Protein AF-A0A1U7IGH3-F1 (afdb_monomer_lite)

Organism: NCBI:txid454136

Sequence (378 aa):
MKSLLEIPIIDSKSRIAVRQHLRKEPYQIKSKKDLIPHLNRNLKHGWLLPILAQVDRCLWGRWDYWARCQAVPAHAWKRWQMEPMLALLENRKPERLPKFVIQETLPNSPIPQIEWQYSSIAESMLNNTLNCIPKHGEWRTWSAWEYLEYFLHWALFGFGHPAYKSLPKEPAGCEGASMRLYQVFDLSALLLYPEDYLGRILPDICGKKAQRNAGFYPTPLVVASFMSQVISHEKIDRTASFSEPACGTGALMLAQSNNCLSGVGQDIDQVLLKCALFQFFLYAPWLAIPIWWLGQTDLLLGNSLLAEKPESMNAVYWYEEWFETVENREVEENIEPTIEIVETPEIVVQEVVQGKRKPKQNSASGQQMTLFDLSDFT

Secondary structure (DSSP, 8-state):
-PPP-------HHHHHHHHHHHTTSPP-PPPGGGS-TT----PPTTTTHHHHHHHHHHHT-HHHHHHHHH---HHHHHHHHTHHHHHHHTTSPPPSS-HHHHHHHS-SSPPPPP-----HHHHHHHHHHHHTSSSSS-SSSTTHHHHHHHHHHHHHHHHT-TT--SPPPPPTT-TTHHHHHHHH--HHHHHHS---HHHHHHHHHS-HHHHHHHT--PPPHHHHHHHHHHHH-SS--TT-EEEETT-TT-HHHHHHHTT-SEEEEEES-HHHHHHHHHHHHHH-HHHHS--TTT---EEEES-TTSSPPPEESSHHHHHHHHS--GGG--------------PPPP-----------PPP---------SSS-GGGG-

Foldseek 3Di:
DPPDPCDPQDDPVQLVVLLVVLVPDDDDADAPVNADPPDDDDQAQQQCQVVLCVLCSSHFCQSVQLVQLLDQDPVLVVVLVCQCVVCVVVVHDRDLFDPVSCVRRHDPDARRDDDAADDPSLLVLVQNLLQLQAPDDGCLDPCVLVSLVLVLLQLNRNNNALVNRDRDDRPPRRPCSSSSSQQRRALSSCLSRPALSVLVCVVVSQPPVSCVVVVDDRDGLVNLLVVLDVVCPPDQPQLDEEEAQAQQLNSNVLNNLSRYLAYEYEHQDPSSLSNNLSSCSNRPVCQNQPSVSSPHHFYWHDHPVDPDDTDTPHHVSNCCVVPPDPVPPPPPPPPDDDPDDDDDDDDDDDDDDDDDDDDDDPDPDDDQRYSDNVVVVD

InterPro domains:
  IPR029063 S-adenosyl-L-methionine-dependent methyltransferase superfamily [G3DSA:3.40.50.150] (195-334)
  IPR029063 S-adenosyl-L-methionine-dependent methyltransferase superfamily [SSF53335] (185-316)

pLDDT: mean 82.7, std 21.91, range [25.55, 98.75]

Structure (mmCIF, N/CA/C/O backbone):
data_AF-A0A1U7IGH3-F1
#
_entry.id   AF-A0A1U7IGH3-F1
#
loop_
_atom_site.group_PDB
_atom_site.id
_atom_site.type_symbol
_atom_site.label_atom_id
_atom_site.label_alt_id
_atom_site.label_comp_id
_atom_site.label_asym_id
_atom_site.label_entity_id
_atom_site.label_seq_id
_atom_site.pdbx_PDB_ins_code
_atom_site.Cartn_x
_atom_site.Cartn_y
_atom_site.Cartn_z
_atom_site.occupancy
_atom_site.B_iso_or_equiv
_atom_site.auth_seq_id
_atom_site.auth_comp_id
_atom_site.auth_asym_id
_atom_site.auth_atom_id
_atom_site.pdbx_PDB_model_num
ATOM 1 N N . MET A 1 1 ? -25.269 -22.035 8.046 1.00 34.62 1 MET A N 1
ATOM 2 C CA . MET A 1 1 ? -23.989 -21.801 8.750 1.00 34.62 1 MET A CA 1
ATOM 3 C C . MET A 1 1 ? -22.923 -21.591 7.688 1.00 34.62 1 MET A C 1
ATOM 5 O O . MET A 1 1 ? -22.650 -22.533 6.962 1.00 34.62 1 MET A O 1
ATOM 9 N N . LYS A 1 2 ? -22.398 -20.370 7.512 1.00 33.47 2 LYS A N 1
ATOM 10 C CA . LYS A 1 2 ? -21.210 -20.164 6.668 1.00 33.47 2 LYS A CA 1
ATOM 11 C C . LYS A 1 2 ? -20.014 -20.659 7.480 1.00 33.47 2 LYS A C 1
ATOM 13 O O . LYS A 1 2 ? -19.829 -20.190 8.601 1.00 33.47 2 LYS A O 1
ATOM 18 N N . SER A 1 3 ? -19.299 -21.656 6.967 1.00 31.83 3 SER A N 1
ATOM 19 C CA . SER A 1 3 ? -18.075 -22.172 7.578 1.00 31.83 3 SER A CA 1
ATOM 20 C C . SER A 1 3 ? -17.117 -21.010 7.831 1.00 31.83 3 SER A C 1
ATOM 22 O O . SER A 1 3 ? -16.879 -20.207 6.926 1.00 31.83 3 SER A O 1
ATOM 24 N N . LEU A 1 4 ? -16.594 -20.908 9.055 1.00 42.28 4 LEU A N 1
ATOM 25 C CA . LEU A 1 4 ? -15.451 -20.048 9.344 1.00 42.28 4 LEU A CA 1
ATOM 26 C C . LEU A 1 4 ? -14.359 -20.407 8.335 1.00 42.28 4 LEU A C 1
ATOM 28 O O . LEU A 1 4 ? -14.020 -21.577 8.176 1.00 42.28 4 LEU A O 1
ATOM 32 N N . LEU A 1 5 ? -13.887 -19.415 7.590 1.00 40.91 5 LEU A N 1
ATOM 33 C CA . LEU A 1 5 ? -12.798 -19.589 6.642 1.00 40.91 5 LEU A CA 1
ATOM 34 C C . LEU A 1 5 ? -11.539 -19.863 7.479 1.00 40.91 5 LEU A C 1
ATOM 36 O O . LEU A 1 5 ? -10.918 -18.934 7.993 1.00 40.91 5 LEU A O 1
ATOM 40 N N . GLU A 1 6 ? -11.214 -21.136 7.705 1.00 47.34 6 GLU A N 1
ATOM 41 C CA . GLU A 1 6 ? -9.989 -21.537 8.397 1.00 47.34 6 GLU A CA 1
ATOM 42 C C . GLU A 1 6 ? -8.810 -21.342 7.443 1.00 47.34 6 GLU A C 1
ATOM 44 O O . GLU A 1 6 ? -8.393 -22.241 6.718 1.00 47.34 6 GLU A O 1
ATOM 49 N N . ILE A 1 7 ? -8.297 -20.113 7.396 1.00 55.59 7 ILE A N 1
ATOM 50 C CA . ILE A 1 7 ? -7.058 -19.812 6.684 1.00 55.59 7 ILE A CA 1
ATOM 51 C C . ILE A 1 7 ? -5.917 -20.463 7.483 1.00 55.59 7 ILE A C 1
ATOM 53 O O . ILE A 1 7 ? -5.761 -20.122 8.661 1.00 55.59 7 ILE A O 1
ATOM 57 N N . PRO A 1 8 ? -5.111 -21.369 6.893 1.00 62.91 8 PRO A N 1
ATOM 58 C CA . PRO A 1 8 ? -3.995 -21.988 7.596 1.00 62.91 8 PRO A CA 1
ATOM 59 C C . PRO A 1 8 ? -3.036 -20.902 8.091 1.00 62.91 8 PRO A C 1
ATOM 61 O O . PRO A 1 8 ? -2.468 -20.134 7.313 1.00 62.91 8 PRO A O 1
ATOM 64 N N . ILE A 1 9 ? -2.892 -20.808 9.413 1.00 68.19 9 ILE A N 1
ATOM 65 C CA . ILE A 1 9 ? -2.088 -19.768 10.050 1.00 68.19 9 ILE A CA 1
ATOM 66 C C . ILE A 1 9 ? -0.623 -20.199 10.003 1.00 68.19 9 ILE A C 1
ATOM 68 O O . ILE A 1 9 ? -0.195 -21.055 10.772 1.00 68.19 9 ILE A O 1
ATOM 72 N N . ILE A 1 10 ? 0.161 -19.560 9.137 1.00 83.25 10 ILE A N 1
ATOM 73 C CA . ILE A 1 10 ? 1.623 -19.609 9.228 1.00 83.25 10 ILE A CA 1
ATOM 74 C C . ILE A 1 10 ? 2.025 -18.780 10.454 1.00 83.25 10 ILE A C 1
ATOM 76 O O . ILE A 1 10 ? 1.603 -17.628 10.601 1.00 83.25 10 ILE A O 1
ATOM 80 N N . ASP A 1 11 ? 2.801 -19.346 11.373 1.00 87.81 11 ASP A N 1
ATOM 81 C CA . ASP A 1 11 ? 3.254 -18.624 12.561 1.00 87.81 11 ASP A CA 1
ATOM 82 C C . ASP A 1 11 ? 4.396 -17.639 12.231 1.00 87.81 11 ASP A C 1
ATOM 84 O O . ASP A 1 11 ? 5.011 -17.675 11.162 1.00 87.81 11 ASP A O 1
ATOM 88 N N . SER A 1 12 ? 4.685 -16.715 13.149 1.00 88.31 12 SER A N 1
ATOM 89 C CA . SER A 1 12 ? 5.697 -15.675 12.927 1.00 88.31 12 SER A CA 1
ATOM 90 C C . SER A 1 12 ? 7.117 -16.223 12.758 1.00 88.31 12 SER A C 1
ATOM 92 O O . SER A 1 12 ? 7.879 -15.658 11.973 1.00 88.31 12 SER A O 1
ATOM 94 N N . LYS A 1 13 ? 7.483 -17.319 13.440 1.00 91.06 13 LYS A N 1
ATOM 95 C CA . LYS A 1 13 ? 8.822 -17.919 13.328 1.00 91.06 13 LYS A CA 1
ATOM 96 C C . LYS A 1 13 ? 9.006 -18.561 11.962 1.00 91.06 13 LYS A C 1
ATOM 98 O O . LYS A 1 13 ? 10.048 -18.357 11.343 1.00 91.06 13 LYS A O 1
ATOM 103 N N . SER A 1 14 ? 7.983 -19.256 11.468 1.00 92.31 14 SER A N 1
ATOM 104 C CA . SER A 1 14 ? 7.987 -19.823 10.117 1.00 92.31 14 SER A CA 1
ATOM 105 C C . SER A 1 14 ? 8.166 -18.738 9.051 1.00 92.31 14 SER A C 1
ATOM 107 O O . SER A 1 14 ? 9.035 -18.866 8.191 1.00 92.31 14 SER A O 1
ATOM 109 N N . ARG A 1 15 ? 7.448 -17.609 9.158 1.00 93.56 15 ARG A N 1
ATOM 110 C CA . ARG A 1 15 ? 7.636 -16.462 8.247 1.00 93.56 15 ARG A CA 1
ATOM 111 C C . ARG A 1 15 ? 9.057 -15.891 8.296 1.00 93.56 15 ARG A C 1
ATOM 113 O O . ARG A 1 15 ? 9.652 -15.621 7.256 1.00 93.56 15 ARG A O 1
ATOM 120 N N . ILE A 1 16 ? 9.629 -15.736 9.495 1.00 94.50 16 ILE A N 1
ATOM 121 C CA . ILE A 1 16 ? 11.022 -15.287 9.662 1.00 94.50 16 ILE A CA 1
ATOM 122 C C . ILE A 1 16 ? 11.989 -16.247 8.957 1.00 94.50 16 ILE A C 1
ATOM 124 O O . ILE A 1 16 ? 12.867 -15.787 8.226 1.00 94.50 16 ILE A O 1
ATOM 128 N N . ALA A 1 17 ? 11.820 -17.559 9.142 1.00 93.69 17 ALA A N 1
ATOM 129 C CA . ALA A 1 17 ? 12.669 -18.569 8.517 1.00 93.69 17 ALA A CA 1
ATOM 130 C C . ALA A 1 17 ? 12.579 -18.524 6.982 1.00 93.69 17 ALA A C 1
ATOM 132 O O . ALA A 1 17 ? 13.613 -18.533 6.315 1.00 93.69 17 ALA A O 1
ATOM 133 N N . VAL A 1 18 ? 11.369 -18.383 6.427 1.00 93.25 18 VAL A N 1
ATOM 134 C CA . VAL A 1 18 ? 11.150 -18.217 4.979 1.00 93.25 18 VAL A CA 1
ATOM 135 C C . VAL A 1 18 ? 11.871 -16.975 4.457 1.00 93.25 18 VAL A C 1
ATOM 137 O O . VAL A 1 18 ? 12.637 -17.076 3.502 1.00 93.25 18 VAL A O 1
ATOM 140 N N . ARG A 1 19 ? 11.716 -15.815 5.113 1.00 94.62 19 ARG A N 1
ATOM 141 C CA . ARG A 1 19 ? 12.432 -14.583 4.729 1.00 94.62 19 ARG A CA 1
ATOM 142 C C . ARG A 1 19 ? 13.943 -14.782 4.742 1.00 94.62 19 ARG A C 1
ATOM 144 O O . ARG A 1 19 ? 14.621 -14.405 3.794 1.00 94.62 19 ARG A O 1
ATOM 151 N N . GLN A 1 20 ? 14.482 -15.375 5.804 1.00 94.75 20 GLN A N 1
ATOM 152 C CA . GLN A 1 20 ? 15.920 -15.616 5.932 1.00 94.75 20 GLN A CA 1
ATOM 153 C C . GLN A 1 20 ? 16.453 -16.587 4.879 1.00 94.75 20 GLN A C 1
ATOM 155 O O . GLN A 1 20 ? 17.588 -16.423 4.439 1.00 94.75 20 GLN A O 1
ATOM 160 N N . HIS A 1 21 ? 15.666 -17.591 4.496 1.00 93.69 21 HIS A N 1
ATOM 161 C CA . HIS A 1 21 ? 16.018 -18.508 3.422 1.00 93.69 21 HIS A CA 1
ATOM 162 C C . HIS A 1 21 ? 16.019 -17.786 2.071 1.00 93.69 21 HIS A C 1
ATOM 164 O O . HIS A 1 21 ? 17.062 -17.726 1.428 1.00 93.69 21 HIS A O 1
ATOM 170 N N . LEU A 1 22 ? 14.913 -17.134 1.702 1.00 92.81 22 LEU A N 1
ATOM 171 C CA . LEU A 1 22 ? 14.777 -16.435 0.420 1.00 92.81 22 LEU A CA 1
ATOM 172 C C . LEU A 1 22 ? 15.795 -15.302 0.243 1.00 92.81 22 LEU A C 1
ATOM 174 O O . LEU A 1 22 ? 16.297 -15.096 -0.853 1.00 92.81 22 LEU A O 1
ATOM 178 N N . ARG A 1 23 ? 16.158 -14.589 1.317 1.00 93.75 23 ARG A N 1
ATOM 179 C CA . ARG A 1 23 ? 17.184 -13.530 1.272 1.00 93.75 23 ARG A CA 1
ATOM 180 C C . ARG A 1 23 ? 18.601 -14.049 0.990 1.00 93.75 23 ARG A C 1
ATOM 182 O O . ARG A 1 23 ? 19.471 -13.237 0.687 1.00 93.75 23 ARG A O 1
ATOM 189 N N . LYS A 1 24 ? 18.857 -15.353 1.149 1.00 92.00 24 LYS A N 1
ATOM 190 C CA . LYS A 1 24 ? 20.146 -15.988 0.815 1.00 92.00 24 LYS A CA 1
ATOM 191 C C . LYS A 1 24 ? 20.190 -16.484 -0.625 1.00 92.00 24 LYS A C 1
ATOM 193 O O . LYS A 1 24 ? 21.283 -16.650 -1.161 1.00 92.00 24 LYS A O 1
ATOM 198 N N . GLU A 1 25 ? 19.030 -16.733 -1.221 1.00 89.38 25 GLU A N 1
ATOM 199 C CA . GLU A 1 25 ? 18.938 -17.180 -2.602 1.00 89.38 25 GLU A CA 1
ATOM 200 C C . GLU A 1 25 ? 19.305 -16.030 -3.554 1.00 89.38 25 GLU A C 1
ATOM 202 O O . GLU A 1 25 ? 18.930 -14.874 -3.322 1.00 89.38 25 GLU A O 1
ATOM 207 N N . PRO A 1 26 ? 20.055 -16.306 -4.632 1.00 86.00 26 PRO A N 1
ATOM 208 C CA . PRO A 1 26 ? 20.383 -15.287 -5.612 1.00 86.00 26 PRO A CA 1
ATOM 209 C C . PRO A 1 26 ? 19.116 -14.848 -6.353 1.00 86.00 26 PRO A C 1
ATOM 211 O O . PRO A 1 26 ? 18.451 -15.645 -7.014 1.00 86.00 26 PRO A O 1
ATOM 214 N N . TYR A 1 27 ? 18.808 -13.555 -6.294 1.00 87.62 27 TYR A N 1
ATOM 215 C CA . TYR A 1 27 ? 17.715 -12.990 -7.076 1.00 87.62 27 TYR A CA 1
ATOM 216 C C . TYR A 1 27 ? 18.105 -12.872 -8.552 1.00 87.62 27 TYR A C 1
ATOM 218 O O . TYR A 1 27 ? 19.100 -12.225 -8.891 1.00 87.62 27 TYR A O 1
ATOM 226 N N . GLN A 1 28 ? 17.301 -13.453 -9.440 1.00 85.62 28 GLN A N 1
ATOM 227 C CA . GLN A 1 28 ? 17.512 -13.365 -10.883 1.00 85.62 28 GLN A CA 1
ATOM 228 C C . GLN A 1 28 ? 16.630 -12.269 -11.482 1.00 85.62 28 GLN A C 1
ATOM 230 O O . GLN A 1 28 ? 15.425 -12.439 -11.658 1.00 85.62 28 GLN A O 1
ATOM 235 N N . ILE A 1 29 ? 17.242 -11.132 -11.820 1.00 82.31 29 ILE A N 1
ATOM 236 C CA . ILE A 1 29 ? 16.543 -10.042 -12.507 1.00 82.31 29 ILE A CA 1
ATOM 237 C C . ILE A 1 29 ? 16.246 -10.478 -13.944 1.00 82.31 29 ILE A C 1
ATOM 239 O O . ILE A 1 29 ? 17.164 -10.753 -14.718 1.00 82.31 29 ILE A O 1
ATOM 243 N N . LYS A 1 30 ? 14.966 -10.484 -14.320 1.00 82.69 30 LYS A N 1
ATOM 244 C CA . LYS A 1 30 ? 14.539 -10.748 -15.699 1.00 82.69 30 LYS A CA 1
ATOM 245 C C . LYS A 1 30 ? 15.006 -9.639 -16.631 1.00 82.69 30 LYS A C 1
ATOM 247 O O . LYS A 1 30 ? 14.747 -8.462 -16.376 1.00 82.69 30 LYS A O 1
ATOM 252 N N . SER A 1 31 ? 15.648 -9.991 -17.739 1.00 77.75 31 SER A N 1
ATOM 253 C CA . SER A 1 31 ? 16.072 -9.008 -18.732 1.00 77.75 31 SER A CA 1
ATOM 254 C C . SER A 1 31 ? 14.996 -8.792 -19.800 1.00 77.75 31 SER A C 1
ATOM 256 O O . SER A 1 31 ? 14.173 -9.666 -20.071 1.00 77.75 31 SER A O 1
ATOM 258 N N . LYS A 1 32 ? 15.043 -7.647 -20.498 1.00 76.19 32 LYS A N 1
ATOM 259 C CA . LYS A 1 32 ? 14.178 -7.391 -21.669 1.00 76.19 32 LYS A CA 1
ATOM 260 C C . LYS A 1 32 ? 14.305 -8.457 -22.769 1.00 76.19 32 LYS A C 1
ATOM 262 O O . LYS A 1 32 ? 13.399 -8.586 -23.585 1.00 76.19 32 LYS A O 1
ATOM 267 N N . LYS A 1 33 ? 15.429 -9.181 -22.824 1.00 79.00 33 LYS A N 1
ATOM 268 C CA . LYS A 1 33 ? 15.679 -10.226 -23.829 1.00 79.00 33 LYS A CA 1
ATOM 269 C C . LYS A 1 33 ? 14.901 -11.508 -23.538 1.00 79.00 33 LYS A C 1
ATOM 271 O O . LYS A 1 33 ? 14.664 -12.276 -24.461 1.00 79.00 33 LYS A O 1
ATOM 276 N N . ASP A 1 34 ? 14.490 -11.702 -22.288 1.00 81.44 34 ASP A N 1
ATOM 277 C CA . ASP A 1 34 ? 13.788 -12.903 -21.830 1.00 81.44 34 ASP A CA 1
ATOM 278 C C . ASP A 1 34 ? 12.266 -12.789 -22.011 1.00 81.44 34 ASP A C 1
ATOM 280 O O . ASP A 1 34 ? 11.527 -13.717 -21.689 1.00 81.44 34 ASP A O 1
ATOM 284 N N . LEU A 1 35 ? 11.782 -11.643 -22.505 1.00 88.19 35 LEU A N 1
ATOM 285 C CA . LEU A 1 35 ? 10.358 -11.380 -22.675 1.00 88.19 35 LEU A CA 1
ATOM 286 C C . LEU A 1 35 ? 9.812 -12.122 -23.884 1.00 88.19 35 LEU A C 1
ATOM 288 O O . LEU A 1 35 ? 10.379 -12.057 -24.973 1.00 88.19 35 LEU A O 1
ATOM 292 N N . ILE A 1 36 ? 8.651 -12.746 -23.704 1.00 88.12 36 ILE A N 1
ATOM 293 C CA . ILE A 1 36 ? 7.899 -13.389 -24.773 1.00 88.12 36 ILE A CA 1
ATOM 294 C C . ILE A 1 36 ? 7.361 -12.285 -25.694 1.00 88.12 36 ILE A C 1
ATOM 296 O O . ILE A 1 36 ? 6.501 -11.493 -25.273 1.00 88.12 36 ILE A O 1
ATOM 300 N N . PRO A 1 37 ? 7.837 -12.204 -26.950 1.00 79.56 37 PRO A N 1
ATOM 301 C CA . PRO A 1 37 ? 7.331 -11.225 -27.898 1.00 79.56 37 PRO A CA 1
ATOM 302 C C . PRO A 1 37 ? 5.853 -11.501 -28.187 1.00 79.56 37 PRO A C 1
ATOM 304 O O . PRO A 1 37 ? 5.450 -12.652 -28.332 1.00 79.56 37 PRO A O 1
ATOM 307 N N . HIS A 1 38 ? 5.043 -10.445 -28.293 1.00 84.31 38 HIS A N 1
ATOM 308 C CA . HIS A 1 38 ? 3.611 -10.533 -28.623 1.00 84.31 38 HIS A CA 1
ATOM 309 C C . HIS A 1 38 ? 2.739 -11.310 -27.622 1.00 84.31 38 HIS A C 1
ATOM 311 O O . HIS A 1 38 ? 1.626 -11.706 -27.974 1.00 84.31 38 HIS A O 1
ATOM 317 N N . LEU A 1 39 ? 3.196 -11.505 -26.376 1.00 89.44 39 LEU A N 1
ATOM 318 C CA . LEU A 1 39 ? 2.316 -11.981 -25.309 1.00 89.44 39 LEU A CA 1
ATOM 319 C C . LEU A 1 39 ? 1.068 -11.093 -25.257 1.00 89.44 39 LEU A C 1
ATOM 321 O O . LEU A 1 39 ? 1.181 -9.874 -25.160 1.00 89.44 39 LEU A O 1
ATOM 325 N N . ASN A 1 40 ? -0.108 -11.711 -25.302 1.00 89.31 40 ASN A N 1
ATOM 326 C CA . ASN A 1 40 ? -1.380 -11.021 -25.164 1.00 89.31 40 ASN A CA 1
ATOM 327 C C . ASN A 1 40 ? -2.210 -11.718 -24.085 1.00 89.31 40 ASN A C 1
ATOM 329 O O . ASN A 1 40 ? -2.502 -12.911 -24.188 1.00 89.31 40 ASN A O 1
ATOM 333 N N . ARG A 1 41 ? -2.563 -10.977 -23.034 1.00 89.12 41 ARG A N 1
ATOM 334 C CA . ARG A 1 41 ? -3.426 -11.439 -21.947 1.00 89.12 41 ARG A CA 1
ATOM 335 C C . ARG A 1 41 ? -4.471 -10.383 -21.633 1.00 89.12 41 ARG A C 1
ATOM 337 O O . ARG A 1 41 ? -4.167 -9.199 -21.527 1.00 89.12 41 ARG A O 1
ATOM 344 N N . ASN A 1 42 ? -5.694 -10.845 -21.407 1.00 91.44 42 ASN A N 1
ATOM 345 C CA . ASN A 1 42 ? -6.770 -10.010 -20.898 1.00 91.44 42 ASN A CA 1
ATOM 346 C C . ASN A 1 42 ? -6.683 -9.956 -19.365 1.00 91.44 42 ASN A C 1
ATOM 348 O O . ASN A 1 42 ? -7.257 -10.806 -18.680 1.00 91.44 42 ASN A O 1
ATOM 352 N N . LEU A 1 43 ? -5.908 -9.004 -18.840 1.00 94.06 43 LEU A N 1
ATOM 353 C CA . LEU A 1 43 ? -5.774 -8.800 -17.396 1.00 94.06 43 LEU A CA 1
ATOM 354 C C . LEU A 1 43 ? -7.104 -8.302 -16.823 1.00 94.06 43 LEU A C 1
ATOM 356 O O . LEU A 1 43 ? -7.647 -7.298 -17.278 1.00 94.06 43 LEU A O 1
ATOM 360 N N . LYS A 1 44 ? -7.626 -9.011 -15.821 1.00 96.56 44 LYS A N 1
ATOM 361 C CA . LYS A 1 44 ? -8.838 -8.616 -15.094 1.00 96.56 44 LYS A CA 1
ATOM 362 C C . LYS A 1 44 ? -8.489 -7.634 -13.982 1.00 96.56 44 LYS A C 1
ATOM 364 O O . LYS A 1 44 ? -7.423 -7.751 -13.392 1.00 96.56 44 LYS A O 1
ATOM 369 N N . HIS A 1 45 ? -9.384 -6.702 -13.673 1.00 97.81 45 HIS A N 1
ATOM 370 C CA . HIS A 1 45 ? -9.248 -5.858 -12.481 1.00 97.81 45 HIS A CA 1
ATOM 371 C C . HIS A 1 45 ? -9.043 -6.744 -11.241 1.00 97.81 45 HIS A C 1
ATOM 373 O O . HIS A 1 45 ? -9.691 -7.783 -11.116 1.00 97.81 45 HIS A O 1
ATOM 379 N N . GLY A 1 46 ? -8.078 -6.400 -10.385 1.00 97.19 46 GLY A N 1
ATOM 380 C CA . GLY A 1 46 ? -7.762 -7.193 -9.191 1.00 97.19 46 GLY A CA 1
ATOM 381 C C . GLY A 1 46 ? -6.890 -8.435 -9.406 1.00 97.19 46 GLY A C 1
ATOM 382 O O . GLY A 1 46 ? -6.640 -9.155 -8.442 1.00 97.19 46 GLY A O 1
ATOM 383 N N . TRP A 1 47 ? -6.383 -8.707 -10.617 1.00 97.25 47 TRP A N 1
ATOM 384 C CA . TRP A 1 47 ? -5.600 -9.925 -10.904 1.00 97.25 47 TRP A CA 1
ATOM 385 C C . TRP A 1 47 ? -4.335 -10.105 -10.043 1.00 97.25 47 TRP A C 1
ATOM 387 O O . TRP A 1 47 ? -3.879 -11.232 -9.852 1.00 97.25 47 TRP A O 1
ATOM 397 N N . LEU A 1 48 ? -3.757 -9.014 -9.542 1.00 96.88 48 LEU A N 1
ATOM 398 C CA . LEU A 1 48 ? -2.519 -9.005 -8.766 1.00 96.88 48 LEU A CA 1
ATOM 399 C C . LEU A 1 48 ? -2.765 -9.171 -7.262 1.00 96.88 48 LEU A C 1
ATOM 401 O O . LEU A 1 48 ? -1.873 -9.621 -6.545 1.00 96.88 48 LEU A O 1
ATOM 405 N N . LEU A 1 49 ? -3.966 -8.842 -6.775 1.00 97.12 49 LEU A N 1
ATOM 406 C CA . LEU A 1 49 ? -4.301 -8.895 -5.350 1.00 97.12 49 LEU A CA 1
ATOM 407 C C . LEU A 1 49 ? -4.177 -10.311 -4.746 1.00 97.12 49 LEU A C 1
ATOM 409 O O . LEU A 1 49 ? -3.578 -10.430 -3.676 1.00 97.12 49 LEU A O 1
ATOM 413 N N . PRO A 1 50 ? -4.641 -11.400 -5.397 1.00 95.94 50 PRO A N 1
ATOM 414 C CA . PRO A 1 50 ? -4.432 -12.753 -4.878 1.00 95.94 50 PRO A CA 1
ATOM 415 C C . PRO A 1 50 ? -2.951 -13.127 -4.764 1.00 95.94 50 PRO A C 1
ATOM 417 O O . PRO A 1 50 ? -2.556 -13.752 -3.784 1.00 95.94 50 PRO A O 1
ATOM 420 N N . ILE A 1 51 ? -2.125 -12.705 -5.729 1.00 96.31 51 ILE A N 1
ATOM 421 C CA . ILE A 1 51 ? -0.675 -12.956 -5.731 1.00 96.31 51 ILE A CA 1
ATOM 422 C C . ILE A 1 51 ? -0.022 -12.202 -4.569 1.00 96.31 51 ILE A C 1
ATOM 424 O O . ILE A 1 51 ? 0.723 -12.786 -3.786 1.00 96.31 51 ILE A O 1
ATOM 428 N N . LEU A 1 52 ? -0.352 -10.917 -4.417 1.00 97.75 52 LEU A N 1
ATOM 429 C CA . LEU A 1 52 ? 0.085 -10.080 -3.302 1.00 97.75 52 LEU A CA 1
ATOM 430 C C . LEU A 1 52 ? -0.265 -10.716 -1.948 1.00 97.75 52 LEU A C 1
ATOM 432 O O . LEU A 1 52 ? 0.615 -10.871 -1.103 1.00 97.75 52 LEU A O 1
ATOM 436 N N . ALA A 1 53 ? -1.519 -11.132 -1.757 1.00 96.06 53 ALA A N 1
ATOM 437 C CA . ALA A 1 53 ? -1.980 -11.735 -0.509 1.00 96.06 53 ALA A CA 1
ATOM 438 C C . ALA A 1 53 ? -1.279 -13.070 -0.202 1.00 96.06 53 ALA A C 1
ATOM 440 O O . ALA A 1 53 ? -0.964 -13.346 0.954 1.00 96.06 53 ALA A O 1
ATOM 441 N N . GLN A 1 54 ? -1.004 -13.894 -1.219 1.00 93.75 54 GLN A N 1
ATOM 442 C CA . GLN A 1 54 ? -0.267 -15.152 -1.054 1.00 93.75 54 GLN A CA 1
ATOM 443 C C . GLN A 1 54 ? 1.191 -14.914 -0.659 1.00 93.75 54 GLN A C 1
ATOM 445 O O . GLN A 1 54 ? 1.674 -15.508 0.305 1.00 93.75 54 GLN A O 1
ATOM 450 N N . VAL A 1 55 ? 1.881 -14.010 -1.359 1.00 96.12 55 VAL A N 1
ATOM 451 C CA . VAL A 1 55 ? 3.271 -13.675 -1.036 1.00 96.12 55 VAL A CA 1
ATOM 452 C C . VAL A 1 55 ? 3.361 -13.056 0.362 1.00 96.12 55 VAL A C 1
ATOM 454 O O . VAL A 1 55 ? 4.189 -13.473 1.173 1.00 96.12 55 VAL A O 1
ATOM 457 N N . ASP A 1 56 ? 2.476 -12.112 0.692 1.00 97.31 56 ASP A N 1
ATOM 458 C CA . ASP A 1 56 ? 2.415 -11.526 2.029 1.00 97.31 56 ASP A CA 1
ATOM 459 C C . ASP A 1 56 ? 2.120 -12.575 3.106 1.00 97.31 56 ASP A C 1
ATOM 461 O O . ASP A 1 56 ? 2.788 -12.571 4.137 1.00 97.31 56 ASP A O 1
ATOM 465 N N . ARG A 1 57 ? 1.199 -13.521 2.881 1.00 95.06 57 ARG A N 1
ATOM 466 C CA . ARG A 1 57 ? 0.915 -14.613 3.829 1.00 95.06 57 ARG A CA 1
ATOM 467 C C . ARG A 1 57 ? 2.182 -15.371 4.223 1.00 95.06 57 ARG A C 1
ATOM 469 O O . ARG A 1 57 ? 2.375 -15.639 5.414 1.00 95.06 57 ARG A O 1
ATOM 476 N N . CYS A 1 58 ? 3.046 -15.675 3.255 1.00 94.94 58 CYS A N 1
ATOM 477 C CA . CYS A 1 58 ? 4.323 -16.351 3.482 1.00 94.94 58 CYS A CA 1
ATOM 478 C C . CYS A 1 58 ? 5.365 -15.457 4.171 1.00 94.94 58 CYS A C 1
ATOM 480 O O . CYS A 1 58 ? 6.197 -15.962 4.926 1.00 94.94 58 CYS A O 1
ATOM 482 N N . LEU A 1 59 ? 5.330 -14.143 3.927 1.00 95.81 59 LEU A N 1
ATOM 483 C CA . LEU A 1 59 ? 6.374 -13.216 4.366 1.00 95.81 59 LEU A CA 1
ATOM 484 C C . LEU A 1 59 ? 6.025 -12.445 5.640 1.00 95.81 59 LEU A C 1
ATOM 486 O O . LEU A 1 59 ? 6.826 -12.462 6.567 1.00 95.81 59 LEU A O 1
ATOM 490 N N . TRP A 1 60 ? 4.869 -11.789 5.736 1.00 96.88 60 TRP A N 1
ATOM 491 C CA . TRP A 1 60 ? 4.510 -10.904 6.859 1.00 96.88 60 TRP A CA 1
ATOM 492 C C . TRP A 1 60 ? 3.152 -11.220 7.486 1.00 96.88 60 TRP A C 1
ATOM 494 O O . TRP A 1 60 ? 3.021 -11.129 8.705 1.00 96.88 60 TRP A O 1
ATOM 504 N N . GLY A 1 61 ? 2.166 -11.648 6.696 1.00 96.25 61 GLY A N 1
ATOM 505 C CA . GLY A 1 61 ? 0.820 -11.994 7.155 1.00 96.25 61 GLY A CA 1
ATOM 506 C C . GLY A 1 61 ? -0.051 -10.786 7.500 1.00 96.25 61 GLY A C 1
ATOM 507 O O . GLY A 1 61 ? -0.983 -10.914 8.299 1.00 96.25 61 GLY A O 1
ATOM 508 N N . ARG A 1 62 ? 0.245 -9.609 6.940 1.00 97.56 62 ARG A N 1
ATOM 509 C CA . ARG A 1 62 ? -0.547 -8.392 7.149 1.00 97.56 62 ARG A CA 1
ATOM 510 C C . ARG A 1 62 ? -1.890 -8.446 6.433 1.00 97.56 62 ARG A C 1
ATOM 512 O O . ARG A 1 62 ? -2.874 -7.990 7.009 1.00 97.56 62 ARG A O 1
ATOM 519 N N . TRP A 1 63 ? -1.963 -9.053 5.251 1.00 97.44 63 TRP A N 1
ATOM 520 C CA . TRP A 1 63 ? -3.217 -9.274 4.529 1.00 97.44 63 TRP A CA 1
ATOM 521 C C . TRP A 1 63 ? -4.121 -10.277 5.252 1.00 97.44 63 TRP A C 1
ATOM 523 O O . TRP A 1 63 ? -5.318 -10.034 5.379 1.00 97.44 63 TRP A O 1
ATOM 533 N N . ASP A 1 64 ? -3.559 -11.346 5.829 1.00 95.00 64 ASP A N 1
ATOM 534 C CA . ASP A 1 64 ? -4.322 -12.277 6.679 1.00 95.00 64 ASP A CA 1
ATOM 535 C C . ASP A 1 64 ? -4.847 -11.577 7.943 1.00 95.00 64 ASP A C 1
ATOM 537 O O . ASP A 1 64 ? -5.978 -11.798 8.380 1.00 95.00 64 ASP A O 1
ATOM 541 N N . TYR A 1 65 ? -4.026 -10.717 8.553 1.00 95.88 65 TYR A N 1
ATOM 542 C CA . TYR A 1 65 ? -4.445 -9.922 9.701 1.00 95.88 65 TYR A CA 1
ATOM 543 C C . TYR A 1 65 ? -5.570 -8.945 9.336 1.00 95.88 65 TYR A C 1
ATOM 545 O O . TYR A 1 65 ? -6.584 -8.912 10.030 1.00 95.88 65 TYR A O 1
ATOM 553 N N . TRP A 1 66 ? -5.424 -8.211 8.230 1.00 96.62 66 TRP A N 1
ATOM 554 C CA . TRP A 1 66 ? -6.450 -7.322 7.689 1.00 96.62 66 TRP A CA 1
ATOM 555 C C . TRP A 1 66 ? -7.759 -8.064 7.399 1.00 96.62 66 TRP A C 1
ATOM 557 O O . TRP A 1 66 ? -8.814 -7.613 7.834 1.00 96.62 66 TRP A O 1
ATOM 567 N N . ALA A 1 67 ? -7.702 -9.236 6.762 1.00 95.19 67 ALA A N 1
ATOM 568 C CA . ALA A 1 67 ? -8.890 -10.028 6.451 1.00 95.19 67 ALA A CA 1
ATOM 569 C C . ALA A 1 67 ? -9.665 -10.422 7.719 1.00 95.19 67 ALA A C 1
ATOM 571 O O . ALA A 1 67 ? -10.893 -10.365 7.741 1.00 95.19 67 ALA A O 1
ATOM 572 N N . ARG A 1 68 ? -8.955 -10.754 8.809 1.00 93.94 68 ARG A N 1
ATOM 573 C CA . ARG A 1 68 ? -9.586 -10.999 10.116 1.00 93.94 68 ARG A CA 1
ATOM 574 C C . ARG A 1 68 ? -10.200 -9.736 10.709 1.00 93.94 68 ARG A C 1
ATOM 576 O O . ARG A 1 68 ? -11.289 -9.822 11.258 1.00 93.94 68 ARG A O 1
ATOM 583 N N . CYS A 1 69 ? -9.552 -8.578 10.569 1.00 93.62 69 CYS A N 1
ATOM 584 C CA . CYS A 1 69 ? -10.144 -7.308 10.989 1.00 93.62 69 CYS A CA 1
ATOM 585 C C . CYS A 1 69 ? -11.439 -6.992 10.231 1.00 93.62 69 CYS A C 1
ATOM 587 O O . CYS A 1 69 ? -12.349 -6.435 10.828 1.00 93.62 69 CYS A O 1
ATOM 589 N N . GLN A 1 70 ? -11.558 -7.342 8.947 1.00 91.50 70 GLN A N 1
ATOM 590 C CA . GLN A 1 70 ? -12.779 -7.075 8.173 1.00 91.50 70 GLN A CA 1
ATOM 591 C C . GLN A 1 70 ? -13.971 -7.955 8.584 1.00 91.50 70 GLN A C 1
ATOM 593 O O . GLN A 1 70 ? -15.125 -7.594 8.335 1.00 91.50 70 GLN A O 1
ATOM 598 N N . ALA A 1 71 ? -13.710 -9.101 9.218 1.00 89.50 71 ALA A N 1
ATOM 599 C CA . ALA A 1 71 ? -14.716 -10.091 9.578 1.00 89.50 71 ALA A CA 1
ATOM 600 C C . ALA A 1 71 ? -15.428 -9.743 10.900 1.00 89.50 71 ALA A C 1
ATOM 602 O O . ALA A 1 71 ? -15.148 -10.333 11.942 1.00 89.50 71 ALA A O 1
ATOM 603 N N . VAL A 1 72 ? -16.388 -8.813 10.860 1.00 87.31 72 VAL A N 1
ATOM 604 C CA . VAL A 1 72 ? -17.255 -8.519 12.018 1.00 87.31 72 VAL A CA 1
ATOM 605 C C . VAL A 1 72 ? -18.174 -9.717 12.310 1.00 87.31 72 VAL A C 1
ATOM 607 O O . VAL A 1 72 ? -18.924 -10.141 11.421 1.00 87.31 72 VAL A O 1
ATOM 610 N N . PRO A 1 73 ? -18.184 -10.265 13.542 1.00 90.38 73 PRO A N 1
ATOM 611 C CA . PRO A 1 73 ? -19.097 -11.342 13.902 1.00 90.38 73 PRO A CA 1
ATOM 612 C C . PRO A 1 73 ? -20.564 -10.942 13.713 1.00 90.38 73 PRO A C 1
ATOM 614 O O . PRO A 1 73 ? -20.978 -9.843 14.072 1.00 90.38 73 PRO A O 1
ATOM 617 N N . ALA A 1 74 ? -21.396 -11.860 13.216 1.00 90.00 74 ALA A N 1
ATOM 618 C CA . ALA A 1 74 ? -22.798 -11.556 12.910 1.00 90.00 74 ALA A CA 1
ATOM 619 C C . ALA A 1 74 ? -23.603 -11.038 14.120 1.00 90.00 74 ALA A C 1
ATOM 621 O O . ALA A 1 74 ? -24.531 -10.251 13.949 1.00 90.00 74 ALA A O 1
ATOM 622 N N . HIS A 1 75 ? -23.266 -11.472 15.340 1.00 90.69 75 HIS A N 1
ATOM 623 C CA . HIS A 1 75 ? -23.904 -10.977 16.563 1.00 90.69 75 HIS A CA 1
ATOM 624 C C . HIS A 1 75 ? -23.450 -9.554 16.910 1.00 90.69 75 HIS A C 1
ATOM 626 O O . HIS A 1 75 ? -24.303 -8.720 17.207 1.00 90.69 75 HIS A O 1
ATOM 632 N N . ALA A 1 76 ? -22.149 -9.263 16.794 1.00 89.94 76 ALA A N 1
ATOM 633 C CA . ALA A 1 76 ? -21.593 -7.925 16.959 1.00 89.94 76 ALA A CA 1
ATOM 634 C C . ALA A 1 76 ? -22.244 -6.954 15.965 1.00 89.94 76 ALA A C 1
ATOM 636 O O . ALA A 1 76 ? -22.731 -5.892 16.345 1.00 89.94 76 ALA A O 1
ATOM 637 N N . TRP A 1 77 ? -22.354 -7.364 14.698 1.00 90.00 77 TRP A N 1
ATOM 638 C CA . TRP A 1 77 ? -23.007 -6.569 13.662 1.00 90.00 77 TRP A CA 1
ATOM 639 C C . TRP A 1 77 ? -24.472 -6.265 13.994 1.00 90.00 77 TRP A C 1
ATOM 641 O O . TRP A 1 77 ? -24.866 -5.102 14.024 1.00 90.00 77 TRP A O 1
ATOM 651 N N . LYS A 1 78 ? -25.272 -7.288 14.323 1.00 91.62 78 LYS A N 1
ATOM 652 C CA . LYS A 1 78 ? -26.682 -7.101 14.709 1.00 91.62 78 LYS A CA 1
ATOM 653 C C . LYS A 1 78 ? -26.833 -6.182 15.919 1.00 91.62 78 LYS A C 1
ATOM 655 O O . LYS A 1 78 ? -27.696 -5.310 15.923 1.00 91.62 78 LYS A O 1
ATOM 660 N N . ARG A 1 79 ? -25.989 -6.356 16.938 1.00 90.81 79 ARG A N 1
ATOM 661 C CA . ARG A 1 79 ? -25.991 -5.498 18.127 1.00 90.81 79 ARG A CA 1
ATOM 662 C C . ARG A 1 79 ? -25.646 -4.055 17.769 1.00 90.81 79 ARG A C 1
ATOM 664 O O . ARG A 1 79 ? -26.276 -3.144 18.292 1.00 90.81 79 ARG A O 1
ATOM 671 N N . TRP A 1 80 ? -24.694 -3.843 16.863 1.00 91.31 80 TRP A N 1
ATOM 672 C CA . TRP A 1 80 ? -24.323 -2.504 16.413 1.00 91.31 80 TRP A CA 1
ATOM 673 C C . TRP A 1 80 ? -25.443 -1.840 15.613 1.00 91.31 80 TRP A C 1
ATOM 675 O O . TRP A 1 80 ? -25.738 -0.674 15.841 1.00 91.31 80 TRP A O 1
ATOM 685 N N . GLN A 1 81 ? -26.167 -2.581 14.774 1.00 90.94 81 GLN A N 1
ATOM 686 C CA . GLN A 1 81 ? -27.362 -2.051 14.105 1.00 90.94 81 GLN A CA 1
ATOM 687 C C . GLN A 1 81 ? -28.447 -1.595 15.099 1.00 90.94 81 GLN A C 1
ATOM 689 O O . GLN A 1 81 ? -29.199 -0.668 14.810 1.00 90.94 81 GLN A O 1
ATOM 694 N N . MET A 1 82 ? -28.515 -2.212 16.283 1.00 92.38 82 MET A N 1
ATOM 695 C CA . MET A 1 82 ? -29.438 -1.826 17.357 1.00 92.38 82 MET A CA 1
ATOM 696 C C . MET A 1 82 ? -28.921 -0.673 18.228 1.00 92.38 82 MET A C 1
ATOM 698 O O . MET A 1 82 ? -29.677 -0.169 19.057 1.00 92.38 82 MET A O 1
ATOM 702 N N . GLU A 1 83 ? -27.673 -0.232 18.057 1.00 92.12 83 GLU A N 1
ATOM 703 C CA . GLU A 1 83 ? -27.029 0.788 18.892 1.00 92.12 83 GLU A CA 1
ATOM 704 C C . GLU A 1 83 ? -27.840 2.090 19.018 1.00 92.12 83 GLU A C 1
ATOM 706 O O . GLU A 1 83 ? -27.983 2.567 20.143 1.00 92.12 83 GLU A O 1
ATOM 711 N N . PRO A 1 84 ? -28.452 2.652 17.952 1.00 92.38 84 PRO A N 1
ATOM 712 C CA . PRO A 1 84 ? -29.305 3.833 18.095 1.00 92.38 84 PRO A CA 1
ATOM 713 C C . PRO A 1 84 ? -30.496 3.613 19.039 1.00 92.38 84 PRO A C 1
ATOM 715 O O . PRO A 1 84 ? -30.829 4.491 19.833 1.00 92.38 84 PRO A O 1
ATOM 718 N N . MET A 1 85 ? -31.119 2.432 18.986 1.00 93.88 85 MET A N 1
ATOM 719 C CA . MET A 1 85 ? -32.248 2.074 19.848 1.00 93.88 85 MET A CA 1
ATOM 720 C C . MET A 1 85 ? -31.794 1.807 21.287 1.00 93.88 85 MET A C 1
ATOM 722 O O . MET A 1 85 ? -32.441 2.262 22.227 1.00 93.88 85 MET A O 1
ATOM 726 N N . LEU A 1 86 ? -30.675 1.099 21.467 1.00 90.81 86 LEU A N 1
ATOM 727 C CA . LEU A 1 86 ? -30.093 0.840 22.787 1.00 90.81 86 LEU A CA 1
ATOM 728 C C . LEU A 1 86 ? -29.693 2.148 23.478 1.00 90.81 86 LEU A C 1
ATOM 730 O O . LEU A 1 86 ? -30.036 2.362 24.636 1.00 90.81 86 LEU A O 1
ATOM 734 N N . ALA A 1 87 ? -29.046 3.057 22.746 1.00 92.94 87 ALA A N 1
ATOM 735 C CA . ALA A 1 87 ? -28.668 4.369 23.250 1.00 92.94 87 ALA A CA 1
ATOM 736 C C . ALA A 1 87 ? -29.887 5.192 23.699 1.00 92.94 87 ALA A C 1
ATOM 738 O O . ALA A 1 87 ? -29.840 5.829 24.751 1.00 92.94 87 ALA A O 1
ATOM 739 N N . LEU A 1 88 ? -30.994 5.125 22.949 1.00 94.75 88 LEU A N 1
ATOM 740 C CA . LEU A 1 88 ? -32.256 5.769 23.315 1.00 94.75 88 LEU A CA 1
ATOM 741 C C . LEU A 1 88 ? -32.837 5.202 24.622 1.00 94.75 88 LEU A C 1
ATOM 743 O O . LEU A 1 88 ? -33.218 5.976 25.498 1.00 94.75 88 LEU A O 1
ATOM 747 N N . LEU A 1 89 ? -32.880 3.872 24.771 1.00 94.69 89 LEU A N 1
ATOM 748 C CA . LEU A 1 89 ? -33.378 3.206 25.985 1.00 94.69 89 LEU A CA 1
ATOM 749 C C . LEU A 1 89 ? -32.525 3.527 27.222 1.00 94.69 89 LEU A C 1
ATOM 751 O O . LEU A 1 89 ? -33.049 3.631 28.328 1.00 94.69 89 LEU A O 1
ATOM 755 N N . GLU A 1 90 ? -31.221 3.705 27.029 1.00 94.38 90 GLU A N 1
ATOM 756 C CA . GLU A 1 90 ? -30.249 4.018 28.081 1.00 94.38 90 GLU A CA 1
ATOM 757 C C . GLU A 1 90 ? -30.080 5.532 28.321 1.00 94.38 90 GLU A C 1
ATOM 759 O O . GLU A 1 90 ? -29.249 5.938 29.133 1.00 94.38 90 GLU A O 1
ATOM 764 N N . ASN A 1 91 ? -30.858 6.379 27.632 1.00 94.62 91 ASN A N 1
ATOM 765 C CA . ASN A 1 91 ? -30.772 7.842 27.691 1.00 94.62 91 ASN A CA 1
ATOM 766 C C . ASN A 1 91 ? -29.341 8.381 27.472 1.00 94.62 91 ASN A C 1
ATOM 768 O O . ASN A 1 91 ? -28.866 9.278 28.176 1.00 94.62 91 ASN A O 1
ATOM 772 N N . ARG A 1 92 ? -28.637 7.823 26.482 1.00 94.44 92 ARG A N 1
ATOM 773 C CA . ARG A 1 92 ? -27.289 8.239 26.070 1.00 94.44 92 ARG A CA 1
ATOM 774 C C . ARG A 1 92 ? -27.228 8.519 24.571 1.00 94.44 92 ARG A C 1
ATOM 776 O O . ARG A 1 92 ? -28.119 8.162 23.807 1.00 94.44 92 ARG A O 1
ATOM 783 N N . LYS A 1 93 ? -26.144 9.159 24.126 1.00 91.94 93 LYS A N 1
ATOM 784 C CA . LYS A 1 93 ? -25.869 9.314 22.690 1.00 91.94 93 LYS A CA 1
ATOM 785 C C . LYS A 1 93 ? -25.356 7.986 22.112 1.00 91.94 93 LYS A C 1
ATOM 787 O O . LYS A 1 93 ? -24.597 7.302 22.806 1.00 91.94 93 LYS A O 1
ATOM 792 N N . PRO A 1 94 ? -25.737 7.627 20.874 1.00 88.19 94 PRO A N 1
ATOM 793 C CA . PRO A 1 94 ? -25.190 6.451 20.211 1.00 88.19 94 PRO A CA 1
ATOM 794 C C . PRO A 1 94 ? -23.687 6.621 19.993 1.00 88.19 94 PRO A C 1
ATOM 796 O O . PRO A 1 94 ? -23.220 7.691 19.589 1.00 88.19 94 PRO A O 1
ATOM 799 N N . GLU A 1 95 ? -22.926 5.568 20.274 1.00 87.12 95 GLU A N 1
ATOM 800 C CA . GLU A 1 95 ? -21.491 5.551 20.009 1.00 87.12 95 GLU A CA 1
ATOM 801 C C . GLU A 1 95 ? -21.250 5.296 18.514 1.00 87.12 95 GLU A C 1
ATOM 803 O O . GLU A 1 95 ? -21.817 4.371 17.933 1.00 87.12 95 GLU A O 1
ATOM 808 N N . ARG A 1 96 ? -20.386 6.101 17.874 1.00 82.25 96 ARG A N 1
ATOM 809 C CA . ARG A 1 96 ? -20.041 5.912 16.451 1.00 82.25 96 ARG A CA 1
ATOM 810 C C . ARG A 1 96 ? -19.370 4.558 16.211 1.00 82.25 96 ARG A C 1
ATOM 812 O O . ARG A 1 96 ? -19.669 3.902 15.222 1.00 82.25 96 ARG A O 1
ATOM 819 N N . LEU A 1 97 ? -18.481 4.161 17.118 1.00 86.44 97 LEU A N 1
ATOM 820 C CA . LEU A 1 97 ? -17.832 2.855 17.140 1.00 86.44 97 LEU A CA 1
ATOM 821 C C . LEU A 1 97 ? -17.951 2.284 18.559 1.00 86.44 97 LEU A C 1
ATOM 823 O O . LEU A 1 97 ? -17.137 2.633 19.418 1.00 86.44 97 LEU A O 1
ATOM 827 N N . PRO A 1 98 ? -18.972 1.454 18.833 1.00 87.06 98 PRO A N 1
ATOM 828 C CA . PRO A 1 98 ? -19.173 0.893 20.159 1.00 87.06 98 PRO A CA 1
ATOM 829 C C . PRO A 1 98 ? -18.001 0.020 20.611 1.00 87.06 98 PRO A C 1
ATOM 831 O O . PRO A 1 98 ? -17.475 -0.783 19.837 1.00 87.06 98 PRO A O 1
ATOM 834 N N . LYS A 1 99 ? -17.634 0.094 21.897 1.00 88.19 99 LYS A N 1
ATOM 835 C CA . LYS A 1 99 ? -16.495 -0.675 22.453 1.00 88.19 99 LYS A CA 1
ATOM 836 C C . LYS A 1 99 ? -16.576 -2.182 22.200 1.00 88.19 99 LYS A C 1
ATOM 838 O O . LYS A 1 99 ? -15.544 -2.816 21.983 1.00 88.19 99 LYS A O 1
ATOM 843 N N . PHE A 1 100 ? -17.778 -2.759 22.220 1.00 88.44 100 PHE A N 1
ATOM 844 C CA . PHE A 1 100 ? -17.952 -4.196 21.996 1.00 88.44 100 PHE A CA 1
ATOM 845 C C . PHE A 1 100 ? -17.597 -4.602 20.556 1.00 88.44 100 PHE A C 1
ATOM 847 O O . PHE A 1 100 ? -17.075 -5.691 20.359 1.00 88.44 100 PHE A O 1
ATOM 854 N N . VAL A 1 101 ? -17.799 -3.725 19.558 1.00 89.44 101 VAL A N 1
ATOM 855 C CA . VAL A 1 101 ? -17.413 -4.003 18.162 1.00 89.44 101 VAL A CA 1
ATOM 856 C C . VAL A 1 101 ? -15.906 -4.208 18.086 1.00 89.44 101 VAL A C 1
ATOM 858 O O . VAL A 1 101 ? -15.449 -5.180 17.489 1.00 89.44 101 VAL A O 1
ATOM 861 N N . ILE A 1 102 ? -15.139 -3.347 18.760 1.00 90.75 102 ILE A N 1
ATOM 862 C CA . ILE A 1 102 ? -13.682 -3.474 18.854 1.00 90.75 102 ILE A CA 1
ATOM 863 C C . ILE A 1 102 ? -13.311 -4.777 19.570 1.00 90.75 102 ILE A C 1
ATOM 865 O O . ILE A 1 102 ? -12.498 -5.537 19.056 1.00 90.75 102 ILE A O 1
ATOM 869 N N . GLN A 1 103 ? -13.910 -5.054 20.731 1.00 91.06 103 GLN A N 1
ATOM 870 C CA . GLN A 1 103 ? -13.593 -6.236 21.546 1.00 91.06 103 GLN A CA 1
ATOM 871 C C . GLN A 1 103 ? -13.899 -7.564 20.840 1.00 91.06 103 GLN A C 1
ATOM 873 O O . GLN A 1 103 ? -13.168 -8.532 21.024 1.00 91.06 103 GLN A O 1
ATOM 878 N N . GLU A 1 104 ? -14.972 -7.614 20.051 1.00 90.62 104 GLU A N 1
ATOM 879 C CA . GLU A 1 104 ? -15.442 -8.834 19.387 1.00 90.62 104 GLU A CA 1
ATOM 880 C C . GLU A 1 104 ? -14.858 -9.005 17.973 1.00 90.62 104 GLU A C 1
ATOM 882 O O . GLU A 1 104 ? -14.827 -10.126 17.466 1.00 90.62 104 GLU A O 1
ATOM 887 N N . THR A 1 105 ? -14.377 -7.927 17.338 1.00 91.00 105 THR A N 1
ATOM 888 C CA . THR A 1 105 ? -13.861 -7.964 15.954 1.00 91.00 105 THR A CA 1
ATOM 889 C C . THR A 1 105 ? -12.339 -7.879 15.868 1.00 91.00 105 THR A C 1
ATOM 891 O O . THR A 1 105 ? -11.728 -8.538 15.026 1.00 91.00 105 THR A O 1
ATOM 894 N N . LEU A 1 106 ? -11.695 -7.052 16.696 1.00 93.44 106 LEU A N 1
ATOM 895 C CA . LEU A 1 106 ? -10.256 -6.828 16.589 1.00 93.44 106 LEU A CA 1
ATOM 896 C C . LEU A 1 106 ? -9.496 -8.108 16.982 1.00 93.44 106 LEU A C 1
ATOM 898 O O . LEU A 1 106 ? -9.676 -8.602 18.096 1.00 93.44 106 LEU A O 1
ATOM 902 N N . PRO A 1 107 ? -8.588 -8.633 16.137 1.00 93.31 107 PRO A N 1
ATOM 903 C CA . PRO A 1 107 ? -7.815 -9.816 16.491 1.00 93.31 107 PRO A CA 1
ATOM 904 C C . PRO A 1 107 ? -7.019 -9.628 17.792 1.00 93.31 107 PRO A C 1
ATOM 906 O O . PRO A 1 107 ? -6.359 -8.607 17.992 1.00 93.31 107 PRO A O 1
ATOM 909 N N . ASN A 1 108 ? -7.010 -10.642 18.661 1.00 91.94 108 ASN A N 1
ATOM 910 C CA . ASN A 1 108 ? -6.241 -10.607 19.915 1.00 91.94 108 ASN A CA 1
ATOM 911 C C . ASN A 1 108 ? -4.719 -10.593 19.688 1.00 91.94 108 ASN A C 1
ATOM 913 O O . ASN A 1 108 ? -3.974 -10.054 20.502 1.00 91.94 108 ASN A O 1
ATOM 917 N N . SER A 1 109 ? -4.246 -11.174 18.581 1.00 91.69 109 SER A N 1
ATOM 918 C CA . SER A 1 109 ? -2.831 -11.139 18.193 1.00 91.69 109 SER A CA 1
ATOM 919 C C . SER A 1 109 ? -2.388 -9.714 17.851 1.00 91.69 109 SER A C 1
ATOM 921 O O . SER A 1 109 ? -3.194 -8.994 17.268 1.00 91.69 109 SER A O 1
ATOM 923 N N . PRO A 1 110 ? -1.129 -9.313 18.099 1.00 93.31 110 PRO A N 1
ATOM 924 C CA . PRO A 1 110 ? -0.624 -7.999 17.694 1.00 93.31 110 PRO A CA 1
ATOM 925 C C . PRO A 1 110 ? -0.623 -7.819 16.166 1.00 93.31 110 PRO A C 1
ATOM 927 O O . PRO A 1 110 ? -0.707 -8.795 15.414 1.00 93.31 110 PRO A O 1
ATOM 930 N N . ILE A 1 111 ? -0.488 -6.568 15.711 1.00 95.38 111 ILE A N 1
ATOM 931 C CA . ILE A 1 111 ? -0.271 -6.256 14.290 1.00 95.38 111 ILE A CA 1
ATOM 932 C C . ILE A 1 111 ? 1.026 -6.947 13.834 1.00 95.38 111 ILE A C 1
ATOM 934 O O . ILE A 1 111 ? 2.050 -6.797 14.512 1.00 95.38 111 ILE A O 1
ATOM 938 N N . PRO A 1 112 ? 1.031 -7.682 12.706 1.00 96.31 112 PRO A N 1
ATOM 939 C CA . PRO A 1 112 ? 2.254 -8.247 12.159 1.00 96.31 112 PRO A CA 1
ATOM 940 C C . PRO A 1 112 ? 3.261 -7.145 11.821 1.00 96.31 112 PRO A C 1
ATOM 942 O O . PRO A 1 112 ? 2.997 -6.255 11.007 1.00 96.31 112 PRO A O 1
ATOM 945 N N . GLN A 1 113 ? 4.417 -7.206 12.475 1.00 95.62 113 GLN A N 1
ATOM 946 C CA . GLN A 1 113 ? 5.452 -6.186 12.359 1.00 95.62 113 GLN A CA 1
ATOM 947 C C . GLN A 1 113 ? 6.231 -6.352 11.053 1.00 95.62 113 GLN A C 1
ATOM 949 O O . GLN A 1 113 ? 6.687 -7.456 10.743 1.00 95.62 113 GLN A O 1
ATOM 954 N N . ILE A 1 114 ? 6.402 -5.251 10.319 1.00 96.25 114 ILE A N 1
ATOM 955 C CA . ILE A 1 114 ? 7.360 -5.158 9.219 1.00 96.25 114 ILE A CA 1
ATOM 956 C C . ILE A 1 114 ? 8.702 -4.690 9.774 1.00 96.25 114 ILE A C 1
ATOM 958 O O . ILE A 1 114 ? 8.786 -3.694 10.494 1.00 96.25 114 ILE A O 1
ATOM 962 N N . GLU A 1 115 ? 9.748 -5.412 9.383 1.00 95.00 115 GLU A N 1
ATOM 963 C CA . GLU A 1 115 ? 11.135 -4.984 9.500 1.00 95.00 115 GLU A CA 1
ATOM 964 C C . GLU A 1 115 ? 11.520 -4.285 8.194 1.00 95.00 115 GLU A C 1
ATOM 966 O O . GLU A 1 115 ? 11.730 -4.944 7.172 1.00 95.00 115 GLU A O 1
ATOM 971 N N . TRP A 1 116 ? 11.565 -2.954 8.235 1.00 96.25 116 TRP A N 1
ATOM 972 C CA . TRP A 1 116 ? 11.932 -2.127 7.090 1.00 96.25 116 TRP A CA 1
ATOM 973 C C . TRP A 1 116 ? 13.401 -2.332 6.739 1.00 96.25 116 TRP A C 1
ATOM 975 O O . TRP A 1 116 ? 14.280 -2.182 7.590 1.00 96.25 116 TRP A O 1
ATOM 985 N N . GLN A 1 117 ? 13.663 -2.692 5.488 1.00 94.31 117 GLN A N 1
ATOM 986 C CA . GLN A 1 117 ? 15.002 -2.997 5.023 1.00 94.31 117 GLN A CA 1
ATOM 987 C C . GLN A 1 117 ? 15.143 -2.694 3.536 1.00 94.31 117 GLN A C 1
ATOM 989 O O . GLN A 1 117 ? 14.616 -3.409 2.683 1.00 94.31 117 GLN A O 1
ATOM 994 N N . TYR A 1 118 ? 15.971 -1.697 3.241 1.00 95.88 118 TYR A N 1
ATOM 995 C CA . TYR A 1 118 ? 16.426 -1.414 1.891 1.00 95.88 118 TYR A CA 1
ATOM 996 C C . TYR A 1 118 ? 17.177 -2.596 1.258 1.00 95.88 118 TYR A C 1
ATOM 998 O O . TYR A 1 118 ? 18.039 -3.225 1.880 1.00 95.88 118 TYR A O 1
ATOM 1006 N N . SER A 1 119 ? 16.913 -2.822 -0.029 1.00 95.75 119 SER A N 1
ATOM 1007 C CA . SER A 1 119 ? 17.688 -3.711 -0.886 1.00 95.75 119 SER A CA 1
ATOM 1008 C C . SER A 1 119 ? 17.914 -3.094 -2.261 1.00 95.75 119 SER A C 1
ATOM 1010 O O . SER A 1 119 ? 16.970 -2.744 -2.969 1.00 95.75 119 SER A O 1
ATOM 1012 N N . SER A 1 120 ? 19.178 -3.035 -2.686 1.00 95.25 120 SER A N 1
ATOM 1013 C CA . SER A 1 120 ? 19.537 -2.603 -4.042 1.00 95.25 120 SER A CA 1
ATOM 1014 C C . SER A 1 120 ? 18.993 -3.541 -5.119 1.00 95.25 120 SER A C 1
ATOM 1016 O O . SER A 1 120 ? 18.756 -3.111 -6.243 1.00 95.25 120 SER A O 1
ATOM 1018 N N . ILE A 1 121 ? 18.753 -4.811 -4.781 1.00 93.25 121 ILE A N 1
ATOM 1019 C CA . ILE A 1 121 ? 18.160 -5.798 -5.687 1.00 93.25 121 ILE A CA 1
ATOM 1020 C C . ILE A 1 121 ? 16.705 -5.431 -5.987 1.00 93.25 121 ILE A C 1
ATOM 1022 O O . ILE A 1 121 ? 16.312 -5.376 -7.149 1.00 93.25 121 ILE A O 1
ATOM 1026 N N . ALA A 1 122 ? 15.918 -5.139 -4.951 1.00 96.06 122 ALA A N 1
ATOM 1027 C CA . ALA A 1 122 ? 14.522 -4.743 -5.101 1.00 96.06 122 ALA A CA 1
ATOM 1028 C C . ALA A 1 122 ? 14.395 -3.377 -5.801 1.00 96.06 122 ALA A C 1
ATOM 1030 O O . ALA A 1 122 ? 13.564 -3.218 -6.696 1.00 96.06 122 ALA A O 1
ATOM 1031 N N . GLU A 1 123 ? 15.283 -2.426 -5.486 1.00 95.88 123 GLU A N 1
ATOM 1032 C CA . GLU A 1 123 ? 15.365 -1.147 -6.204 1.00 95.88 123 GLU A CA 1
ATOM 1033 C C . GLU A 1 123 ? 15.720 -1.356 -7.690 1.00 95.88 123 GLU A C 1
ATOM 1035 O O . GLU A 1 123 ? 15.126 -0.734 -8.574 1.00 95.88 123 GLU A O 1
ATOM 1040 N N . SER A 1 124 ? 16.656 -2.260 -7.997 1.00 94.56 124 SER A N 1
ATOM 1041 C CA . SER A 1 124 ? 17.038 -2.600 -9.372 1.00 94.56 124 SER A CA 1
ATOM 1042 C C . SER A 1 124 ? 15.903 -3.288 -10.136 1.00 94.56 124 SER A C 1
ATOM 1044 O O . SER A 1 124 ? 15.644 -2.929 -11.284 1.00 94.56 124 SER A O 1
ATOM 1046 N N . MET A 1 125 ? 15.169 -4.205 -9.496 1.00 95.38 125 MET A N 1
ATOM 1047 C CA . MET A 1 125 ? 13.968 -4.835 -10.056 1.00 95.38 125 MET A CA 1
ATOM 1048 C C . MET A 1 125 ? 12.918 -3.782 -10.426 1.00 95.38 125 MET A C 1
ATOM 1050 O O . MET A 1 125 ? 12.415 -3.788 -11.553 1.00 95.38 125 MET A O 1
ATOM 1054 N N . LEU A 1 126 ? 12.629 -2.836 -9.526 1.00 96.06 126 LEU A N 1
ATOM 1055 C CA . LEU A 1 126 ? 11.658 -1.771 -9.786 1.00 96.06 126 LEU A CA 1
ATOM 1056 C C . LEU A 1 126 ? 12.122 -0.859 -10.929 1.00 96.06 126 LEU A C 1
ATOM 1058 O O . LEU A 1 126 ? 11.359 -0.565 -11.846 1.00 96.06 126 LEU A O 1
ATOM 1062 N N . ASN A 1 127 ? 13.400 -0.478 -10.937 1.00 94.75 127 ASN A N 1
ATOM 1063 C CA . ASN A 1 127 ? 13.989 0.290 -12.032 1.00 94.75 127 ASN A CA 1
ATOM 1064 C C . ASN A 1 127 ? 13.922 -0.441 -13.376 1.00 94.75 127 ASN A C 1
ATOM 1066 O O . ASN A 1 127 ? 13.613 0.167 -14.399 1.00 94.75 127 ASN A O 1
ATOM 1070 N N . ASN A 1 128 ? 14.202 -1.743 -13.388 1.00 94.50 128 ASN A N 1
ATOM 1071 C CA . ASN A 1 128 ? 14.104 -2.573 -14.581 1.00 94.50 128 ASN A CA 1
ATOM 1072 C C . ASN A 1 128 ? 12.650 -2.705 -15.059 1.00 94.50 128 ASN A C 1
ATOM 1074 O O . ASN A 1 128 ? 12.388 -2.632 -16.260 1.00 94.50 128 ASN A O 1
ATOM 1078 N N . THR A 1 129 ? 11.705 -2.812 -14.124 1.00 95.69 129 THR A N 1
ATOM 1079 C CA . THR A 1 129 ? 10.267 -2.798 -14.409 1.00 95.69 129 THR A CA 1
ATOM 1080 C C . THR A 1 129 ? 9.863 -1.507 -15.110 1.00 95.69 129 THR A C 1
ATOM 1082 O O . THR A 1 129 ? 9.289 -1.552 -16.197 1.00 95.69 129 THR A O 1
ATOM 1085 N N . LEU A 1 130 ? 10.234 -0.352 -14.553 1.00 95.88 130 LEU A N 1
ATOM 1086 C CA . LEU A 1 130 ? 9.940 0.949 -15.156 1.00 95.88 130 LEU A CA 1
ATOM 1087 C C . LEU A 1 130 ? 10.636 1.113 -16.513 1.00 95.88 130 LEU A C 1
ATOM 1089 O O . LEU A 1 130 ? 10.024 1.576 -17.473 1.00 95.88 130 LEU A O 1
ATOM 1093 N N . ASN A 1 131 ? 11.878 0.635 -16.648 1.00 94.81 131 ASN A N 1
ATOM 1094 C CA . ASN A 1 131 ? 12.589 0.597 -17.927 1.00 94.81 131 ASN A CA 1
ATOM 1095 C C . ASN A 1 131 ? 11.868 -0.235 -18.993 1.00 94.81 131 ASN A C 1
ATOM 1097 O O . ASN A 1 131 ? 12.121 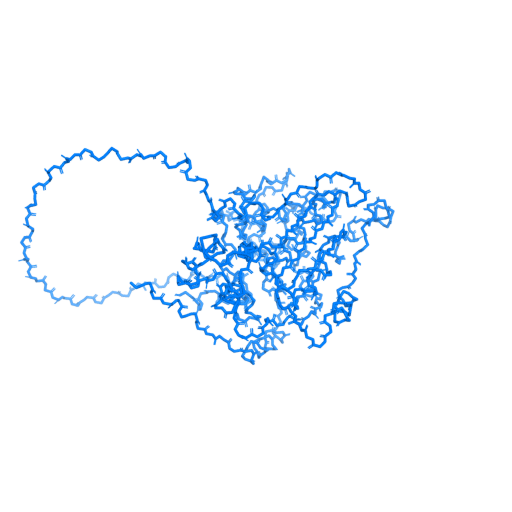-0.029 -20.177 1.00 94.81 131 ASN A O 1
ATOM 1101 N N . CYS A 1 132 ? 10.984 -1.163 -18.624 1.00 94.75 132 CYS A N 1
ATOM 1102 C CA . CYS A 1 132 ? 10.205 -1.951 -19.574 1.00 94.75 132 CYS A CA 1
ATOM 1103 C C . CYS A 1 132 ? 8.963 -1.235 -20.113 1.00 94.75 132 CYS A C 1
ATOM 1105 O O . CYS A 1 132 ? 8.330 -1.762 -21.025 1.00 94.75 132 CYS A O 1
ATOM 1107 N N . ILE A 1 133 ? 8.636 -0.040 -19.623 1.00 95.81 133 ILE A N 1
ATOM 1108 C CA . ILE A 1 133 ? 7.541 0.773 -20.162 1.00 95.81 133 ILE A CA 1
ATOM 1109 C C . ILE A 1 133 ? 7.920 1.332 -21.537 1.00 95.81 133 ILE A C 1
ATOM 1111 O O . ILE A 1 133 ? 7.272 0.938 -22.513 1.00 95.81 133 ILE A O 1
ATOM 1115 N N . PRO A 1 134 ? 8.986 2.149 -21.682 1.00 94.75 134 PRO A N 1
ATOM 1116 C CA . PRO A 1 134 ? 9.390 2.627 -22.992 1.00 94.75 134 PRO A CA 1
ATOM 1117 C C . PRO A 1 134 ? 9.922 1.481 -23.856 1.00 94.75 134 PRO A C 1
ATOM 1119 O O . PRO A 1 134 ? 10.677 0.605 -23.411 1.00 94.75 134 PRO A O 1
ATOM 1122 N N . LYS A 1 135 ? 9.553 1.508 -25.138 1.00 87.88 135 LYS A N 1
ATOM 1123 C CA . LYS A 1 135 ? 10.017 0.528 -26.128 1.00 87.88 135 LYS A CA 1
ATOM 1124 C C . LYS A 1 135 ? 11.527 0.631 -26.374 1.00 87.88 135 LYS A C 1
ATOM 1126 O O . LYS A 1 135 ? 12.198 -0.387 -26.544 1.00 87.88 135 LYS A O 1
ATOM 1131 N N . HIS A 1 136 ? 12.064 1.850 -26.337 1.00 85.88 136 HIS A N 1
ATOM 1132 C CA . HIS A 1 136 ? 13.481 2.152 -26.522 1.00 85.88 136 HIS A CA 1
ATOM 1133 C C . HIS A 1 136 ? 13.979 3.089 -25.416 1.00 85.88 136 HIS A C 1
ATOM 1135 O O . HIS A 1 136 ? 13.238 3.955 -24.963 1.00 85.88 136 HIS A O 1
ATOM 1141 N N . GLY A 1 137 ? 15.240 2.932 -25.009 1.00 87.81 137 GLY A N 1
ATOM 1142 C CA . GLY A 1 137 ? 15.851 3.756 -23.965 1.00 87.81 137 GLY A CA 1
ATOM 1143 C C . GLY A 1 137 ? 15.449 3.366 -22.540 1.00 87.81 137 GLY A C 1
ATOM 1144 O O . GLY A 1 137 ? 15.100 2.210 -22.267 1.00 87.81 137 GLY A O 1
ATOM 1145 N N . GLU A 1 138 ? 15.549 4.349 -21.647 1.00 90.50 138 GLU A N 1
ATOM 1146 C CA . GLU A 1 138 ? 15.313 4.232 -20.207 1.00 90.50 138 GLU A CA 1
ATOM 1147 C C . GLU A 1 138 ? 14.085 5.040 -19.775 1.00 90.50 138 GLU A C 1
ATOM 1149 O O . GLU A 1 138 ? 13.635 5.946 -20.477 1.00 90.50 138 GLU A O 1
ATOM 1154 N N . TRP A 1 139 ? 13.537 4.731 -18.600 1.00 92.31 139 TRP A N 1
ATOM 1155 C CA . TRP A 1 139 ? 12.353 5.425 -18.087 1.00 92.31 139 TRP A CA 1
ATOM 1156 C C . TRP A 1 139 ? 12.654 6.841 -17.568 1.00 92.31 139 TRP A C 1
ATOM 1158 O O . TRP A 1 139 ? 11.787 7.708 -17.624 1.00 92.31 139 TRP A O 1
ATOM 1168 N N . ARG A 1 140 ? 13.891 7.111 -17.121 1.00 88.94 140 ARG A N 1
ATOM 1169 C CA . ARG A 1 140 ? 14.340 8.413 -16.587 1.00 88.94 140 ARG A CA 1
ATOM 1170 C C . ARG A 1 140 ? 14.607 9.439 -17.694 1.00 88.94 140 ARG A C 1
ATOM 1172 O O . ARG A 1 140 ? 15.728 9.890 -17.905 1.00 88.94 140 ARG A O 1
ATOM 1179 N N . THR A 1 141 ? 13.564 9.786 -18.433 1.00 87.12 141 THR A N 1
ATOM 1180 C CA . THR A 1 141 ? 13.597 10.774 -19.520 1.00 87.12 141 THR A CA 1
ATOM 1181 C C . THR A 1 141 ? 12.613 11.907 -19.232 1.00 87.12 141 THR A C 1
ATOM 1183 O O . THR A 1 141 ? 12.020 11.966 -18.156 1.00 87.12 141 THR A O 1
ATOM 1186 N N . TRP A 1 142 ? 12.393 12.802 -20.197 1.00 84.75 142 TRP A N 1
ATOM 1187 C CA . TRP A 1 142 ? 11.369 13.848 -20.104 1.00 84.75 142 TRP A CA 1
ATOM 1188 C C . TRP A 1 142 ? 9.950 13.302 -19.844 1.00 84.75 142 TRP A C 1
ATOM 1190 O O . TRP A 1 142 ? 9.122 14.032 -19.310 1.00 84.75 142 TRP A O 1
ATOM 1200 N N . SER A 1 143 ? 9.695 12.022 -20.145 1.00 90.06 143 SER A N 1
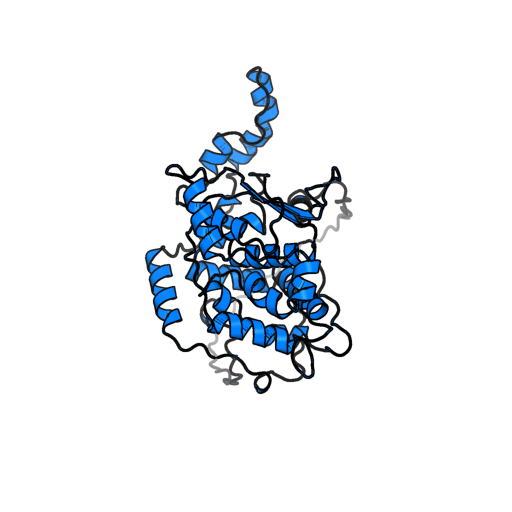ATOM 1201 C CA . SER A 1 143 ? 8.422 11.323 -19.900 1.00 90.06 143 SER A CA 1
ATOM 1202 C C . SER A 1 143 ? 8.401 10.491 -18.608 1.00 90.06 143 SER A C 1
ATOM 1204 O O . SER A 1 143 ? 7.484 9.702 -18.403 1.00 90.06 143 SER A O 1
ATOM 1206 N N . ALA A 1 144 ? 9.388 10.631 -17.716 1.00 91.19 144 ALA A N 1
ATOM 1207 C CA . ALA A 1 144 ? 9.494 9.799 -16.511 1.00 91.19 144 ALA A CA 1
ATOM 1208 C C . ALA A 1 144 ? 8.238 9.830 -15.623 1.00 91.19 144 ALA A C 1
ATOM 1210 O O . ALA A 1 144 ? 7.835 8.793 -15.098 1.00 91.19 144 ALA A O 1
ATOM 1211 N N . TRP A 1 145 ? 7.599 10.995 -15.494 1.00 91.38 145 TRP A N 1
ATOM 1212 C CA . TRP A 1 145 ? 6.354 11.152 -14.737 1.00 91.38 145 TRP A CA 1
ATOM 1213 C C . TRP A 1 145 ? 5.170 10.434 -15.381 1.00 91.38 145 TRP A C 1
ATOM 1215 O O . TRP A 1 145 ? 4.424 9.756 -14.683 1.00 91.38 145 TRP A O 1
ATOM 1225 N N . GLU A 1 146 ? 5.042 10.513 -16.707 1.00 93.69 146 GLU A N 1
ATOM 1226 C CA . GLU A 1 146 ? 4.011 9.796 -17.464 1.00 93.69 146 GLU A CA 1
ATOM 1227 C C . GLU A 1 146 ? 4.189 8.276 -17.324 1.00 93.69 146 GLU A C 1
ATOM 1229 O O . GLU A 1 146 ? 3.226 7.546 -17.097 1.00 93.69 146 GLU A O 1
ATOM 1234 N N . TYR A 1 147 ? 5.433 7.788 -17.386 1.00 95.88 147 TYR A N 1
ATOM 1235 C CA . TYR A 1 147 ? 5.734 6.368 -17.193 1.00 95.88 147 TYR A CA 1
ATOM 1236 C C . TYR A 1 147 ? 5.453 5.899 -15.766 1.00 95.88 147 TYR A C 1
ATOM 1238 O O . TYR A 1 147 ? 4.898 4.816 -15.577 1.00 95.88 147 TYR A O 1
ATOM 1246 N N . LEU A 1 148 ? 5.808 6.703 -14.762 1.00 95.88 148 LEU A N 1
ATOM 1247 C CA . LEU A 1 148 ? 5.504 6.389 -13.372 1.00 95.88 148 LEU A CA 1
ATOM 1248 C C . LEU A 1 148 ? 3.994 6.352 -13.131 1.00 95.88 148 LEU A C 1
ATOM 1250 O O . LEU A 1 148 ? 3.495 5.397 -12.541 1.00 95.88 148 LEU A O 1
ATOM 1254 N N . GLU A 1 149 ? 3.257 7.356 -13.603 1.00 96.44 149 GLU A N 1
ATOM 1255 C CA . GLU A 1 149 ? 1.807 7.402 -13.443 1.00 96.44 149 GLU A CA 1
ATOM 1256 C C . GLU A 1 149 ? 1.121 6.227 -14.152 1.00 96.44 149 GLU A C 1
ATOM 1258 O O . GLU A 1 149 ? 0.230 5.598 -13.575 1.00 96.44 149 GLU A O 1
ATOM 1263 N N . TYR A 1 150 ? 1.583 5.869 -15.355 1.00 98.31 150 TYR A N 1
ATOM 1264 C CA . TYR A 1 150 ? 1.125 4.674 -16.058 1.00 98.31 150 TYR A CA 1
ATOM 1265 C C . TYR A 1 150 ? 1.363 3.399 -15.235 1.00 98.31 150 TYR A C 1
ATOM 1267 O O . TYR A 1 150 ? 0.443 2.595 -15.079 1.00 98.31 150 TYR A O 1
ATOM 1275 N N . PHE A 1 151 ? 2.562 3.225 -14.667 1.00 98.56 151 PHE A N 1
ATOM 1276 C CA . PHE A 1 151 ? 2.877 2.087 -13.799 1.00 98.56 151 PHE A CA 1
ATOM 1277 C C . PHE A 1 151 ? 1.982 2.037 -12.558 1.00 98.56 151 PHE A C 1
ATOM 1279 O O . PHE A 1 151 ? 1.439 0.979 -12.246 1.00 98.56 151 PHE A O 1
ATOM 1286 N N . LEU A 1 152 ? 1.797 3.168 -11.870 1.00 98.56 152 LEU A N 1
ATOM 1287 C CA . LEU A 1 152 ? 0.969 3.248 -10.667 1.00 98.56 152 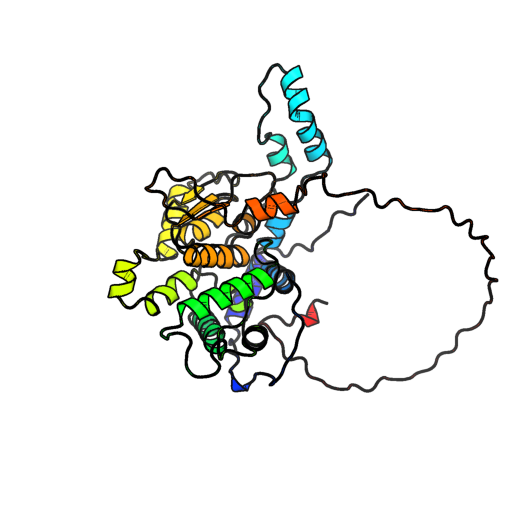LEU A CA 1
ATOM 1288 C C . LEU A 1 152 ? -0.489 2.912 -10.980 1.00 98.56 152 LEU A C 1
ATOM 1290 O O . LEU A 1 152 ? -1.082 2.094 -10.284 1.00 98.56 152 LEU A O 1
ATOM 1294 N N . HIS A 1 153 ? -1.057 3.467 -12.055 1.00 98.62 153 HIS A N 1
ATOM 1295 C CA . HIS A 1 153 ? -2.409 3.118 -12.493 1.00 98.62 153 HIS A CA 1
ATOM 1296 C C . HIS A 1 153 ? -2.495 1.626 -12.845 1.00 98.62 153 HIS A C 1
ATOM 1298 O O . HIS A 1 153 ? -3.399 0.936 -12.381 1.00 98.62 153 HIS A O 1
ATOM 1304 N N . TRP A 1 154 ? -1.538 1.098 -13.612 1.00 98.75 154 TRP A N 1
ATOM 1305 C CA . TRP A 1 154 ? -1.505 -0.315 -13.999 1.00 98.75 154 TRP A CA 1
ATOM 1306 C C . TRP A 1 154 ? -1.458 -1.240 -12.776 1.00 98.75 154 TRP A C 1
ATOM 1308 O O . TRP A 1 154 ? -2.197 -2.225 -12.714 1.00 98.75 154 TRP A O 1
ATOM 1318 N N . ALA A 1 155 ? -0.648 -0.892 -11.773 1.00 98.69 155 ALA A N 1
ATOM 1319 C CA . ALA A 1 155 ? -0.546 -1.632 -10.523 1.00 98.69 155 ALA A CA 1
ATOM 1320 C C . ALA A 1 155 ? -1.826 -1.520 -9.682 1.00 98.69 155 ALA A C 1
ATOM 1322 O O . ALA A 1 155 ? -2.305 -2.537 -9.197 1.00 98.69 155 ALA A O 1
ATOM 1323 N N . LEU A 1 156 ? -2.425 -0.331 -9.555 1.00 98.75 156 LEU A N 1
ATOM 1324 C CA . LEU A 1 156 ? -3.669 -0.114 -8.801 1.00 98.75 156 LEU A CA 1
ATOM 1325 C C . LEU A 1 156 ? -4.879 -0.807 -9.452 1.00 98.75 156 LEU A C 1
ATOM 1327 O O . LEU A 1 156 ? -5.712 -1.372 -8.742 1.00 98.75 156 LEU A O 1
ATOM 1331 N N . PHE A 1 157 ? -4.934 -0.857 -10.788 1.00 98.69 157 PHE A N 1
ATOM 1332 C CA . PHE A 1 157 ? -5.857 -1.720 -11.533 1.00 98.69 157 PHE A CA 1
ATOM 1333 C C . PHE A 1 157 ? -5.611 -3.199 -11.199 1.00 98.69 157 PHE A C 1
ATOM 1335 O O . PHE A 1 157 ? -6.548 -3.947 -10.915 1.00 98.69 157 PHE A O 1
ATOM 1342 N N . GLY A 1 158 ? -4.343 -3.624 -11.192 1.00 98.44 158 GLY A N 1
ATOM 1343 C CA . GLY A 1 158 ? -3.949 -4.978 -10.809 1.00 98.44 158 GLY A CA 1
ATOM 1344 C C . GLY A 1 158 ? -4.323 -5.325 -9.369 1.00 98.44 158 GLY A C 1
ATOM 1345 O O . GLY A 1 158 ? -4.769 -6.437 -9.112 1.00 98.44 158 GLY A O 1
ATOM 1346 N N . PHE A 1 159 ? -4.204 -4.386 -8.436 1.00 98.56 159 PHE A N 1
ATOM 1347 C CA . PHE A 1 159 ? -4.598 -4.564 -7.040 1.00 98.56 159 PHE A CA 1
ATOM 1348 C C . PHE A 1 159 ? -6.112 -4.525 -6.816 1.00 98.56 159 PHE A C 1
ATOM 1350 O O . PHE A 1 159 ? -6.570 -4.885 -5.736 1.00 98.56 159 PHE A O 1
ATOM 1357 N N . GLY A 1 160 ? -6.895 -4.130 -7.820 1.00 97.88 160 GLY A N 1
ATOM 1358 C CA . GLY A 1 160 ? -8.350 -4.123 -7.716 1.00 97.88 160 GLY A CA 1
ATOM 1359 C C . GLY A 1 160 ? -8.898 -2.895 -6.994 1.00 97.88 160 GLY A C 1
ATOM 1360 O O . GLY A 1 160 ? -9.990 -2.951 -6.440 1.00 97.88 160 GLY A O 1
ATOM 1361 N N . HIS A 1 161 ? -8.162 -1.781 -6.981 1.00 98.25 161 HIS A N 1
ATOM 1362 C CA . HIS A 1 161 ? -8.658 -0.557 -6.360 1.00 98.25 161 HIS A CA 1
ATOM 1363 C C . HIS A 1 161 ? -9.869 0.000 -7.148 1.00 98.25 161 HIS A C 1
ATOM 1365 O O . HIS A 1 161 ? -9.770 0.111 -8.378 1.00 98.25 161 HIS A O 1
ATOM 1371 N N . PRO A 1 162 ? -10.990 0.399 -6.508 1.00 97.00 162 PRO A N 1
ATOM 1372 C CA . PRO A 1 162 ? -12.240 0.675 -7.223 1.00 97.00 162 PRO A CA 1
ATOM 1373 C C . PRO A 1 162 ? -12.204 1.944 -8.080 1.00 97.00 162 PRO A C 1
ATOM 1375 O O . PRO A 1 162 ? -12.916 2.026 -9.073 1.00 97.00 162 PRO A O 1
ATOM 1378 N N . ALA A 1 163 ? -11.321 2.900 -7.776 1.00 96.25 163 ALA A N 1
ATOM 1379 C CA . ALA A 1 163 ? -11.090 4.065 -8.642 1.00 96.25 163 ALA A CA 1
ATOM 1380 C C . ALA A 1 163 ? -10.430 3.721 -10.000 1.00 96.25 163 ALA A C 1
ATOM 1382 O O . ALA A 1 163 ? -10.418 4.547 -10.908 1.00 96.25 163 ALA A O 1
ATOM 1383 N N . TYR A 1 164 ? -9.876 2.513 -10.164 1.00 97.06 164 TYR A N 1
ATOM 1384 C CA . TYR A 1 164 ? -9.086 2.112 -11.335 1.00 97.06 164 TYR A CA 1
ATOM 1385 C C . TYR A 1 164 ? -9.705 0.883 -12.012 1.00 97.06 164 TYR A C 1
ATOM 1387 O O . TYR A 1 164 ? -9.070 -0.162 -12.099 1.00 97.06 164 TYR A O 1
ATOM 1395 N N . LYS A 1 165 ? -10.967 0.981 -12.461 1.00 95.19 165 LYS A N 1
ATOM 1396 C CA . LYS A 1 165 ? -11.761 -0.161 -12.982 1.00 95.19 165 LYS A CA 1
ATOM 1397 C C . LYS A 1 165 ? -11.301 -0.689 -14.350 1.00 95.19 165 LYS A C 1
ATOM 1399 O O . LYS A 1 165 ? -11.640 -1.809 -14.726 1.00 95.19 165 LYS A O 1
ATOM 1404 N N . SER A 1 166 ? -10.528 0.095 -15.100 1.00 96.12 166 SER A N 1
ATOM 1405 C CA . SER A 1 166 ? -10.033 -0.252 -16.437 1.00 96.12 166 SER A CA 1
ATOM 1406 C C . SER A 1 166 ? -8.515 -0.173 -16.513 1.00 96.12 166 SER A C 1
ATOM 1408 O O . SER A 1 166 ? -7.902 0.656 -15.847 1.00 96.12 166 SER A O 1
ATOM 1410 N N . LEU A 1 167 ? -7.913 -0.995 -17.372 1.00 95.44 167 LEU A N 1
ATOM 1411 C CA . LEU A 1 167 ? -6.484 -0.915 -17.660 1.00 95.44 167 LEU A CA 1
ATOM 1412 C C . LEU A 1 167 ? -6.140 0.489 -18.205 1.00 95.44 167 LEU A C 1
ATOM 1414 O O . LEU A 1 167 ? -6.867 0.976 -19.079 1.00 95.44 167 LEU A O 1
ATOM 1418 N N . PRO A 1 168 ? -5.057 1.142 -17.743 1.00 97.06 168 PRO A N 1
ATOM 1419 C CA . PRO A 1 168 ? -4.685 2.453 -18.256 1.00 97.06 168 PRO A CA 1
ATOM 1420 C C . PRO A 1 168 ? -4.315 2.389 -19.735 1.00 97.06 168 PRO A C 1
ATOM 1422 O O . PRO A 1 168 ? -3.707 1.423 -20.207 1.00 97.06 168 PRO A O 1
ATOM 1425 N N . LYS A 1 169 ? -4.624 3.471 -20.453 1.00 96.69 169 LYS A N 1
ATOM 1426 C CA . LYS A 1 169 ? -4.128 3.678 -21.812 1.00 96.69 169 LYS A CA 1
ATOM 1427 C C . LYS A 1 169 ? -2.600 3.751 -21.789 1.00 96.69 169 LYS A C 1
ATOM 1429 O O . LYS A 1 169 ? -2.024 4.460 -20.969 1.00 96.69 169 LYS A O 1
ATOM 1434 N N . GLU A 1 170 ? -1.957 3.020 -22.692 1.00 96.56 170 GLU A N 1
ATOM 1435 C CA . GLU A 1 170 ? -0.500 3.043 -22.824 1.00 96.56 170 GLU A CA 1
ATOM 1436 C C . GLU A 1 170 ? -0.020 4.410 -23.348 1.00 96.56 170 GLU A C 1
ATOM 1438 O O . GLU A 1 170 ? -0.669 4.972 -24.242 1.00 96.56 170 GLU A O 1
ATOM 1443 N N . PRO A 1 171 ? 1.103 4.944 -22.826 1.00 95.75 171 PRO A N 1
ATOM 1444 C CA . PRO A 1 171 ? 1.737 6.144 -23.364 1.00 95.75 171 PRO A CA 1
ATOM 1445 C C . PRO A 1 171 ? 2.050 5.997 -24.856 1.00 95.75 171 PRO A C 1
ATOM 1447 O O . PRO A 1 171 ? 2.298 4.892 -25.351 1.00 95.75 171 PRO A O 1
ATOM 1450 N N . ALA A 1 172 ? 2.073 7.113 -25.584 1.00 93.00 172 ALA A N 1
ATOM 1451 C CA . ALA A 1 172 ? 2.362 7.096 -27.016 1.00 93.00 172 ALA A CA 1
ATOM 1452 C C . ALA A 1 172 ? 3.742 6.465 -27.301 1.00 93.00 172 ALA A C 1
ATOM 1454 O O . ALA A 1 172 ? 4.735 6.805 -26.658 1.00 93.00 172 ALA A O 1
ATOM 1455 N N . GLY A 1 173 ? 3.816 5.530 -28.257 1.00 92.38 173 GLY A N 1
ATOM 1456 C CA . GLY A 1 173 ? 5.061 4.832 -28.605 1.00 92.38 173 GLY A CA 1
ATOM 1457 C C . GLY A 1 173 ? 5.508 3.764 -27.598 1.00 92.38 173 GLY A C 1
ATOM 1458 O O . GLY A 1 173 ? 6.619 3.233 -27.709 1.00 92.38 173 GLY A O 1
ATOM 1459 N N . CYS A 1 174 ? 4.670 3.444 -26.607 1.00 95.00 174 CYS A N 1
ATOM 1460 C CA . CYS A 1 174 ? 4.930 2.416 -25.600 1.00 95.00 174 CYS A CA 1
ATOM 1461 C C . CYS A 1 174 ? 4.081 1.152 -25.808 1.00 95.00 174 CYS A C 1
ATOM 1463 O O . CYS A 1 174 ? 3.899 0.388 -24.862 1.00 95.00 174 CYS A O 1
ATOM 1465 N N . GLU A 1 175 ? 3.611 0.878 -27.028 1.00 93.75 175 GLU A N 1
ATOM 1466 C CA . GLU A 1 175 ? 2.667 -0.210 -27.314 1.00 93.75 175 GLU A CA 1
ATOM 1467 C C . GLU A 1 175 ? 3.152 -1.561 -26.752 1.00 93.75 175 GLU A C 1
ATOM 1469 O O . GLU A 1 175 ? 4.301 -1.974 -26.955 1.00 93.75 175 GLU A O 1
ATOM 1474 N N . GLY A 1 176 ? 2.283 -2.252 -26.014 1.00 93.75 176 GLY A N 1
ATOM 1475 C CA . GLY A 1 176 ? 2.562 -3.498 -25.301 1.00 93.75 176 GLY A CA 1
ATOM 1476 C C . GLY A 1 176 ? 3.246 -3.324 -23.939 1.00 93.75 176 GLY A C 1
ATOM 1477 O O . GLY A 1 176 ? 3.734 -4.316 -23.388 1.00 93.75 176 GLY A O 1
ATOM 1478 N N . ALA A 1 177 ? 3.326 -2.105 -23.394 1.00 95.75 177 ALA A N 1
ATOM 1479 C CA . ALA A 1 177 ? 3.897 -1.835 -22.071 1.00 95.75 177 ALA A CA 1
ATOM 1480 C C . ALA A 1 177 ? 3.235 -2.678 -20.979 1.00 95.75 177 ALA A C 1
ATOM 1482 O O . ALA A 1 177 ? 3.950 -3.264 -20.169 1.00 95.75 177 ALA A O 1
ATOM 1483 N N . SER A 1 178 ? 1.909 -2.840 -21.010 1.00 96.38 178 SER A N 1
ATOM 1484 C CA . SER A 1 178 ? 1.177 -3.638 -20.019 1.00 96.38 178 SER A CA 1
ATOM 1485 C C . SER A 1 178 ? 1.678 -5.084 -19.974 1.00 96.38 178 SER A C 1
ATOM 1487 O O . SER A 1 178 ? 1.899 -5.653 -18.906 1.00 96.38 178 SER A O 1
ATOM 1489 N N . MET A 1 179 ? 1.929 -5.677 -21.145 1.00 95.50 179 MET A N 1
ATOM 1490 C CA . MET A 1 179 ? 2.397 -7.061 -21.262 1.00 95.50 179 MET A CA 1
ATOM 1491 C C . MET A 1 179 ? 3.880 -7.212 -20.932 1.00 95.50 179 MET A C 1
ATOM 1493 O O . MET A 1 179 ? 4.297 -8.276 -20.478 1.00 95.50 179 MET A O 1
ATOM 1497 N N . ARG A 1 180 ? 4.690 -6.165 -21.127 1.00 95.31 180 ARG A N 1
ATOM 1498 C CA . ARG A 1 180 ? 6.073 -6.153 -20.636 1.00 95.31 180 ARG A CA 1
ATOM 1499 C C . ARG A 1 180 ? 6.097 -6.066 -19.114 1.00 95.31 180 ARG A C 1
ATOM 1501 O O . ARG A 1 180 ? 6.743 -6.906 -18.498 1.00 95.31 180 ARG A O 1
ATOM 1508 N N . LEU A 1 181 ? 5.332 -5.142 -18.523 1.00 96.00 181 LEU A N 1
ATOM 1509 C CA . LEU A 1 181 ? 5.166 -5.013 -17.070 1.00 96.00 181 LEU A CA 1
ATOM 1510 C C . LEU A 1 181 ? 4.699 -6.326 -16.438 1.00 96.00 181 LEU A C 1
ATOM 1512 O O . LEU A 1 181 ? 5.322 -6.792 -15.492 1.00 96.00 181 LEU A O 1
ATOM 1516 N N . TYR A 1 182 ? 3.685 -6.971 -17.020 1.00 95.94 182 TYR A N 1
ATOM 1517 C CA . TYR A 1 182 ? 3.176 -8.268 -16.566 1.00 95.94 182 TYR A CA 1
ATOM 1518 C C . TYR A 1 182 ? 4.263 -9.350 -16.441 1.00 95.94 182 TYR A C 1
ATOM 1520 O O . TYR A 1 182 ? 4.199 -10.199 -15.558 1.00 95.94 182 TYR A O 1
ATOM 1528 N N . GLN A 1 183 ? 5.261 -9.335 -17.326 1.00 94.06 183 GLN A N 1
ATOM 1529 C CA . GLN A 1 183 ? 6.317 -10.347 -17.358 1.00 94.06 183 GLN A CA 1
ATOM 1530 C C . GLN A 1 183 ? 7.484 -10.043 -16.408 1.00 94.06 183 GLN A C 1
ATOM 1532 O O . GLN A 1 183 ? 8.143 -10.984 -15.948 1.00 94.06 183 GLN A O 1
ATOM 1537 N N . VAL A 1 184 ? 7.756 -8.759 -16.140 1.00 93.81 184 VAL A N 1
ATOM 1538 C CA . VAL A 1 184 ? 8.949 -8.310 -15.394 1.00 93.81 184 VAL A CA 1
ATOM 1539 C C . VAL A 1 184 ? 8.673 -7.859 -13.972 1.00 93.81 184 VAL A C 1
ATOM 1541 O O . VAL A 1 184 ? 9.580 -7.950 -13.149 1.00 93.81 184 VAL A O 1
ATOM 1544 N N . PHE A 1 185 ? 7.474 -7.345 -13.686 1.00 96.38 185 PHE A N 1
ATOM 1545 C CA . PHE A 1 185 ? 7.178 -6.792 -12.376 1.00 96.38 185 PHE A CA 1
ATOM 1546 C C . PHE A 1 185 ? 7.052 -7.915 -11.356 1.00 96.38 185 PHE A C 1
ATOM 1548 O O . PHE A 1 185 ? 6.135 -8.733 -11.416 1.00 96.38 185 PHE A O 1
ATOM 1555 N N . ASP A 1 186 ? 7.969 -7.919 -10.398 1.00 94.81 186 ASP A N 1
ATOM 1556 C CA . ASP A 1 186 ? 8.011 -8.905 -9.337 1.00 94.81 186 ASP A CA 1
ATOM 1557 C C . ASP A 1 186 ? 7.802 -8.235 -7.977 1.00 94.81 186 ASP A C 1
ATOM 1559 O O . ASP A 1 186 ? 8.742 -7.810 -7.300 1.00 94.81 186 ASP A O 1
ATOM 1563 N N . LEU A 1 187 ? 6.539 -8.167 -7.548 1.00 95.56 187 LEU A N 1
ATOM 1564 C CA . LEU A 1 187 ? 6.180 -7.603 -6.245 1.00 95.56 187 LEU A CA 1
ATOM 1565 C C . LEU A 1 187 ? 6.810 -8.358 -5.069 1.00 95.56 187 LEU A C 1
ATOM 1567 O O . LEU A 1 187 ? 6.935 -7.796 -3.981 1.00 95.56 187 LEU A O 1
ATOM 1571 N N . SER A 1 188 ? 7.230 -9.614 -5.264 1.00 95.81 188 SER A N 1
ATOM 1572 C CA . SER A 1 188 ? 7.782 -10.414 -4.174 1.00 95.81 188 SER A CA 1
ATOM 1573 C C . SER A 1 188 ? 9.142 -9.896 -3.712 1.00 95.81 188 SER A C 1
ATOM 1575 O O . SER A 1 188 ? 9.427 -9.943 -2.517 1.00 95.81 188 SER A O 1
ATOM 1577 N N . ALA A 1 189 ? 9.931 -9.291 -4.607 1.00 96.25 189 ALA A N 1
ATOM 1578 C CA . ALA A 1 189 ? 11.172 -8.619 -4.238 1.00 96.25 189 ALA A CA 1
ATOM 1579 C C . ALA A 1 189 ? 10.918 -7.391 -3.342 1.00 96.25 189 ALA A C 1
ATOM 1581 O O . ALA A 1 189 ? 11.659 -7.173 -2.383 1.00 96.25 189 ALA A O 1
ATOM 1582 N N . LEU A 1 190 ? 9.848 -6.629 -3.604 1.00 97.50 190 LEU A N 1
ATOM 1583 C CA . LEU A 1 190 ? 9.454 -5.481 -2.774 1.00 97.50 190 LEU A CA 1
ATOM 1584 C C . LEU A 1 190 ? 8.958 -5.934 -1.396 1.00 97.50 190 LEU A C 1
ATOM 1586 O O . LEU A 1 190 ? 9.345 -5.369 -0.380 1.00 97.50 190 LEU A O 1
ATOM 1590 N N . LEU A 1 191 ? 8.157 -7.002 -1.340 1.00 97.56 191 LEU A N 1
ATOM 1591 C CA . LEU A 1 191 ? 7.693 -7.567 -0.071 1.00 97.56 191 LEU A CA 1
ATOM 1592 C C . LEU A 1 191 ? 8.822 -8.217 0.732 1.00 97.56 191 LEU A C 1
ATOM 1594 O O . LEU A 1 191 ? 8.799 -8.162 1.956 1.00 97.56 191 LEU A O 1
ATOM 1598 N N . LEU A 1 192 ? 9.818 -8.830 0.092 1.00 97.25 192 LEU A N 1
ATOM 1599 C CA . LEU A 1 192 ? 10.945 -9.447 0.798 1.00 97.25 192 LEU A CA 1
ATOM 1600 C C . LEU A 1 192 ? 11.855 -8.404 1.472 1.00 97.25 192 LEU A C 1
ATOM 1602 O O . LEU A 1 192 ? 12.448 -8.678 2.525 1.00 97.25 192 LEU A O 1
ATOM 1606 N N . TYR A 1 193 ? 11.935 -7.211 0.884 1.00 97.50 193 TYR A N 1
ATOM 1607 C CA . TYR A 1 193 ? 12.750 -6.087 1.339 1.00 97.50 193 TYR A CA 1
ATOM 1608 C C . TYR A 1 193 ? 11.899 -4.814 1.418 1.00 97.50 193 TYR A C 1
ATOM 1610 O O . TYR A 1 193 ? 12.052 -3.935 0.572 1.00 97.50 193 TYR A O 1
ATOM 1618 N N . PRO A 1 194 ? 10.969 -4.717 2.380 1.00 97.75 194 PRO A N 1
ATOM 1619 C CA . PRO A 1 194 ? 10.016 -3.619 2.429 1.00 97.75 194 PRO A CA 1
ATOM 1620 C C . PRO A 1 194 ? 10.725 -2.301 2.756 1.00 97.75 194 PRO A C 1
ATOM 1622 O O . PRO A 1 194 ? 11.481 -2.211 3.722 1.00 97.75 194 PRO A O 1
ATOM 1625 N N . GLU A 1 195 ? 10.473 -1.279 1.943 1.00 97.69 195 GLU A N 1
ATOM 1626 C CA . GLU A 1 195 ? 11.112 0.042 2.000 1.00 97.69 195 GLU A CA 1
ATOM 1627 C C . GLU A 1 195 ? 10.277 1.055 1.192 1.00 97.69 195 GLU A C 1
ATOM 1629 O O . GLU A 1 195 ? 9.477 0.647 0.341 1.00 97.69 195 GLU A O 1
ATOM 1634 N N . ASP A 1 196 ? 10.487 2.360 1.411 1.00 97.31 196 ASP A N 1
ATOM 1635 C CA . ASP A 1 196 ? 9.918 3.429 0.578 1.00 97.31 196 ASP A CA 1
ATOM 1636 C C . ASP A 1 196 ? 10.711 3.596 -0.733 1.00 97.31 196 ASP A C 1
ATOM 1638 O O . ASP A 1 196 ? 11.435 4.574 -0.940 1.00 97.31 196 ASP A O 1
ATOM 1642 N N . TYR A 1 197 ? 10.632 2.607 -1.629 1.00 96.69 197 TYR A N 1
ATOM 1643 C CA . TYR A 1 197 ? 11.393 2.640 -2.885 1.00 96.69 197 TYR A CA 1
ATOM 1644 C C . TYR A 1 197 ? 11.005 3.819 -3.777 1.00 96.69 197 TYR A C 1
ATOM 1646 O O . TYR A 1 197 ? 11.873 4.387 -4.440 1.00 96.69 197 TYR A O 1
ATOM 1654 N N . LEU A 1 198 ? 9.727 4.211 -3.791 1.00 95.00 198 LEU A N 1
ATOM 1655 C CA . LEU A 1 198 ? 9.272 5.343 -4.599 1.00 95.00 198 LEU A CA 1
ATOM 1656 C C . LEU A 1 198 ? 9.849 6.658 -4.063 1.00 95.00 198 LEU A C 1
ATOM 1658 O O . LEU A 1 198 ? 10.385 7.443 -4.844 1.00 95.00 198 LEU A O 1
ATOM 1662 N N . GLY A 1 199 ? 9.870 6.853 -2.742 1.00 93.56 199 GLY A N 1
ATOM 1663 C CA . GLY A 1 199 ? 10.533 7.997 -2.114 1.00 93.56 199 GLY A CA 1
ATOM 1664 C C . GLY A 1 199 ? 12.036 8.053 -2.390 1.00 93.56 199 GLY A C 1
ATOM 1665 O O . GLY A 1 199 ? 12.606 9.140 -2.441 1.00 93.56 199 GLY A O 1
ATOM 1666 N N . ARG A 1 200 ? 12.686 6.909 -2.643 1.00 91.88 200 ARG A N 1
ATOM 1667 C CA . ARG A 1 200 ? 14.111 6.848 -3.007 1.00 91.88 200 ARG A CA 1
ATOM 1668 C C . ARG A 1 200 ? 14.396 7.189 -4.466 1.00 91.88 200 ARG A C 1
ATOM 1670 O O . ARG A 1 200 ? 15.360 7.902 -4.720 1.00 91.88 200 ARG A O 1
ATOM 1677 N N . ILE A 1 201 ? 13.595 6.690 -5.411 1.00 90.62 201 ILE A N 1
ATOM 1678 C CA . ILE A 1 201 ? 13.878 6.856 -6.850 1.00 90.62 201 ILE A CA 1
ATOM 1679 C C . ILE A 1 201 ? 13.343 8.174 -7.426 1.00 90.62 201 ILE A C 1
ATOM 1681 O O . ILE A 1 201 ? 13.873 8.665 -8.421 1.00 90.62 201 ILE A O 1
ATOM 1685 N N . LEU A 1 202 ? 12.297 8.758 -6.832 1.00 89.06 202 LEU A N 1
ATOM 1686 C CA . LEU A 1 202 ? 11.684 10.001 -7.314 1.00 89.06 202 LEU A CA 1
ATOM 1687 C C . LEU A 1 202 ? 12.646 11.207 -7.339 1.00 89.06 202 LEU A C 1
ATOM 1689 O O . LEU A 1 202 ? 12.639 11.939 -8.334 1.00 89.06 202 LEU A O 1
ATOM 1693 N N . PRO A 1 203 ? 13.511 11.427 -6.326 1.00 86.75 203 PRO A N 1
ATOM 1694 C CA . PRO A 1 203 ? 14.530 12.476 -6.378 1.00 86.75 203 PRO A CA 1
ATOM 1695 C C . PRO A 1 203 ? 15.472 12.386 -7.583 1.00 86.75 203 PRO A C 1
ATOM 1697 O O . PRO A 1 203 ? 15.983 13.414 -8.017 1.00 86.75 203 PRO A O 1
ATOM 1700 N N . ASP A 1 204 ? 15.684 11.196 -8.154 1.00 78.06 204 ASP A N 1
ATOM 1701 C CA . ASP A 1 204 ? 16.529 11.035 -9.343 1.00 78.06 204 ASP A CA 1
ATOM 1702 C C . ASP A 1 204 ? 15.839 11.535 -10.620 1.00 78.06 204 ASP A C 1
ATOM 1704 O O . ASP A 1 204 ? 16.509 11.934 -11.573 1.00 78.06 204 ASP A O 1
ATOM 1708 N N . ILE A 1 205 ? 14.502 11.520 -10.653 1.00 78.06 205 ILE A N 1
ATOM 1709 C CA . ILE A 1 205 ? 13.702 12.071 -11.756 1.00 78.06 205 ILE A CA 1
ATOM 1710 C C . ILE A 1 205 ? 13.703 13.599 -11.679 1.00 78.06 205 ILE A C 1
ATOM 1712 O O . ILE A 1 205 ? 13.890 14.309 -12.671 1.00 78.06 205 ILE A O 1
ATOM 1716 N N . CYS A 1 206 ? 13.502 14.115 -10.469 1.00 66.25 206 CYS A N 1
ATOM 1717 C CA . CYS A 1 206 ? 13.495 15.533 -10.172 1.00 66.25 206 CYS A CA 1
ATOM 1718 C C . CYS A 1 206 ? 14.930 16.036 -10.043 1.00 66.25 206 CYS A C 1
ATOM 1720 O O . CYS A 1 206 ? 15.448 16.131 -8.935 1.00 66.25 206 CYS A O 1
ATOM 1722 N N . GLY A 1 207 ? 15.582 16.429 -11.144 1.00 64.06 207 GLY A N 1
ATOM 1723 C CA . GLY A 1 207 ? 16.880 17.111 -11.042 1.00 64.06 207 GLY A CA 1
ATOM 1724 C C . GLY A 1 207 ? 16.854 18.190 -9.940 1.00 64.06 207 GLY A C 1
ATOM 1725 O O . GLY A 1 207 ? 15.825 18.832 -9.740 1.00 64.06 207 GLY A O 1
ATOM 1726 N N . LYS A 1 208 ? 17.954 18.406 -9.200 1.00 65.56 208 LYS A N 1
ATOM 1727 C CA . LYS A 1 208 ? 17.982 19.163 -7.916 1.00 65.56 208 LYS A CA 1
ATOM 1728 C C . LYS A 1 208 ? 17.191 20.487 -7.883 1.00 65.56 208 LYS A C 1
ATOM 1730 O O . LYS A 1 208 ? 16.701 20.893 -6.834 1.00 65.56 208 LYS A O 1
ATOM 1735 N N . LYS A 1 209 ? 17.088 21.188 -9.019 1.00 60.12 209 LYS A N 1
ATOM 1736 C CA . LYS A 1 209 ? 16.303 22.424 -9.176 1.00 60.12 209 LYS A CA 1
ATOM 1737 C C . LYS A 1 209 ? 14.789 22.168 -9.253 1.00 60.12 209 LYS A C 1
ATOM 1739 O O . LYS A 1 209 ? 14.028 22.902 -8.638 1.00 60.12 209 LYS A O 1
ATOM 1744 N N . ALA A 1 210 ? 14.365 21.127 -9.967 1.00 61.44 210 ALA A N 1
ATOM 1745 C CA . ALA A 1 210 ? 12.974 20.690 -10.040 1.00 61.44 210 ALA A CA 1
ATOM 1746 C C . ALA A 1 210 ? 12.487 20.144 -8.692 1.00 61.44 210 ALA A C 1
ATOM 1748 O O . ALA A 1 210 ? 11.393 20.496 -8.277 1.00 61.44 210 ALA A O 1
ATOM 1749 N N . GLN A 1 211 ? 13.323 19.399 -7.959 1.00 63.91 211 GLN A N 1
ATOM 1750 C CA . GLN A 1 211 ? 12.979 18.926 -6.611 1.00 63.91 211 GLN A CA 1
ATOM 1751 C C . GLN A 1 211 ? 12.684 20.087 -5.647 1.00 63.91 211 GLN A C 1
ATOM 1753 O O . GLN A 1 211 ? 11.682 20.070 -4.939 1.00 63.91 211 GLN A O 1
ATOM 1758 N N . ARG A 1 212 ? 13.520 21.138 -5.666 1.00 62.06 212 ARG A N 1
ATOM 1759 C CA . ARG A 1 212 ? 13.292 22.350 -4.860 1.00 62.06 212 ARG A CA 1
ATOM 1760 C C . ARG A 1 212 ? 11.989 23.061 -5.215 1.00 62.06 212 ARG A C 1
ATOM 1762 O O . ARG A 1 212 ? 11.333 23.577 -4.320 1.00 62.06 212 ARG A O 1
ATOM 1769 N N . ASN A 1 213 ? 11.631 23.080 -6.497 1.00 62.25 213 ASN A N 1
ATOM 1770 C CA . ASN A 1 213 ? 10.409 23.723 -6.977 1.00 62.25 213 ASN A CA 1
ATOM 1771 C C . ASN A 1 213 ? 9.152 22.876 -6.721 1.00 62.25 213 ASN A C 1
ATOM 1773 O O . ASN A 1 213 ? 8.090 23.443 -6.507 1.00 62.25 213 ASN A O 1
ATOM 1777 N N . ALA A 1 214 ? 9.275 21.545 -6.737 1.00 64.75 214 ALA A N 1
ATOM 1778 C CA . ALA A 1 214 ? 8.189 20.609 -6.448 1.00 64.75 214 ALA A CA 1
ATOM 1779 C C . ALA A 1 214 ? 7.908 20.468 -4.942 1.00 64.75 214 ALA A C 1
ATOM 1781 O O . ALA A 1 214 ? 6.879 19.929 -4.562 1.00 64.75 214 ALA A O 1
ATOM 1782 N N . GLY A 1 215 ? 8.823 20.917 -4.075 1.00 69.62 215 GLY A N 1
ATOM 1783 C CA . GLY A 1 215 ? 8.643 20.852 -2.622 1.00 69.62 215 GLY A CA 1
ATOM 1784 C C . GLY A 1 215 ? 8.701 19.437 -2.034 1.00 69.62 215 GLY A C 1
ATOM 1785 O O . GLY A 1 215 ? 8.446 19.274 -0.845 1.00 69.62 215 GLY A O 1
ATOM 1786 N N . PHE A 1 216 ? 9.067 18.424 -2.827 1.00 80.94 216 PHE A N 1
ATOM 1787 C CA . PHE A 1 216 ? 9.130 17.035 -2.380 1.00 80.94 216 PHE A CA 1
ATOM 1788 C C . PHE A 1 216 ? 10.496 16.676 -1.775 1.00 80.94 216 PHE A C 1
ATOM 1790 O O . PHE A 1 216 ? 11.517 16.577 -2.471 1.00 80.94 216 PHE A O 1
ATOM 1797 N N . TYR A 1 217 ? 10.497 16.426 -0.466 1.00 84.88 217 TYR A N 1
ATOM 1798 C CA . TYR A 1 217 ? 11.657 15.987 0.306 1.00 84.88 217 TYR A CA 1
ATOM 1799 C C . TYR A 1 217 ? 11.314 14.664 0.998 1.00 84.88 217 TYR A C 1
ATOM 1801 O O . TYR A 1 217 ? 10.689 14.683 2.059 1.00 84.88 217 TYR A O 1
ATOM 1809 N N . PRO A 1 218 ? 11.673 13.509 0.407 1.00 88.62 218 PRO A N 1
ATOM 1810 C CA . PRO A 1 218 ? 11.309 12.220 0.977 1.00 88.62 218 PRO A CA 1
ATOM 1811 C C . PRO A 1 218 ? 11.968 12.060 2.345 1.00 88.62 218 PRO A C 1
ATOM 1813 O O . PRO A 1 218 ? 13.192 12.151 2.474 1.00 88.62 218 PRO A O 1
ATOM 1816 N N . THR A 1 219 ? 11.155 11.810 3.368 1.00 92.94 219 THR A N 1
ATOM 1817 C CA . THR A 1 219 ? 11.658 11.462 4.698 1.00 92.94 219 THR A CA 1
ATOM 1818 C C . THR A 1 219 ? 12.239 10.051 4.633 1.00 92.94 219 THR A C 1
ATOM 1820 O O . THR A 1 219 ? 11.488 9.119 4.348 1.00 92.94 219 THR A O 1
ATOM 1823 N N . PRO A 1 220 ? 13.544 9.844 4.903 1.00 93.44 220 PRO A N 1
ATOM 1824 C CA . PRO A 1 220 ? 14.116 8.503 4.912 1.00 93.44 220 PRO A CA 1
ATOM 1825 C C . PRO A 1 220 ? 13.353 7.595 5.880 1.00 93.44 220 PRO A C 1
ATOM 1827 O O . PRO A 1 220 ? 13.113 7.979 7.027 1.00 93.44 220 PRO A O 1
ATOM 1830 N N . LEU A 1 221 ? 13.011 6.376 5.456 1.00 95.06 221 LEU A N 1
ATOM 1831 C CA . LEU A 1 221 ? 12.139 5.496 6.239 1.00 95.06 221 LEU A CA 1
ATOM 1832 C C . LEU A 1 221 ? 12.719 5.121 7.610 1.00 95.06 221 LEU A C 1
ATOM 1834 O O . LEU A 1 221 ? 11.975 4.886 8.559 1.00 95.06 221 LEU A O 1
ATOM 1838 N N . VAL A 1 222 ? 14.047 5.133 7.756 1.00 95.31 222 VAL A N 1
ATOM 1839 C CA . VAL A 1 222 ? 14.717 4.980 9.057 1.00 95.31 222 VAL A CA 1
ATOM 1840 C C . VAL A 1 222 ? 14.353 6.107 10.036 1.00 95.31 222 VAL A C 1
ATOM 1842 O O . VAL A 1 222 ? 14.112 5.845 11.212 1.00 95.31 222 VAL A O 1
ATOM 1845 N N . VAL A 1 223 ? 14.241 7.349 9.553 1.00 96.25 223 VAL A N 1
ATOM 1846 C CA . VAL A 1 223 ? 13.829 8.509 10.359 1.00 96.25 223 VAL A CA 1
ATOM 1847 C C . VAL A 1 223 ? 12.342 8.411 10.682 1.00 96.25 223 VAL A C 1
ATOM 1849 O O . VAL A 1 223 ? 11.958 8.566 11.838 1.00 96.25 223 VAL A O 1
ATOM 1852 N N . ALA A 1 224 ? 11.517 8.069 9.690 1.00 96.56 224 ALA A N 1
ATOM 1853 C CA . ALA A 1 224 ? 10.092 7.821 9.892 1.00 96.56 224 ALA A CA 1
ATOM 1854 C C . ALA A 1 224 ? 9.834 6.713 10.932 1.00 96.56 224 ALA A C 1
ATOM 1856 O O . ALA A 1 224 ? 8.982 6.861 11.806 1.00 96.56 224 ALA A O 1
ATOM 1857 N N . SER A 1 225 ? 10.614 5.628 10.888 1.00 95.62 225 SER A N 1
ATOM 1858 C CA . SER A 1 225 ? 10.543 4.520 11.848 1.00 95.62 225 SER A CA 1
ATOM 1859 C C . SER A 1 225 ? 10.900 4.969 13.260 1.00 95.62 225 SER A C 1
ATOM 1861 O O . SER A 1 225 ? 10.186 4.638 14.203 1.00 95.62 225 SER A O 1
ATOM 1863 N N . PHE A 1 226 ? 11.963 5.763 13.407 1.00 95.44 226 PHE A N 1
ATOM 1864 C CA . PHE A 1 226 ? 12.329 6.354 14.690 1.00 95.44 226 PHE A CA 1
ATOM 1865 C C . PHE A 1 226 ? 11.211 7.254 15.240 1.00 95.44 226 PHE A C 1
ATOM 1867 O O . PHE A 1 226 ? 10.784 7.073 16.378 1.00 95.44 226 PHE A O 1
ATOM 1874 N N . MET A 1 227 ? 10.685 8.176 14.427 1.00 95.06 227 MET A N 1
ATOM 1875 C CA . MET A 1 227 ? 9.588 9.067 14.827 1.00 95.06 227 MET A CA 1
ATOM 1876 C C . MET A 1 227 ? 8.346 8.279 15.257 1.00 95.06 227 MET A C 1
ATOM 1878 O O . MET A 1 227 ? 7.764 8.565 16.301 1.00 95.06 227 MET A O 1
ATOM 1882 N N . SER A 1 228 ? 7.980 7.246 14.496 1.00 93.75 228 SER A N 1
ATOM 1883 C CA . SER A 1 228 ? 6.850 6.375 14.820 1.00 93.75 228 SER A CA 1
ATOM 1884 C C . SER A 1 228 ? 7.025 5.661 16.164 1.00 93.75 228 SER A C 1
ATOM 1886 O O . SER A 1 228 ? 6.084 5.608 16.960 1.00 93.75 228 SER A O 1
ATOM 1888 N N . GLN A 1 229 ? 8.227 5.155 16.455 1.00 90.94 229 GLN A N 1
ATOM 1889 C CA . GLN A 1 229 ? 8.535 4.511 17.737 1.00 90.94 229 GLN A CA 1
ATOM 1890 C C . GLN A 1 229 ? 8.450 5.492 18.911 1.00 90.94 229 GLN A C 1
ATOM 1892 O O . GLN A 1 229 ? 7.913 5.137 19.958 1.00 90.94 229 GLN A O 1
ATOM 1897 N N . VAL A 1 230 ? 8.933 6.727 18.734 1.00 91.00 230 VAL A N 1
ATOM 1898 C CA . VAL A 1 230 ? 8.853 7.774 19.765 1.00 91.00 230 VAL A CA 1
ATOM 1899 C C . VAL A 1 230 ? 7.399 8.135 20.072 1.00 91.00 230 VAL A C 1
ATOM 1901 O O . VAL A 1 230 ? 7.037 8.232 21.239 1.00 91.00 230 VAL A O 1
ATOM 1904 N N . ILE A 1 231 ? 6.562 8.298 19.042 1.00 88.81 231 ILE A N 1
ATOM 1905 C CA . ILE A 1 231 ? 5.154 8.695 19.197 1.00 88.81 231 ILE A CA 1
ATOM 1906 C C . ILE A 1 231 ? 4.306 7.564 19.798 1.00 88.81 231 ILE A C 1
ATOM 1908 O O . ILE A 1 231 ? 3.388 7.826 20.573 1.00 88.81 231 ILE A O 1
ATOM 1912 N N . SER A 1 232 ? 4.594 6.306 19.452 1.00 84.31 232 SER A N 1
ATOM 1913 C CA . SER A 1 232 ? 3.695 5.186 19.772 1.00 84.31 232 SER A CA 1
ATOM 1914 C C . SER A 1 232 ? 3.786 4.676 21.221 1.00 84.31 232 SER A C 1
ATOM 1916 O O . SER A 1 232 ? 2.870 3.973 21.639 1.00 84.31 232 SER A O 1
ATOM 1918 N N . HIS A 1 233 ? 4.810 5.072 21.999 1.00 73.31 233 HIS A N 1
ATOM 1919 C CA . HIS A 1 233 ? 5.006 4.777 23.437 1.00 73.31 233 HIS A CA 1
ATOM 1920 C C . HIS A 1 233 ? 4.696 3.310 23.878 1.00 73.31 233 HIS A C 1
ATOM 1922 O O . HIS A 1 233 ? 4.567 2.399 23.067 1.00 73.31 233 HIS A O 1
ATOM 1928 N N . GLU A 1 234 ? 4.660 3.019 25.188 1.00 63.25 234 GLU A N 1
ATOM 1929 C CA . GLU A 1 234 ? 4.551 1.640 25.720 1.00 63.25 234 GLU A CA 1
ATOM 1930 C C . GLU A 1 234 ? 3.162 0.985 25.552 1.00 63.25 234 GLU A C 1
ATOM 1932 O O . GLU A 1 234 ? 3.043 -0.238 25.642 1.00 63.25 234 GLU A O 1
ATOM 1937 N N . LYS A 1 235 ? 2.097 1.764 25.309 1.00 62.91 235 LYS A N 1
ATOM 1938 C CA . LYS A 1 235 ? 0.738 1.244 25.074 1.00 62.91 235 LYS A CA 1
ATOM 1939 C C . LYS A 1 235 ? 0.273 1.578 23.665 1.00 62.91 235 LYS A C 1
ATOM 1941 O O . LYS A 1 235 ? -0.315 2.627 23.427 1.00 62.91 235 LYS A O 1
ATOM 1946 N N . ILE A 1 236 ? 0.484 0.627 22.761 1.00 76.94 236 ILE A N 1
ATOM 1947 C CA . ILE A 1 236 ? -0.000 0.697 21.384 1.00 76.94 236 ILE A CA 1
ATOM 1948 C C . ILE A 1 236 ? -1.527 0.536 21.379 1.00 76.94 236 ILE A C 1
ATOM 1950 O O . ILE A 1 236 ? -2.051 -0.572 21.530 1.00 76.94 236 ILE A O 1
ATOM 1954 N N . ASP A 1 237 ? -2.248 1.639 21.178 1.00 87.12 237 ASP A N 1
ATOM 1955 C CA . ASP A 1 237 ? -3.655 1.596 20.786 1.00 87.12 237 ASP A CA 1
ATOM 1956 C C . ASP A 1 237 ? -3.753 1.364 19.274 1.00 87.12 237 ASP A C 1
ATOM 1958 O O . ASP A 1 237 ? -3.627 2.277 18.458 1.00 87.12 237 ASP A O 1
ATOM 1962 N N . ARG A 1 238 ? -4.006 0.107 18.898 1.00 92.19 238 ARG A N 1
ATOM 1963 C CA . ARG A 1 238 ? -4.128 -0.313 17.493 1.00 92.19 238 ARG A CA 1
ATOM 1964 C C . ARG A 1 238 ? -5.293 0.355 16.762 1.00 92.19 238 ARG A C 1
ATOM 1966 O O . ARG A 1 238 ? -5.296 0.362 15.534 1.00 92.19 238 ARG A O 1
ATOM 1973 N N . THR A 1 239 ? -6.281 0.865 17.497 1.00 91.62 239 THR A N 1
ATOM 1974 C CA . THR A 1 239 ? -7.465 1.535 16.944 1.00 91.62 239 THR A CA 1
ATOM 1975 C C . THR A 1 239 ? -7.324 3.050 16.881 1.00 91.62 239 THR A C 1
ATOM 1977 O O . THR A 1 239 ? -8.194 3.709 16.315 1.00 91.62 239 THR A O 1
ATOM 1980 N N . ALA A 1 240 ? -6.233 3.603 17.418 1.00 90.12 240 ALA A N 1
ATOM 1981 C CA . ALA A 1 240 ? -5.929 5.012 17.253 1.00 90.12 240 ALA A CA 1
ATOM 1982 C C . ALA A 1 240 ? -5.707 5.352 15.772 1.00 90.12 240 ALA A C 1
ATOM 1984 O O . ALA A 1 240 ? -5.230 4.533 14.977 1.00 90.12 240 ALA A O 1
ATOM 1985 N N . SER A 1 241 ? -6.038 6.592 15.420 1.00 90.75 241 SER A N 1
ATOM 1986 C CA . SER A 1 241 ? -5.747 7.168 14.112 1.00 90.75 241 SER A CA 1
ATOM 1987 C C . SER A 1 241 ? -4.617 8.184 14.220 1.00 90.75 241 SER A C 1
ATOM 1989 O O . SER A 1 241 ? -4.483 8.879 15.229 1.00 90.75 241 SER A O 1
ATOM 1991 N N . PHE A 1 242 ? -3.798 8.257 13.177 1.00 92.88 242 PHE A N 1
ATOM 1992 C CA . PHE A 1 242 ? -2.758 9.267 13.014 1.00 92.88 242 PHE A CA 1
ATOM 1993 C C . PHE A 1 242 ? -3.073 10.156 11.807 1.00 92.88 242 PHE A C 1
ATOM 1995 O O . PHE A 1 242 ? -3.854 9.782 10.933 1.00 92.88 242 PHE A O 1
ATOM 2002 N N . SER A 1 243 ? -2.460 11.334 11.751 1.00 94.25 243 SER A N 1
ATOM 2003 C CA . SER A 1 243 ? -2.626 12.276 10.644 1.00 94.25 243 SER A CA 1
ATOM 2004 C C . SER A 1 243 ? -1.265 12.708 10.120 1.00 94.25 243 SER A C 1
ATOM 2006 O O . SER A 1 243 ? -0.385 13.028 10.919 1.00 94.25 243 SER A O 1
ATOM 2008 N N . GLU A 1 244 ? -1.104 12.713 8.800 1.00 95.62 244 GLU A N 1
ATOM 2009 C CA . GLU A 1 244 ? 0.074 13.233 8.111 1.00 95.62 244 GLU A CA 1
ATOM 2010 C C . GLU A 1 244 ? -0.366 14.210 6.999 1.00 95.62 244 GLU A C 1
ATOM 2012 O O . GLU A 1 244 ? -0.790 13.767 5.928 1.00 95.62 244 GLU A O 1
ATOM 2017 N N . PRO A 1 245 ? -0.322 15.534 7.249 1.00 94.31 245 PRO A N 1
ATOM 2018 C CA . PRO A 1 245 ? -0.882 16.553 6.357 1.00 94.31 245 PRO A CA 1
ATOM 2019 C C . PRO A 1 245 ? -0.034 16.871 5.110 1.00 94.31 245 PRO A C 1
ATOM 2021 O O . PRO A 1 245 ? -0.467 17.695 4.299 1.00 94.31 245 PRO A O 1
ATOM 2024 N N . ALA A 1 246 ? 1.161 16.286 4.980 1.00 94.50 246 ALA A N 1
ATOM 2025 C CA . ALA A 1 246 ? 2.026 16.365 3.802 1.00 94.50 246 ALA A CA 1
ATOM 2026 C C . ALA A 1 246 ? 2.730 15.012 3.587 1.00 94.50 246 ALA A C 1
ATOM 2028 O O . ALA A 1 246 ? 3.943 14.868 3.764 1.00 94.50 246 ALA A O 1
ATOM 2029 N N . CYS A 1 247 ? 1.943 13.981 3.273 1.00 95.44 247 CYS A N 1
ATOM 2030 C CA . CYS A 1 247 ? 2.403 12.599 3.370 1.00 95.44 247 CYS A CA 1
ATOM 2031 C C . CYS A 1 247 ? 3.388 12.172 2.288 1.00 95.44 247 CYS A C 1
ATOM 2033 O O . CYS A 1 247 ? 4.098 11.182 2.492 1.00 95.44 247 CYS A O 1
ATOM 2035 N N . GLY A 1 248 ? 3.458 12.876 1.158 1.00 95.38 248 GLY A N 1
ATOM 2036 C CA . GLY A 1 248 ? 4.278 12.496 0.018 1.00 95.38 248 GLY A CA 1
ATOM 2037 C C . GLY A 1 248 ? 4.020 11.046 -0.392 1.00 95.38 248 GLY A C 1
ATOM 2038 O O . GLY A 1 248 ? 2.881 10.624 -0.567 1.00 95.38 248 GLY A O 1
ATOM 2039 N N . THR A 1 249 ? 5.088 10.251 -0.479 1.00 96.75 249 THR A N 1
ATOM 2040 C CA . THR A 1 249 ? 5.037 8.804 -0.759 1.00 96.75 249 THR A CA 1
ATOM 2041 C C . THR A 1 249 ? 4.548 7.954 0.419 1.00 96.75 249 THR A C 1
ATOM 2043 O O . THR A 1 249 ? 4.441 6.736 0.294 1.00 96.75 249 THR A O 1
ATOM 2046 N N . GLY A 1 250 ? 4.238 8.560 1.566 1.00 97.19 250 GLY A N 1
ATOM 2047 C CA . GLY A 1 250 ? 3.643 7.895 2.721 1.00 97.19 250 GLY A CA 1
ATOM 2048 C C . GLY A 1 250 ? 4.638 7.256 3.692 1.00 97.19 250 GLY A C 1
ATOM 2049 O O . GLY A 1 250 ? 4.211 6.457 4.519 1.00 97.19 250 GLY A O 1
ATOM 2050 N N . ALA A 1 251 ? 5.937 7.581 3.649 1.00 97.31 251 ALA A N 1
ATOM 2051 C CA . ALA A 1 251 ? 6.968 6.952 4.493 1.00 97.31 251 ALA A CA 1
ATOM 2052 C C . ALA A 1 251 ? 6.628 6.936 5.998 1.00 97.31 251 ALA A C 1
ATOM 2054 O O . ALA A 1 251 ? 6.750 5.901 6.658 1.00 97.31 251 ALA A O 1
ATOM 2055 N N . LEU A 1 252 ? 6.154 8.061 6.549 1.00 96.88 252 LEU A N 1
ATOM 2056 C CA . LEU A 1 252 ? 5.745 8.126 7.957 1.00 96.88 252 LEU A CA 1
ATOM 2057 C C . LEU A 1 252 ? 4.501 7.278 8.233 1.00 96.88 252 LEU A C 1
ATOM 2059 O O . LEU A 1 252 ? 4.434 6.597 9.254 1.00 96.88 252 LEU A O 1
ATOM 2063 N N . MET A 1 253 ? 3.556 7.249 7.293 1.00 97.44 253 MET A N 1
ATOM 2064 C CA . MET A 1 253 ? 2.356 6.420 7.395 1.00 97.44 253 MET A CA 1
ATOM 2065 C C . MET A 1 253 ? 2.697 4.924 7.350 1.00 97.44 253 MET A C 1
ATOM 2067 O O . MET A 1 253 ? 2.148 4.139 8.124 1.00 97.44 253 MET A O 1
ATOM 2071 N N . LEU A 1 254 ? 3.648 4.526 6.495 1.00 97.81 254 LEU A N 1
ATOM 2072 C CA . LEU A 1 254 ? 4.188 3.167 6.445 1.00 97.81 254 LEU A CA 1
ATOM 2073 C C . LEU A 1 254 ? 4.792 2.786 7.794 1.00 97.81 254 LEU A C 1
ATOM 2075 O O . LEU A 1 254 ? 4.399 1.769 8.363 1.00 97.81 254 LEU A O 1
ATOM 2079 N N . ALA A 1 255 ? 5.672 3.616 8.354 1.00 97.06 255 ALA A N 1
ATOM 2080 C CA . ALA A 1 255 ? 6.245 3.373 9.674 1.00 97.06 255 ALA A CA 1
ATOM 2081 C C . ALA A 1 255 ? 5.159 3.239 10.757 1.00 97.06 255 ALA A C 1
ATOM 2083 O O . ALA A 1 255 ? 5.145 2.251 11.495 1.00 97.06 255 ALA A O 1
ATOM 2084 N N . GLN A 1 256 ? 4.196 4.167 10.788 1.00 96.12 256 GLN A N 1
ATOM 2085 C CA . GLN A 1 256 ? 3.111 4.182 11.772 1.00 96.12 256 GLN A CA 1
ATOM 2086 C C . GLN A 1 256 ? 2.139 3.007 11.629 1.00 96.12 256 GLN A C 1
ATOM 2088 O O . GLN A 1 256 ? 1.529 2.593 12.616 1.00 96.12 256 GLN A O 1
ATOM 2093 N N . SER A 1 257 ? 2.053 2.390 10.448 1.00 96.75 257 SER A N 1
ATOM 2094 C CA . SER A 1 257 ? 1.241 1.189 10.237 1.00 96.75 257 SER A CA 1
ATOM 2095 C C . SER A 1 257 ? 1.663 0.005 11.124 1.00 96.75 257 SER A C 1
ATOM 2097 O O . SER A 1 257 ? 0.837 -0.846 11.429 1.00 96.75 257 SER A O 1
ATOM 2099 N N . ASN A 1 258 ? 2.914 -0.056 11.608 1.00 96.38 258 ASN A N 1
ATOM 2100 C CA . ASN A 1 258 ? 3.320 -1.061 12.606 1.00 96.38 258 ASN A CA 1
ATOM 2101 C C . ASN A 1 258 ? 2.537 -0.943 13.932 1.00 96.38 258 ASN A C 1
ATOM 2103 O O . ASN A 1 258 ? 2.452 -1.925 14.671 1.00 96.38 258 ASN A O 1
ATOM 2107 N N . ASN A 1 259 ? 1.963 0.227 14.224 1.00 95.19 259 ASN A N 1
ATOM 2108 C CA . ASN A 1 259 ? 1.357 0.560 15.511 1.00 95.19 259 ASN A CA 1
ATOM 2109 C C . ASN A 1 259 ? -0.157 0.813 15.413 1.00 95.19 259 ASN A C 1
ATOM 2111 O O . ASN A 1 259 ? -0.894 0.460 16.332 1.00 95.19 259 ASN A O 1
ATOM 2115 N N . CYS A 1 260 ? -0.641 1.366 14.299 1.00 93.94 260 CYS A N 1
ATOM 2116 C CA . CYS A 1 260 ? -2.039 1.772 14.136 1.00 93.94 260 CYS A CA 1
ATOM 2117 C C . CYS A 1 260 ? -2.675 1.169 12.877 1.00 93.94 260 CYS A C 1
ATOM 2119 O O . CYS A 1 260 ? -2.028 1.025 11.838 1.00 93.94 260 CYS A O 1
ATOM 2121 N N . LEU A 1 261 ? -3.971 0.861 12.970 1.00 96.19 261 LEU A N 1
ATOM 2122 C CA . LEU A 1 261 ? -4.771 0.310 11.872 1.00 96.19 261 LEU A CA 1
ATOM 2123 C C . LEU A 1 261 ? -5.530 1.370 11.066 1.00 96.19 261 LEU A C 1
ATOM 2125 O O . LEU A 1 261 ? -6.215 1.027 10.107 1.00 96.19 261 LEU A O 1
ATOM 2129 N N . SER A 1 262 ? -5.415 2.640 11.445 1.00 95.69 262 SER A N 1
ATOM 2130 C CA . SER A 1 262 ? -6.025 3.753 10.724 1.00 95.69 262 SER A CA 1
ATOM 2131 C C . SER A 1 262 ? -5.136 4.979 10.695 1.00 95.69 262 SER A C 1
ATOM 2133 O O . SER A 1 262 ? -4.372 5.208 11.631 1.00 95.69 262 SER A O 1
ATOM 2135 N N . GLY A 1 263 ? -5.279 5.776 9.642 1.00 95.94 263 GLY A N 1
ATOM 2136 C CA . GLY A 1 263 ? -4.649 7.083 9.539 1.00 95.94 263 GLY A CA 1
ATOM 2137 C C . GLY A 1 263 ? -5.110 7.856 8.312 1.00 95.94 263 GLY A C 1
ATOM 2138 O O . GLY A 1 263 ? -5.543 7.267 7.322 1.00 95.94 263 GLY A O 1
ATOM 2139 N N . VAL A 1 264 ? -5.003 9.178 8.383 1.00 97.50 264 VAL A N 1
ATOM 2140 C CA . VAL A 1 264 ? -5.327 10.090 7.285 1.00 97.50 264 VAL A CA 1
ATOM 2141 C C . VAL A 1 264 ? -4.040 10.709 6.762 1.00 97.50 264 VAL A C 1
ATOM 2143 O O . VAL A 1 264 ? -3.304 11.347 7.511 1.00 97.50 264 VAL A O 1
ATOM 2146 N N . GLY A 1 265 ? -3.764 10.504 5.479 1.00 97.25 265 GLY A N 1
ATOM 2147 C CA . GLY A 1 265 ? -2.696 11.198 4.766 1.00 97.25 265 GLY A CA 1
ATOM 2148 C C . GLY A 1 265 ? -3.283 12.272 3.869 1.00 97.25 265 GLY A C 1
ATOM 2149 O O . GLY A 1 265 ? -4.343 12.058 3.284 1.00 97.25 265 GLY A O 1
ATOM 2150 N N . GLN A 1 266 ? -2.605 13.404 3.740 1.00 96.75 266 GLN A N 1
ATOM 2151 C CA . GLN A 1 266 ? -2.961 14.436 2.777 1.00 96.75 266 GLN A CA 1
ATOM 2152 C C . GLN A 1 266 ? -1.720 14.900 2.021 1.00 96.75 266 GLN A C 1
ATOM 2154 O O . GLN A 1 266 ? -0.649 15.029 2.607 1.00 96.75 266 GLN A O 1
ATOM 2159 N N . ASP A 1 267 ? -1.867 15.160 0.726 1.00 96.00 267 ASP A N 1
ATOM 2160 C CA . ASP A 1 267 ? -0.836 15.811 -0.078 1.00 96.00 267 ASP A CA 1
ATOM 2161 C C . ASP A 1 267 ? -1.477 16.630 -1.207 1.00 96.00 267 ASP A C 1
ATOM 2163 O O . ASP A 1 267 ? -2.625 16.400 -1.596 1.00 96.00 267 ASP A O 1
ATOM 2167 N N . ILE A 1 268 ? -0.734 17.599 -1.737 1.00 94.75 268 ILE A N 1
ATOM 2168 C CA . ILE A 1 268 ? -1.162 18.399 -2.887 1.00 94.75 268 ILE A CA 1
ATOM 2169 C C . ILE A 1 268 ? -0.889 17.676 -4.212 1.00 94.75 268 ILE A C 1
ATOM 2171 O O . ILE A 1 268 ? -1.538 17.967 -5.215 1.00 94.75 268 ILE A O 1
ATOM 2175 N N . ASP A 1 269 ? 0.065 16.741 -4.228 1.00 92.88 269 ASP A N 1
ATOM 2176 C CA . ASP A 1 269 ? 0.475 16.023 -5.428 1.00 92.88 269 ASP A CA 1
ATOM 2177 C C . ASP A 1 269 ? -0.223 14.657 -5.529 1.00 92.88 269 ASP A C 1
ATOM 2179 O O . ASP A 1 269 ? 0.013 13.720 -4.757 1.00 92.88 269 ASP A O 1
ATOM 2183 N N . GLN A 1 270 ? -1.074 14.524 -6.546 1.00 95.12 270 GLN A N 1
ATOM 2184 C CA . GLN A 1 270 ? -1.830 13.302 -6.802 1.00 95.12 270 GLN A CA 1
ATOM 2185 C C . GLN A 1 270 ? -0.932 12.094 -7.125 1.00 95.12 270 GLN A C 1
ATOM 2187 O O . GLN A 1 270 ? -1.278 10.961 -6.783 1.00 95.12 270 GLN A O 1
ATOM 2192 N N . VAL A 1 271 ? 0.216 12.291 -7.781 1.00 94.38 271 VAL A N 1
ATOM 2193 C CA . VAL A 1 271 ? 1.151 11.205 -8.112 1.00 94.38 271 VAL A CA 1
ATOM 2194 C C . VAL A 1 271 ? 1.843 10.704 -6.850 1.00 94.38 271 VAL A C 1
ATOM 2196 O O . VAL A 1 271 ? 2.006 9.492 -6.694 1.00 94.38 271 VAL A O 1
ATOM 2199 N N . LEU A 1 272 ? 2.188 11.589 -5.911 1.00 95.25 272 LEU A N 1
ATOM 2200 C CA . LEU A 1 272 ? 2.725 11.184 -4.608 1.00 95.25 272 LEU A CA 1
ATOM 2201 C C . LEU A 1 272 ? 1.701 10.382 -3.796 1.00 95.25 272 LEU A C 1
ATOM 2203 O O . LEU A 1 272 ? 2.042 9.326 -3.264 1.00 95.25 272 LEU A O 1
ATOM 2207 N N . LEU A 1 273 ? 0.428 10.787 -3.803 1.00 97.69 273 LEU A N 1
ATOM 2208 C CA . LEU A 1 273 ? -0.647 10.015 -3.170 1.00 97.69 273 LEU A CA 1
ATOM 2209 C C . LEU A 1 273 ? -0.857 8.646 -3.833 1.00 97.69 273 LEU A C 1
ATOM 2211 O O . LEU A 1 273 ? -1.072 7.653 -3.139 1.00 97.69 273 LEU A O 1
ATOM 2215 N N . LYS A 1 274 ? -0.729 8.545 -5.164 1.00 98.31 274 LYS A N 1
ATOM 2216 C CA . LYS A 1 274 ? -0.724 7.248 -5.869 1.00 98.31 274 LYS A CA 1
ATOM 2217 C C . LYS A 1 274 ? 0.481 6.392 -5.470 1.00 98.31 274 LYS A C 1
ATOM 2219 O O . LYS A 1 274 ? 0.326 5.182 -5.304 1.00 98.31 274 LYS A O 1
ATOM 2224 N N . CYS A 1 275 ? 1.657 6.997 -5.275 1.00 98.00 275 CYS A N 1
ATOM 2225 C CA . CYS A 1 275 ? 2.823 6.304 -4.726 1.00 98.00 275 CYS A CA 1
ATOM 2226 C C . CYS A 1 275 ? 2.524 5.765 -3.322 1.00 98.00 275 CYS A C 1
ATOM 2228 O O . CYS A 1 275 ? 2.755 4.585 -3.070 1.00 98.00 275 CYS A O 1
ATOM 2230 N N . ALA A 1 276 ? 1.965 6.589 -2.429 1.00 98.44 276 ALA A N 1
ATOM 2231 C CA . ALA A 1 276 ? 1.576 6.165 -1.086 1.00 98.44 276 ALA A CA 1
ATOM 2232 C C . ALA A 1 276 ? 0.591 4.992 -1.129 1.00 98.44 276 ALA A C 1
ATOM 2234 O O . ALA A 1 276 ? 0.837 3.956 -0.514 1.00 98.44 276 ALA A O 1
ATOM 2235 N N . LEU A 1 277 ? -0.463 5.100 -1.940 1.00 98.69 277 LEU A N 1
ATOM 2236 C CA . LEU A 1 277 ? -1.467 4.053 -2.096 1.00 98.69 277 LEU A CA 1
ATOM 2237 C C . LEU A 1 277 ? -0.871 2.738 -2.621 1.00 98.69 277 LEU A C 1
ATOM 2239 O O . LEU A 1 277 ? -1.153 1.677 -2.067 1.00 98.69 277 LEU A O 1
ATOM 2243 N N . PHE A 1 278 ? -0.003 2.793 -3.638 1.00 98.75 278 PHE A N 1
ATOM 2244 C CA . PHE A 1 278 ? 0.727 1.620 -4.134 1.00 9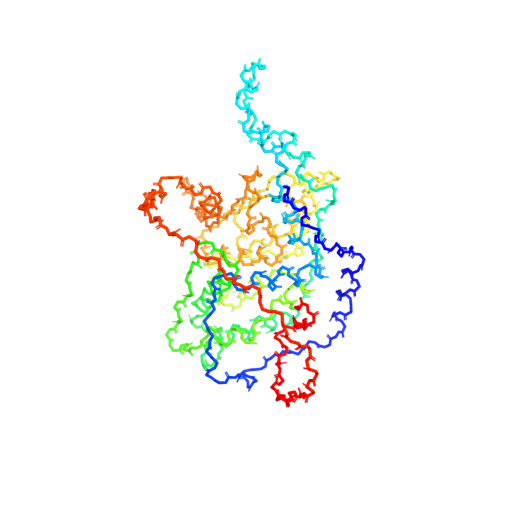8.75 278 PHE A CA 1
ATOM 2245 C C . PHE A 1 278 ? 1.509 0.927 -3.008 1.00 98.75 278 PHE A C 1
ATOM 2247 O O . PHE A 1 278 ? 1.435 -0.293 -2.854 1.00 98.75 278 PHE A O 1
ATOM 2254 N N . GLN A 1 279 ? 2.212 1.699 -2.176 1.00 98.12 279 GLN A N 1
ATOM 2255 C CA . GLN A 1 279 ? 2.980 1.155 -1.055 1.00 98.12 279 GLN A CA 1
ATOM 2256 C C . GLN A 1 279 ? 2.090 0.626 0.068 1.00 98.12 279 GLN A C 1
ATOM 2258 O O . GLN A 1 279 ? 2.450 -0.348 0.729 1.00 98.12 279 GLN A O 1
ATOM 2263 N N . PHE A 1 280 ? 0.907 1.205 0.268 1.00 98.69 280 PHE A N 1
ATOM 2264 C CA . PHE A 1 280 ? -0.059 0.694 1.233 1.00 98.69 280 PHE A CA 1
ATOM 2265 C C . PHE A 1 280 ? -0.589 -0.677 0.825 1.00 98.69 280 PHE A C 1
ATOM 2267 O O . PHE A 1 280 ? -0.724 -1.538 1.689 1.00 98.69 280 PHE A O 1
ATOM 2274 N N . PHE A 1 281 ? -0.815 -0.936 -0.467 1.00 98.75 281 PHE A N 1
ATOM 2275 C CA . PHE A 1 281 ? -1.186 -2.284 -0.910 1.00 98.75 281 PHE A CA 1
ATOM 2276 C C . PHE A 1 281 ? -0.098 -3.301 -0.565 1.00 98.75 281 PHE A C 1
ATOM 2278 O O . PHE A 1 281 ? -0.393 -4.375 -0.041 1.00 98.75 281 PHE A O 1
ATOM 2285 N N . LEU A 1 282 ? 1.166 -2.951 -0.808 1.00 98.56 282 LEU A N 1
ATOM 2286 C CA . LEU A 1 282 ? 2.285 -3.837 -0.501 1.00 98.56 282 LEU A CA 1
ATOM 2287 C C . LEU A 1 282 ? 2.430 -4.072 1.003 1.00 98.56 282 LEU A C 1
ATOM 2289 O O . LEU A 1 282 ? 2.591 -5.207 1.440 1.00 98.56 282 LEU A O 1
ATOM 2293 N N . TYR A 1 283 ? 2.386 -3.007 1.798 1.00 98.56 283 TYR A N 1
ATOM 2294 C CA . TYR A 1 283 ? 2.890 -3.073 3.162 1.00 98.56 283 TYR A CA 1
ATOM 2295 C C . TYR A 1 283 ? 1.831 -2.824 4.224 1.00 98.56 283 TYR A C 1
ATOM 2297 O O . TYR A 1 283 ? 1.955 -3.382 5.302 1.00 98.56 283 TYR A O 1
ATOM 2305 N N . ALA A 1 284 ? 0.796 -2.025 3.986 1.00 98.25 284 ALA A N 1
ATOM 2306 C CA . ALA A 1 284 ? -0.172 -1.611 5.006 1.00 98.25 284 ALA A CA 1
ATOM 2307 C C . ALA A 1 284 ? -1.621 -1.764 4.503 1.00 98.25 284 ALA A C 1
ATOM 2309 O O . ALA A 1 284 ? -2.271 -0.764 4.191 1.00 98.25 284 ALA A O 1
ATOM 2310 N N . PRO A 1 285 ? -2.164 -2.997 4.448 1.00 98.19 285 PRO A N 1
ATOM 2311 C CA . PRO A 1 285 ? -3.453 -3.265 3.809 1.00 98.19 285 PRO A CA 1
ATOM 2312 C C . PRO A 1 285 ? -4.619 -2.470 4.395 1.00 98.19 285 PRO A C 1
ATOM 2314 O O . PRO A 1 285 ? -5.507 -2.071 3.661 1.00 98.19 285 PRO A O 1
ATOM 2317 N N . TRP A 1 286 ? -4.599 -2.178 5.697 1.00 97.75 286 TRP A N 1
ATOM 2318 C CA . TRP A 1 286 ? -5.612 -1.346 6.359 1.00 97.75 286 TRP A CA 1
ATOM 2319 C C . TRP A 1 286 ? -5.553 0.138 5.976 1.00 97.75 286 TRP A C 1
ATOM 2321 O O . TRP A 1 286 ? -6.539 0.831 6.188 1.00 97.75 286 TRP A O 1
ATOM 2331 N N . LEU A 1 287 ? -4.441 0.620 5.405 1.00 98.00 287 LEU A N 1
ATOM 2332 C CA . LEU A 1 287 ? -4.342 1.954 4.802 1.00 98.00 287 LEU A CA 1
ATOM 2333 C C . LEU A 1 287 ? -4.749 1.951 3.321 1.00 98.00 287 LEU A C 1
ATOM 2335 O O . LEU A 1 287 ? -5.253 2.955 2.831 1.00 98.00 287 LEU A O 1
ATOM 2339 N N . ALA A 1 288 ? -4.553 0.833 2.611 1.00 98.06 288 ALA A N 1
ATOM 2340 C CA . ALA A 1 288 ? -4.955 0.681 1.209 1.00 98.06 288 ALA A CA 1
ATOM 2341 C C . ALA A 1 288 ? -6.444 0.381 1.053 1.00 98.06 288 ALA A C 1
ATOM 2343 O O . ALA A 1 288 ? -7.113 0.993 0.232 1.00 98.06 288 ALA A O 1
ATOM 2344 N N . ILE A 1 289 ? -6.950 -0.552 1.855 1.00 97.56 289 ILE A N 1
ATOM 2345 C CA . ILE A 1 289 ? -8.348 -0.952 1.924 1.00 97.56 289 ILE A CA 1
ATOM 2346 C C . ILE A 1 289 ? -8.795 -0.739 3.374 1.00 97.56 289 ILE A C 1
ATOM 2348 O O . ILE A 1 289 ? -8.521 -1.596 4.225 1.00 97.56 289 ILE A O 1
ATOM 2352 N N . PRO A 1 290 ? -9.439 0.400 3.689 1.00 96.62 290 PRO A N 1
ATOM 2353 C CA . PRO A 1 290 ? -9.795 0.741 5.059 1.00 96.62 290 PRO A CA 1
ATOM 2354 C C . PRO A 1 290 ? -10.540 -0.383 5.785 1.00 96.62 290 PRO A C 1
ATOM 2356 O O . PRO A 1 290 ? -11.306 -1.147 5.197 1.00 96.62 290 PRO A O 1
ATOM 2359 N N . ILE A 1 291 ? -10.336 -0.497 7.094 1.00 94.88 291 ILE A N 1
ATOM 2360 C CA . ILE A 1 291 ? -11.206 -1.340 7.915 1.00 94.88 291 ILE A CA 1
ATOM 2361 C C . ILE A 1 291 ? -12.536 -0.601 8.041 1.00 94.88 291 ILE A C 1
ATOM 2363 O O . ILE A 1 291 ? -12.604 0.449 8.687 1.00 94.88 291 ILE A O 1
ATOM 2367 N N . TRP A 1 292 ? -13.577 -1.131 7.397 1.00 90.50 292 TRP A N 1
ATOM 2368 C CA . TRP A 1 292 ? -14.823 -0.399 7.138 1.00 90.50 292 TRP A CA 1
ATOM 2369 C C . TRP A 1 292 ? -15.499 0.101 8.418 1.00 90.50 292 TRP A C 1
ATOM 2371 O O . TRP A 1 292 ? -16.082 1.182 8.439 1.00 90.50 292 TRP A O 1
ATOM 2381 N N . TRP A 1 293 ? -15.373 -0.652 9.512 1.00 89.94 293 TRP A N 1
ATOM 2382 C CA . TRP A 1 293 ? -15.952 -0.288 10.802 1.00 89.94 293 TRP A CA 1
ATOM 2383 C C . TRP A 1 293 ? -15.091 0.679 11.621 1.00 89.94 293 TRP A C 1
ATOM 2385 O O . TRP A 1 293 ? -15.607 1.326 12.528 1.00 89.94 293 TRP A O 1
ATOM 2395 N N . LEU A 1 294 ? -13.793 0.803 11.323 1.00 90.12 294 LEU A N 1
ATOM 2396 C CA . LEU A 1 294 ? -12.896 1.713 12.043 1.00 90.12 294 LEU A CA 1
ATOM 2397 C C . LEU A 1 294 ? -13.042 3.153 11.532 1.00 90.12 294 LEU A C 1
ATOM 2399 O O . LEU A 1 294 ? -12.977 4.104 12.307 1.00 90.12 294 LEU A O 1
ATOM 2403 N N . GLY A 1 295 ? -13.295 3.309 10.230 1.00 74.00 295 GLY A N 1
ATOM 2404 C CA . GLY A 1 295 ? -13.849 4.520 9.624 1.00 74.00 295 GLY A CA 1
ATOM 2405 C C . GLY A 1 295 ? -12.998 5.797 9.671 1.00 74.00 295 GLY A C 1
ATOM 2406 O O . GLY A 1 295 ? -13.539 6.893 9.519 1.00 74.00 295 GLY A O 1
ATOM 2407 N N . GLN A 1 296 ? -11.689 5.673 9.909 1.00 84.19 296 GLN A N 1
ATOM 2408 C CA . GLN A 1 296 ? -10.759 6.794 10.142 1.00 84.19 296 GLN A CA 1
ATOM 2409 C C . GLN A 1 296 ? -9.535 6.777 9.215 1.00 84.19 296 GLN A C 1
ATOM 2411 O O . GLN A 1 296 ? -8.487 7.315 9.564 1.00 84.19 296 GLN A O 1
ATOM 2416 N N . THR A 1 297 ? -9.643 6.112 8.066 1.00 95.94 297 THR A N 1
ATOM 2417 C CA . THR A 1 297 ? -8.528 5.964 7.125 1.00 95.94 297 THR A CA 1
ATOM 2418 C C . THR A 1 297 ? -8.872 6.602 5.802 1.00 95.94 297 THR A C 1
ATOM 2420 O O . THR A 1 297 ? -9.925 6.275 5.261 1.00 95.94 297 THR A O 1
ATOM 2423 N N . ASP A 1 298 ? -7.993 7.457 5.283 1.00 97.25 298 ASP A N 1
ATOM 2424 C CA . ASP A 1 298 ? -8.103 7.978 3.922 1.00 97.25 298 ASP A CA 1
ATOM 2425 C C . ASP A 1 298 ? -6.766 8.531 3.397 1.00 97.25 298 ASP A C 1
ATOM 2427 O O . ASP A 1 298 ? -5.840 8.805 4.165 1.00 97.25 298 ASP A O 1
ATOM 2431 N N . LEU A 1 299 ? -6.698 8.722 2.081 1.00 97.69 299 LEU A N 1
ATOM 2432 C CA . LEU A 1 299 ? -5.728 9.580 1.412 1.00 97.69 299 LEU A CA 1
ATOM 2433 C C . LEU A 1 299 ? -6.473 10.739 0.764 1.00 97.69 299 LEU A C 1
ATOM 2435 O O . LEU A 1 299 ? -7.413 10.528 0.002 1.00 97.69 299 LEU A O 1
ATOM 2439 N N . LEU A 1 300 ? -6.040 11.954 1.067 1.00 97.31 300 LEU A N 1
ATOM 2440 C CA . LEU A 1 300 ? -6.726 13.180 0.706 1.00 97.31 300 LEU A CA 1
ATOM 2441 C C . LEU A 1 300 ? -5.870 14.002 -0.262 1.00 97.31 300 LEU A C 1
ATOM 2443 O O . LEU A 1 300 ? -4.737 14.359 0.054 1.00 97.31 300 LEU A O 1
ATOM 2447 N N . LEU A 1 301 ? -6.418 14.327 -1.429 1.00 96.94 301 LEU A N 1
ATOM 2448 C CA . LEU A 1 301 ? -5.835 15.287 -2.358 1.00 96.94 301 LEU A CA 1
ATOM 2449 C C . LEU A 1 301 ? -6.274 16.694 -1.968 1.00 96.94 301 LEU A C 1
ATOM 2451 O O . LEU A 1 301 ? -7.461 17.016 -1.989 1.00 96.94 301 LEU A O 1
ATOM 2455 N N . GLY A 1 302 ? -5.319 17.548 -1.632 1.00 94.31 302 GLY A N 1
ATOM 2456 C CA . GLY A 1 302 ? -5.598 18.951 -1.373 1.00 94.31 302 GLY A CA 1
ATOM 2457 C C . GLY A 1 302 ? -4.494 19.639 -0.595 1.00 94.31 302 GLY A C 1
ATOM 2458 O O . GLY A 1 302 ? -3.635 19.010 0.021 1.00 94.31 302 GLY A O 1
ATOM 2459 N N . ASN A 1 303 ? -4.542 20.965 -0.569 1.00 90.88 303 ASN A N 1
ATOM 2460 C CA . ASN A 1 303 ? -3.554 21.759 0.141 1.00 90.88 303 ASN A CA 1
ATOM 2461 C C . ASN A 1 303 ? -3.940 21.922 1.619 1.00 90.88 303 ASN A C 1
ATOM 2463 O O . ASN A 1 303 ? -4.878 22.647 1.940 1.00 90.88 303 ASN A O 1
ATOM 2467 N N . SER A 1 304 ? -3.191 21.286 2.521 1.00 85.69 304 SER A N 1
ATOM 2468 C CA . SER A 1 304 ? -3.436 21.340 3.971 1.00 85.69 304 SER A CA 1
ATOM 2469 C C . SER A 1 304 ? -3.203 22.724 4.592 1.00 85.69 304 SER A C 1
ATOM 2471 O O . SER A 1 304 ? -3.614 22.968 5.725 1.00 85.69 304 SER A O 1
ATOM 2473 N N . LEU A 1 305 ? -2.582 23.650 3.852 1.00 87.12 305 LEU A N 1
ATOM 2474 C CA . LEU A 1 305 ? -2.390 25.044 4.259 1.00 87.12 305 LEU A CA 1
ATOM 2475 C C . LEU A 1 305 ? -3.549 25.960 3.839 1.00 87.12 305 LEU A C 1
ATOM 2477 O O . LEU A 1 305 ? -3.587 27.119 4.254 1.00 87.12 305 LEU A O 1
ATOM 2481 N N . LEU A 1 306 ? -4.475 25.473 3.008 1.00 86.69 306 LEU A N 1
ATOM 2482 C CA . LEU A 1 306 ? -5.645 26.222 2.555 1.00 86.69 306 LEU A CA 1
ATOM 2483 C C . LEU A 1 306 ? -6.908 25.703 3.247 1.00 86.69 306 LEU A C 1
ATOM 2485 O O . LEU A 1 306 ? -7.004 24.540 3.619 1.00 86.69 306 LEU A O 1
ATOM 2489 N N . ALA A 1 307 ? -7.917 26.565 3.381 1.00 79.19 307 ALA A N 1
ATOM 2490 C CA . ALA A 1 307 ? -9.228 26.198 3.929 1.00 79.19 307 ALA A CA 1
ATOM 2491 C C . ALA A 1 307 ? -10.110 25.420 2.925 1.00 79.19 307 ALA A C 1
ATOM 2493 O O . ALA A 1 307 ? -11.335 25.395 3.053 1.00 79.19 307 ALA A O 1
ATOM 2494 N N . GLU A 1 308 ? -9.505 24.830 1.895 1.00 86.56 308 GLU A N 1
ATOM 2495 C CA . GLU A 1 308 ? -10.200 24.056 0.874 1.00 86.56 308 GLU A CA 1
ATOM 2496 C C . GLU A 1 308 ? -10.563 22.674 1.415 1.00 86.56 308 GLU A C 1
ATOM 2498 O O . GLU A 1 308 ? -9.837 22.081 2.214 1.00 86.56 308 GLU A O 1
ATOM 2503 N N . LYS A 1 309 ? -11.708 22.147 0.978 1.00 90.12 309 LYS A N 1
ATOM 2504 C CA . LYS A 1 309 ? -12.112 20.788 1.330 1.00 90.12 309 LYS A CA 1
ATOM 2505 C C . LYS A 1 309 ? -11.326 19.814 0.445 1.00 90.12 309 LYS A C 1
ATOM 2507 O O . LYS A 1 309 ? -11.537 19.850 -0.767 1.00 90.12 309 LYS A O 1
ATOM 2512 N N . PRO A 1 310 ? -10.458 18.956 1.007 1.00 94.31 310 PRO A N 1
ATOM 2513 C CA . PRO A 1 310 ? -9.698 18.022 0.196 1.00 94.31 310 PRO A CA 1
ATOM 2514 C C . PRO A 1 310 ? -10.595 16.899 -0.346 1.00 94.31 310 PRO A C 1
ATOM 2516 O O . PRO A 1 310 ? -11.648 16.585 0.221 1.00 94.31 310 PRO A O 1
ATOM 2519 N N . GLU A 1 311 ? -10.165 16.296 -1.448 1.00 95.75 311 GLU A N 1
ATOM 2520 C CA . GLU A 1 311 ? -10.855 15.205 -2.133 1.00 95.75 311 GLU A CA 1
ATOM 2521 C C . GLU A 1 311 ? -10.324 13.846 -1.664 1.00 95.75 311 GLU A C 1
ATOM 2523 O O . GLU A 1 311 ? -9.116 13.643 -1.563 1.00 95.75 311 GLU A O 1
ATOM 2528 N N . SER A 1 312 ? -11.218 12.893 -1.395 1.00 96.19 312 SER A N 1
ATOM 2529 C CA . SER A 1 312 ? -10.818 11.516 -1.085 1.00 96.19 312 SER A CA 1
ATOM 2530 C C . SER A 1 312 ? -10.285 10.821 -2.334 1.00 96.19 312 SER A C 1
ATOM 2532 O O . SER A 1 312 ? -10.956 10.754 -3.361 1.00 96.19 312 SER A O 1
ATOM 2534 N N . MET A 1 313 ? -9.091 10.246 -2.233 1.00 95.69 313 MET A N 1
ATOM 2535 C CA . MET A 1 313 ? -8.493 9.414 -3.275 1.00 95.69 313 MET A CA 1
ATOM 2536 C C . MET A 1 313 ? -8.637 7.914 -3.013 1.00 95.69 313 MET A C 1
ATOM 2538 O O . MET A 1 313 ? -8.259 7.114 -3.872 1.00 95.69 313 MET A O 1
ATOM 2542 N N . ASN A 1 314 ? -9.138 7.521 -1.840 1.00 96.00 314 ASN A N 1
ATOM 2543 C CA . ASN A 1 314 ? -9.146 6.125 -1.424 1.00 96.00 314 ASN A CA 1
ATOM 2544 C C . ASN A 1 314 ? -10.468 5.713 -0.770 1.00 96.00 314 ASN A C 1
ATOM 2546 O O . ASN A 1 314 ? -11.230 4.939 -1.345 1.00 96.00 314 ASN A O 1
ATOM 2550 N N . ALA A 1 315 ? -10.762 6.219 0.427 1.00 93.12 315 ALA A N 1
ATOM 2551 C CA . ALA A 1 315 ? -11.791 5.633 1.279 1.00 93.12 315 ALA A CA 1
ATOM 2552 C C . ALA A 1 315 ? -13.193 5.704 0.670 1.00 93.12 315 ALA A C 1
ATOM 2554 O O . ALA A 1 315 ? -13.926 4.721 0.758 1.00 93.12 315 ALA A O 1
ATOM 2555 N N . VAL A 1 316 ? -13.549 6.823 0.025 1.00 93.50 316 VAL A N 1
ATOM 2556 C CA . VAL A 1 316 ? -14.849 6.999 -0.654 1.00 93.50 316 VAL A CA 1
ATOM 2557 C C . VAL A 1 316 ? -15.148 5.844 -1.607 1.00 93.50 316 VAL A C 1
ATOM 2559 O O . VAL A 1 316 ? -16.224 5.259 -1.532 1.00 93.50 316 VAL A O 1
ATOM 2562 N N . TYR A 1 317 ? -14.168 5.452 -2.420 1.00 93.50 317 TYR A N 1
ATOM 2563 C CA . TYR A 1 317 ? -14.329 4.396 -3.414 1.00 93.50 317 TYR A CA 1
ATOM 2564 C C . TYR A 1 317 ? -14.613 3.034 -2.776 1.00 93.50 317 TYR A C 1
ATOM 2566 O O . TYR A 1 317 ? -15.397 2.254 -3.303 1.00 93.50 317 TYR A O 1
ATOM 2574 N N . TRP A 1 318 ? -14.008 2.735 -1.626 1.00 92.56 318 TRP A N 1
ATOM 2575 C CA . TRP A 1 318 ? -14.295 1.496 -0.901 1.00 92.56 318 TRP A CA 1
ATOM 2576 C C . TRP A 1 318 ? -15.637 1.528 -0.178 1.00 92.56 318 TRP A C 1
ATOM 2578 O O . TRP A 1 318 ? -16.323 0.510 -0.135 1.00 92.56 318 TRP A O 1
ATOM 2588 N N . TYR A 1 319 ? -16.032 2.680 0.370 1.00 89.06 319 TYR A N 1
ATOM 2589 C CA . TYR A 1 319 ? -17.351 2.829 0.982 1.00 89.06 319 TYR A CA 1
ATOM 2590 C C . TYR A 1 319 ? -18.473 2.580 -0.023 1.00 89.06 319 TYR A C 1
ATOM 2592 O O . TYR A 1 319 ? -19.429 1.886 0.315 1.00 89.06 319 TYR A O 1
ATOM 2600 N N . GLU A 1 320 ? -18.342 3.097 -1.244 1.00 89.00 320 GLU A N 1
ATOM 2601 C CA . GLU A 1 320 ? -19.300 2.846 -2.326 1.00 89.00 320 GLU A CA 1
ATOM 2602 C C . GLU A 1 320 ? -19.408 1.352 -2.662 1.00 89.00 320 GLU A C 1
ATOM 2604 O O . GLU A 1 320 ? -20.513 0.845 -2.831 1.00 89.00 320 GLU A O 1
ATOM 2609 N N . GLU A 1 321 ? -18.288 0.624 -2.682 1.00 87.06 321 GLU A N 1
ATOM 2610 C CA . GLU A 1 321 ? -18.275 -0.822 -2.951 1.00 87.06 321 GLU A CA 1
ATOM 2611 C C . GLU A 1 321 ? -18.832 -1.661 -1.782 1.00 87.06 321 GLU A C 1
ATOM 2613 O O . GLU A 1 321 ? -19.454 -2.699 -2.000 1.00 87.06 321 GLU A O 1
ATOM 2618 N N . TRP A 1 322 ? -18.631 -1.255 -0.522 1.00 85.12 322 TRP A N 1
ATOM 2619 C CA . TRP A 1 322 ? -19.160 -1.996 0.636 1.00 85.12 322 TRP A CA 1
ATOM 2620 C C . TRP A 1 322 ? -20.639 -1.753 0.898 1.00 85.12 322 TRP A C 1
ATOM 2622 O O . TRP A 1 322 ? -21.333 -2.643 1.396 1.00 85.12 322 TRP A O 1
ATOM 2632 N N . PHE A 1 323 ? -21.094 -0.531 0.640 1.00 80.44 323 PHE A N 1
ATOM 2633 C CA . PHE A 1 323 ? -22.405 -0.047 1.050 1.00 80.44 323 PHE A CA 1
ATOM 2634 C C . PHE A 1 323 ? -23.262 0.382 -0.137 1.00 80.44 323 PHE A C 1
ATOM 2636 O O . PHE A 1 323 ? -24.112 1.245 0.076 1.00 80.44 323 PHE A O 1
ATOM 2643 N N . GLU A 1 324 ? -23.031 -0.193 -1.333 1.00 67.00 324 GLU A N 1
ATOM 2644 C CA . GLU A 1 324 ? -23.794 0.038 -2.575 1.00 67.00 324 GLU A CA 1
ATOM 2645 C C . GLU A 1 324 ? -25.177 0.629 -2.281 1.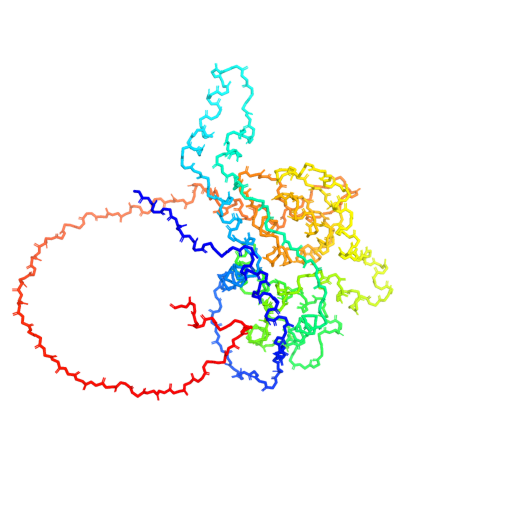00 67.00 324 GLU A C 1
ATOM 2647 O O . GLU A 1 324 ? -25.993 0.018 -1.577 1.00 67.00 324 GLU A O 1
ATOM 2652 N N . THR A 1 325 ? -25.443 1.833 -2.793 1.00 49.06 325 THR A N 1
ATOM 2653 C CA . THR A 1 325 ? -26.750 2.465 -2.642 1.00 49.06 325 THR A CA 1
ATOM 2654 C C . THR A 1 325 ? -27.816 1.511 -3.172 1.00 49.06 325 THR A C 1
ATOM 2656 O O . THR A 1 325 ? -27.848 1.157 -4.348 1.00 49.06 325 THR A O 1
ATOM 2659 N N . VAL A 1 326 ? -28.716 1.094 -2.279 1.00 44.97 326 VAL A N 1
ATOM 2660 C CA . VAL A 1 326 ? -29.822 0.157 -2.548 1.00 44.97 326 VAL A CA 1
ATOM 2661 C C . VAL A 1 326 ? -30.741 0.641 -3.691 1.00 44.97 326 VAL A C 1
ATOM 2663 O O . VAL A 1 326 ? -31.539 -0.132 -4.208 1.00 44.97 326 VAL A O 1
ATOM 2666 N N . GLU A 1 327 ? -30.603 1.889 -4.141 1.00 45.84 327 GLU A N 1
ATOM 2667 C CA . GLU A 1 327 ? -31.440 2.526 -5.162 1.00 45.84 327 GLU A CA 1
ATOM 2668 C C . GLU A 1 327 ? -31.277 1.979 -6.594 1.00 45.84 327 GLU A C 1
ATOM 2670 O O . GLU A 1 327 ? -32.156 2.229 -7.407 1.00 45.84 327 GLU A O 1
ATOM 2675 N N . ASN A 1 328 ? -30.242 1.187 -6.913 1.00 37.59 328 ASN A N 1
ATOM 2676 C CA . ASN A 1 328 ? -30.028 0.664 -8.279 1.00 37.59 328 ASN A CA 1
ATOM 2677 C C . ASN A 1 328 ? -30.297 -0.839 -8.465 1.00 37.59 328 ASN A C 1
ATOM 2679 O O . ASN A 1 328 ? -29.980 -1.396 -9.515 1.00 37.59 328 ASN A O 1
ATOM 2683 N N . ARG A 1 329 ? -30.923 -1.511 -7.492 1.00 40.91 329 ARG A N 1
ATOM 2684 C CA . ARG A 1 329 ? -31.591 -2.790 -7.777 1.00 40.91 329 ARG A CA 1
ATOM 2685 C C . ARG A 1 329 ? -33.022 -2.502 -8.201 1.00 40.91 329 ARG A C 1
ATOM 2687 O O . ARG A 1 329 ? -33.956 -2.729 -7.436 1.00 40.91 329 ARG A O 1
ATOM 2694 N N . GLU A 1 330 ? -33.187 -2.001 -9.424 1.00 35.75 330 GLU A N 1
ATOM 2695 C CA . GLU A 1 330 ? -34.445 -2.241 -10.120 1.00 35.75 330 GLU A CA 1
ATOM 2696 C C . GLU A 1 330 ? -34.642 -3.756 -10.162 1.00 35.75 330 GLU A C 1
ATOM 2698 O O . GLU A 1 330 ? -33.792 -4.528 -10.607 1.00 35.75 330 GLU A O 1
ATOM 2703 N N . VAL A 1 331 ? -35.746 -4.168 -9.560 1.00 41.56 331 VAL A N 1
ATOM 2704 C CA . VAL A 1 331 ? -36.240 -5.530 -9.543 1.00 41.56 331 VAL A CA 1
ATOM 2705 C C . VAL A 1 331 ? -36.571 -5.900 -10.991 1.00 41.56 331 VAL A C 1
ATOM 2707 O O . VAL A 1 331 ? -37.688 -5.693 -11.448 1.00 41.56 331 VAL A O 1
ATOM 2710 N N . GLU A 1 332 ? -35.615 -6.468 -11.727 1.00 39.03 332 GLU A N 1
ATOM 2711 C CA . GLU A 1 332 ? -35.931 -7.359 -12.848 1.00 39.03 332 GLU A CA 1
ATOM 2712 C C . GLU A 1 332 ? -36.416 -8.706 -12.276 1.00 39.03 332 GLU A C 1
ATOM 2714 O O . GLU A 1 332 ? -35.803 -9.753 -12.457 1.00 39.03 332 GLU A O 1
ATOM 2719 N N . GLU A 1 333 ? -37.541 -8.690 -11.556 1.00 40.25 333 GLU A N 1
ATOM 2720 C CA . GLU A 1 333 ? -38.400 -9.869 -11.424 1.00 40.25 333 GLU A CA 1
ATOM 2721 C C . GLU A 1 333 ? -39.467 -9.791 -12.518 1.00 40.25 333 GLU A C 1
ATOM 2723 O O . GLU A 1 333 ? -40.632 -9.499 -12.270 1.00 40.25 333 GLU A O 1
ATOM 2728 N N . ASN A 1 334 ? -39.061 -10.078 -13.753 1.00 37.88 334 ASN A N 1
ATOM 2729 C CA . ASN A 1 334 ? -39.966 -10.685 -14.724 1.00 37.88 334 ASN A CA 1
ATOM 2730 C C . ASN A 1 334 ? -39.694 -12.190 -14.715 1.00 37.88 334 ASN A C 1
ATOM 2732 O O . ASN A 1 334 ? -39.033 -12.728 -15.599 1.00 37.88 334 ASN A O 1
ATOM 2736 N N . ILE A 1 335 ? -40.178 -12.869 -13.675 1.00 38.34 335 ILE A N 1
ATOM 2737 C CA . ILE A 1 335 ? -40.354 -14.320 -13.713 1.00 38.34 335 ILE A CA 1
ATOM 2738 C C . ILE A 1 335 ? -41.801 -14.555 -14.141 1.00 38.34 335 ILE A C 1
ATOM 2740 O O . ILE A 1 335 ? -42.723 -14.549 -13.325 1.00 38.34 335 ILE A O 1
ATOM 2744 N N . GLU A 1 336 ? -42.003 -14.724 -15.446 1.00 34.56 336 GLU A N 1
ATOM 2745 C CA . GLU A 1 336 ? -43.206 -15.379 -15.953 1.00 34.56 336 GLU A CA 1
ATOM 2746 C C . GLU A 1 336 ? -43.240 -16.824 -15.421 1.00 34.56 336 GLU A C 1
ATOM 2748 O O . GLU A 1 336 ? -42.207 -17.500 -15.409 1.00 34.56 336 GLU A O 1
ATOM 2753 N N . PRO A 1 337 ? -44.397 -17.338 -14.971 1.00 33.69 337 PRO A N 1
ATOM 2754 C CA . PRO A 1 337 ? -44.493 -18.710 -14.504 1.00 33.69 337 PRO A CA 1
ATOM 2755 C C . PRO A 1 337 ? -44.541 -19.663 -15.704 1.00 33.69 337 PRO A C 1
ATOM 2757 O O . PRO A 1 337 ? -45.615 -19.999 -16.205 1.00 33.69 337 PRO A O 1
ATOM 2760 N N . THR A 1 338 ? -43.386 -20.146 -16.157 1.00 32.03 338 THR A N 1
ATOM 2761 C CA . THR A 1 338 ? -43.320 -21.342 -17.002 1.00 32.03 338 THR A CA 1
ATOM 2762 C C . THR A 1 338 ? -43.487 -22.581 -16.128 1.00 32.03 338 THR A C 1
ATOM 2764 O O . THR A 1 338 ? -42.610 -22.971 -15.361 1.00 32.03 338 THR A O 1
ATOM 2767 N N . ILE A 1 339 ? -44.659 -23.205 -16.238 1.00 35.41 339 ILE A N 1
ATOM 2768 C CA . ILE A 1 339 ? -44.918 -24.548 -15.720 1.00 35.41 339 ILE A CA 1
ATOM 2769 C C . ILE A 1 339 ? -44.178 -25.529 -16.638 1.00 35.41 339 ILE A C 1
ATOM 2771 O O . ILE A 1 339 ? -44.703 -25.916 -17.680 1.00 35.41 339 ILE A O 1
ATOM 2775 N N . GLU A 1 340 ? -42.960 -25.925 -16.270 1.00 34.62 340 GLU A N 1
ATOM 2776 C CA . GLU A 1 340 ? -42.308 -27.089 -16.874 1.00 34.62 340 GLU A CA 1
ATOM 2777 C C . GLU A 1 340 ? -42.728 -28.356 -16.124 1.00 34.62 340 GLU A C 1
ATOM 2779 O O . GLU A 1 340 ? -42.483 -28.537 -14.930 1.00 34.62 340 GLU A O 1
ATOM 2784 N N . ILE A 1 341 ? -43.419 -29.230 -16.853 1.00 33.09 341 ILE A N 1
ATOM 2785 C CA . ILE A 1 341 ? -43.788 -30.575 -16.423 1.00 33.09 341 ILE A CA 1
ATOM 2786 C C . ILE A 1 341 ? -42.498 -31.393 -16.322 1.00 33.09 341 ILE A C 1
ATOM 2788 O O . ILE A 1 341 ? -41.790 -31.590 -17.306 1.00 33.09 341 ILE A O 1
ATOM 2792 N N . VAL A 1 342 ? -42.201 -31.860 -15.111 1.00 32.22 342 VAL A N 1
ATOM 2793 C CA . VAL A 1 342 ? -41.074 -32.745 -14.814 1.00 32.22 342 VAL A CA 1
ATOM 2794 C C . VAL A 1 342 ? -41.353 -34.124 -15.413 1.00 32.22 342 VAL A C 1
ATOM 2796 O O . VAL A 1 342 ? -42.104 -34.911 -14.836 1.00 32.22 342 VAL A O 1
ATOM 2799 N N . GLU A 1 343 ? -40.724 -34.440 -16.543 1.00 32.28 343 GLU A N 1
ATOM 2800 C CA . GLU A 1 343 ? -40.512 -35.828 -16.953 1.00 32.28 343 GLU A CA 1
ATOM 2801 C C . GLU A 1 343 ? -39.224 -36.349 -16.304 1.00 32.28 343 GLU A C 1
ATOM 2803 O O . GLU A 1 343 ? -38.150 -35.752 -16.373 1.00 32.28 343 GLU A O 1
ATOM 2808 N N . THR A 1 344 ? -39.369 -37.458 -15.587 1.00 34.34 344 THR A N 1
ATOM 2809 C CA . THR A 1 344 ? -38.303 -38.147 -14.860 1.00 34.34 344 THR A CA 1
ATOM 2810 C C . THR A 1 344 ? -37.418 -38.916 -15.842 1.00 34.34 344 THR A C 1
ATOM 2812 O O . THR A 1 344 ? -37.957 -39.666 -16.653 1.00 34.34 344 THR A O 1
ATOM 2815 N N . PRO A 1 345 ? -36.075 -38.824 -15.772 1.00 33.16 345 PRO A N 1
ATOM 2816 C CA . PRO A 1 345 ? -35.229 -39.735 -16.521 1.00 33.16 345 PRO A CA 1
ATOM 2817 C C . PRO A 1 345 ? -35.023 -41.040 -15.745 1.00 33.16 345 PRO A C 1
ATOM 2819 O O . PRO A 1 345 ? -34.632 -41.050 -14.574 1.00 33.16 345 PRO A O 1
ATOM 2822 N N . GLU A 1 346 ? -35.297 -42.138 -16.445 1.00 27.30 346 GLU A N 1
ATOM 2823 C CA . GLU A 1 346 ? -35.065 -43.517 -16.035 1.00 27.30 346 GLU A CA 1
ATOM 2824 C C . GLU A 1 346 ? -33.597 -43.774 -15.665 1.00 27.30 346 GLU A C 1
ATOM 2826 O O . GLU A 1 346 ? -32.651 -43.347 -16.330 1.00 27.30 346 GLU A O 1
ATOM 2831 N N . ILE A 1 347 ? -33.424 -44.533 -14.586 1.00 28.20 347 ILE A N 1
ATOM 2832 C CA . ILE A 1 347 ? -32.146 -45.053 -14.116 1.00 28.20 347 ILE A CA 1
ATOM 2833 C C . ILE A 1 347 ? -31.728 -46.193 -15.050 1.00 28.20 347 ILE A C 1
ATOM 2835 O O . ILE A 1 347 ? -32.343 -47.258 -15.036 1.00 28.20 347 ILE A O 1
ATOM 2839 N N . VAL A 1 348 ? -30.642 -46.003 -15.802 1.00 26.25 348 VAL A N 1
ATOM 2840 C CA . VAL A 1 348 ? -29.941 -47.096 -16.489 1.00 26.25 348 VAL A CA 1
ATOM 2841 C C . VAL A 1 348 ? -28.563 -47.269 -15.860 1.00 26.25 348 VAL A C 1
ATOM 2843 O O . VAL A 1 348 ? -27.696 -46.401 -15.932 1.00 26.25 348 VAL A O 1
ATOM 2846 N N . VAL A 1 349 ? -28.391 -48.416 -15.207 1.00 28.50 349 VAL A N 1
ATOM 2847 C CA . VAL A 1 349 ? -27.128 -48.923 -14.666 1.00 28.50 349 VAL A CA 1
ATOM 2848 C C . VAL A 1 349 ? -26.385 -49.670 -15.772 1.00 28.50 349 VAL A C 1
ATOM 2850 O O . VAL A 1 349 ? -26.976 -50.574 -16.350 1.00 28.50 349 VAL A O 1
ATOM 2853 N N . GLN A 1 350 ? -25.111 -49.332 -16.017 1.00 26.64 350 GLN A N 1
ATOM 2854 C CA . GLN A 1 350 ? -24.032 -50.169 -16.599 1.00 26.64 350 GLN A CA 1
ATOM 2855 C C . GLN A 1 350 ? -22.830 -49.265 -16.936 1.00 26.64 350 GLN A C 1
ATOM 2857 O O . GLN A 1 350 ? -23.019 -48.120 -17.318 1.00 26.64 350 GLN A O 1
ATOM 2862 N N . GLU A 1 351 ? -21.559 -49.647 -16.905 1.00 26.17 351 GLU A N 1
ATOM 2863 C CA . GLU A 1 351 ? -20.791 -50.739 -16.308 1.00 26.17 351 GLU A CA 1
ATOM 2864 C C . GLU A 1 351 ? -19.336 -50.217 -16.292 1.00 26.17 351 GLU A C 1
ATOM 2866 O O . GLU A 1 351 ? -18.936 -49.421 -17.147 1.00 26.17 351 GLU A O 1
ATOM 2871 N N . VAL A 1 352 ? -18.532 -50.625 -15.312 1.00 30.06 352 VAL A N 1
ATOM 2872 C CA . VAL A 1 352 ? -17.126 -50.217 -15.197 1.00 30.06 352 VAL A CA 1
ATOM 2873 C C . VAL A 1 352 ? -16.296 -50.936 -16.260 1.00 30.06 352 VAL A C 1
ATOM 2875 O O . VAL A 1 352 ? -16.171 -52.156 -16.218 1.00 30.06 352 VAL A O 1
ATOM 2878 N N . VAL A 1 353 ? -15.632 -50.183 -17.142 1.00 26.77 353 VAL A N 1
ATOM 2879 C CA . VAL A 1 353 ? -14.540 -50.706 -17.978 1.00 26.77 353 VAL A CA 1
ATOM 2880 C C . VAL A 1 353 ? -13.303 -49.822 -17.831 1.00 26.77 353 VAL A C 1
ATOM 2882 O O . VAL A 1 353 ? -13.283 -48.650 -18.201 1.00 26.77 353 VAL A O 1
ATOM 2885 N N . GLN A 1 354 ? -12.246 -50.418 -17.278 1.00 31.22 354 GLN A N 1
ATOM 2886 C CA . GLN A 1 354 ? -10.902 -49.853 -17.202 1.00 31.22 354 GLN A CA 1
ATOM 2887 C C . GLN A 1 354 ? -10.271 -49.757 -18.598 1.00 31.22 354 GLN A C 1
ATOM 2889 O O . GLN A 1 354 ? -10.099 -50.763 -19.284 1.00 31.22 354 GLN A O 1
ATOM 2894 N N . GLY A 1 355 ? -9.830 -48.557 -18.979 1.00 25.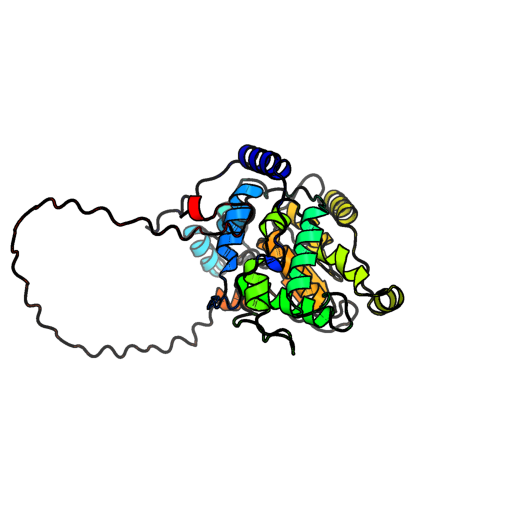55 355 GLY A N 1
ATOM 2895 C CA . GLY A 1 355 ? -9.064 -48.314 -20.200 1.00 25.55 355 GLY A CA 1
ATOM 2896 C C . GLY A 1 355 ? -7.900 -47.359 -19.952 1.00 25.55 355 GLY A C 1
ATOM 2897 O O . GLY A 1 355 ? -8.073 -46.146 -19.898 1.00 25.55 355 GLY A O 1
ATOM 2898 N N . LYS A 1 356 ? -6.690 -47.912 -19.816 1.00 32.22 356 LYS A N 1
ATOM 2899 C CA . LYS A 1 356 ? -5.420 -47.174 -19.744 1.00 32.22 356 LYS A CA 1
ATOM 2900 C C . LYS A 1 356 ? -5.195 -46.347 -21.019 1.00 32.22 356 LYS A C 1
ATOM 2902 O O . LYS A 1 356 ? -4.968 -46.926 -22.078 1.00 32.22 356 LYS A O 1
ATOM 2907 N N . ARG A 1 357 ? -5.099 -45.018 -20.904 1.00 26.06 357 ARG A N 1
ATOM 2908 C CA . ARG A 1 357 ? -4.388 -44.159 -21.871 1.00 26.06 357 ARG A CA 1
ATOM 2909 C C . ARG A 1 357 ? -3.651 -43.031 -21.143 1.00 26.06 357 ARG A C 1
ATOM 2911 O O . ARG A 1 357 ? -4.267 -42.159 -20.547 1.00 26.06 357 ARG A O 1
ATOM 2918 N N . LYS A 1 358 ? -2.315 -43.071 -21.203 1.00 28.12 358 LYS A N 1
ATOM 2919 C CA . LYS A 1 358 ? -1.423 -41.969 -20.808 1.00 28.12 358 LYS A CA 1
ATOM 2920 C C . LYS A 1 358 ? -1.634 -40.773 -21.750 1.00 28.12 358 LYS A C 1
ATOM 2922 O O . LYS A 1 358 ? -1.540 -40.982 -22.962 1.00 28.12 358 LYS A O 1
ATOM 2927 N N . PRO A 1 359 ? -1.801 -39.537 -21.253 1.00 29.39 359 PRO A N 1
ATOM 2928 C CA . PRO A 1 359 ? -1.578 -38.350 -22.064 1.00 29.39 359 PRO A CA 1
ATOM 2929 C C . PRO A 1 359 ? -0.075 -38.069 -22.161 1.00 29.39 359 PRO A C 1
ATOM 2931 O O . PRO A 1 359 ? 0.656 -38.123 -21.171 1.00 29.39 359 PRO A O 1
ATOM 2934 N N . LYS A 1 360 ? 0.381 -37.790 -23.384 1.00 25.55 360 LYS A N 1
ATOM 2935 C CA . LYS A 1 360 ? 1.715 -37.266 -23.690 1.00 25.55 360 LYS A CA 1
ATOM 2936 C C . LYS A 1 360 ? 1.943 -35.960 -22.924 1.00 25.55 360 LYS A C 1
ATOM 2938 O O . LYS A 1 360 ? 1.156 -35.028 -23.059 1.00 25.55 360 LYS A O 1
ATOM 2943 N N . GLN A 1 361 ? 3.046 -35.892 -22.183 1.00 28.72 361 GLN A N 1
ATOM 2944 C CA . GLN A 1 361 ? 3.616 -34.636 -21.708 1.00 28.72 361 GLN A CA 1
ATOM 2945 C C . GLN A 1 361 ? 4.026 -33.798 -22.924 1.00 28.72 361 GLN A C 1
ATOM 2947 O O . GLN A 1 361 ? 4.988 -34.132 -23.611 1.00 28.72 361 GLN A O 1
ATOM 2952 N N . ASN A 1 362 ? 3.297 -32.715 -23.184 1.00 27.28 362 ASN A N 1
ATOM 2953 C CA . ASN A 1 362 ? 3.851 -31.575 -23.898 1.00 27.28 362 ASN A CA 1
ATOM 2954 C C . ASN A 1 362 ? 4.447 -30.650 -22.837 1.00 27.28 362 ASN A C 1
ATOM 2956 O O . ASN A 1 362 ? 3.726 -29.974 -22.107 1.00 27.28 362 ASN A O 1
ATOM 2960 N N . SER A 1 363 ? 5.770 -30.672 -22.729 1.00 31.38 363 SER A N 1
ATOM 2961 C CA . SER A 1 363 ? 6.555 -29.754 -21.914 1.00 31.38 363 SER A CA 1
ATOM 2962 C C . SER A 1 363 ? 6.517 -28.354 -22.533 1.00 31.38 363 SER A C 1
ATOM 2964 O O . SER A 1 363 ? 7.362 -28.008 -23.357 1.00 31.38 363 SER A O 1
ATOM 2966 N N . ALA A 1 364 ? 5.535 -27.549 -22.141 1.00 29.66 364 ALA A N 1
ATOM 2967 C CA . ALA A 1 364 ? 5.688 -26.103 -22.123 1.00 29.66 364 ALA A CA 1
ATOM 2968 C C . ALA A 1 364 ? 6.103 -25.743 -20.695 1.00 29.66 364 ALA A C 1
ATOM 2970 O O . ALA A 1 364 ? 5.283 -25.754 -19.782 1.00 29.66 364 ALA A O 1
ATOM 2971 N N . SER A 1 365 ? 7.400 -25.521 -20.490 1.00 33.03 365 SER A N 1
ATOM 2972 C CA . SER A 1 365 ? 7.941 -25.023 -19.229 1.00 33.03 365 SER A CA 1
ATOM 2973 C C . SER A 1 365 ? 7.269 -23.690 -18.891 1.00 33.03 365 SER A C 1
ATOM 2975 O O . SER A 1 365 ? 7.511 -22.687 -19.567 1.00 33.03 365 SER A O 1
ATOM 2977 N N . GLY A 1 366 ? 6.414 -23.678 -17.870 1.00 34.94 366 GLY A N 1
ATOM 2978 C CA . GLY A 1 366 ? 5.949 -22.439 -17.262 1.00 34.94 366 GLY A CA 1
ATOM 2979 C C . GLY A 1 366 ? 7.152 -21.728 -16.655 1.00 34.94 366 GLY A C 1
ATOM 2980 O O . GLY A 1 366 ? 7.763 -22.239 -15.723 1.00 34.94 366 GLY A O 1
ATOM 2981 N N . GLN A 1 367 ? 7.545 -20.586 -17.215 1.00 42.41 367 GLN A N 1
ATOM 2982 C CA . GLN A 1 367 ? 8.540 -19.730 -16.577 1.00 42.41 367 GLN A CA 1
ATOM 2983 C C . GLN A 1 367 ? 7.935 -19.165 -15.291 1.00 42.41 367 GLN A C 1
ATOM 2985 O O . GLN A 1 367 ? 6.928 -18.453 -15.331 1.00 42.41 367 GLN A O 1
ATOM 2990 N N . GLN A 1 368 ? 8.565 -19.493 -14.165 1.00 42.22 368 GLN A N 1
ATOM 2991 C CA . GLN A 1 368 ? 8.242 -18.980 -12.840 1.00 42.22 368 GLN A CA 1
ATOM 2992 C C . GLN A 1 368 ? 8.219 -17.443 -12.883 1.00 42.22 368 GLN A C 1
ATOM 2994 O O . GLN A 1 368 ? 9.196 -16.794 -13.273 1.00 42.22 368 GLN A O 1
ATOM 2999 N N . MET A 1 369 ? 7.063 -16.839 -12.584 1.00 48.03 369 MET A N 1
ATOM 3000 C CA . MET A 1 369 ? 6.897 -15.390 -12.740 1.00 48.03 369 MET A CA 1
ATOM 3001 C C . MET A 1 369 ? 7.426 -14.579 -11.550 1.00 48.03 369 MET A C 1
ATOM 3003 O O . MET A 1 369 ? 7.740 -13.406 -11.739 1.00 48.03 369 MET A O 1
ATOM 3007 N N . THR A 1 370 ? 7.592 -15.213 -10.390 1.00 53.75 370 THR A N 1
ATOM 3008 C CA . THR A 1 370 ? 7.915 -14.604 -9.089 1.00 53.75 370 THR A CA 1
ATOM 3009 C C . THR A 1 370 ? 8.958 -15.440 -8.334 1.00 53.75 370 THR A C 1
ATOM 3011 O O . THR A 1 370 ? 9.156 -16.599 -8.687 1.00 53.75 370 THR A O 1
ATOM 3014 N N . LEU A 1 371 ? 9.579 -14.910 -7.264 1.00 48.62 371 LEU A N 1
ATOM 3015 C CA . LEU A 1 371 ? 10.435 -15.699 -6.340 1.00 48.62 371 LEU A CA 1
ATOM 3016 C C . LEU A 1 371 ? 9.740 -16.962 -5.800 1.00 48.62 371 LEU A C 1
ATOM 3018 O O . LEU A 1 371 ? 10.394 -17.923 -5.407 1.00 48.62 371 LEU A O 1
ATOM 3022 N N . PHE A 1 372 ? 8.411 -16.943 -5.774 1.00 47.78 372 PHE A N 1
ATOM 3023 C CA . PHE A 1 372 ? 7.562 -18.066 -5.410 1.00 47.78 372 PHE A CA 1
ATOM 3024 C C . PHE A 1 372 ? 7.130 -18.818 -6.667 1.00 47.78 372 PHE A C 1
ATOM 3026 O O . PHE A 1 372 ? 6.733 -18.193 -7.654 1.00 47.78 372 PHE A O 1
ATOM 3033 N N . ASP A 1 373 ? 7.213 -20.148 -6.656 1.00 52.31 373 ASP A N 1
ATOM 3034 C CA . ASP A 1 373 ? 6.527 -20.958 -7.661 1.00 52.31 373 ASP A CA 1
ATOM 3035 C C . ASP A 1 373 ? 5.045 -20.990 -7.296 1.00 52.31 373 ASP A C 1
ATOM 3037 O O . ASP A 1 373 ? 4.631 -21.665 -6.360 1.00 52.31 373 ASP A O 1
ATOM 3041 N N . LEU A 1 374 ? 4.239 -20.194 -7.997 1.00 43.56 374 LEU A N 1
ATOM 3042 C CA . LEU A 1 374 ? 2.804 -20.117 -7.729 1.00 43.56 374 LEU A CA 1
ATOM 3043 C C . LEU A 1 374 ? 2.060 -21.396 -8.155 1.00 43.56 374 LEU A C 1
ATOM 3045 O O . LEU A 1 374 ? 0.903 -21.554 -7.773 1.00 43.56 374 LEU A O 1
ATOM 3049 N N . SER A 1 375 ? 2.696 -22.296 -8.921 1.00 39.31 375 SER A N 1
ATOM 3050 C CA . SER A 1 375 ? 2.119 -23.596 -9.292 1.00 39.31 375 SER A CA 1
ATOM 3051 C C . SER A 1 375 ? 2.179 -24.634 -8.168 1.00 39.31 375 SER A C 1
ATOM 3053 O O . SER A 1 375 ? 1.382 -25.566 -8.174 1.00 39.31 375 SER A O 1
ATOM 3055 N N . ASP A 1 376 ? 3.021 -24.419 -7.151 1.00 34.16 376 ASP A N 1
ATOM 3056 C CA . ASP A 1 376 ? 3.073 -25.251 -5.940 1.00 34.16 376 ASP A CA 1
ATOM 3057 C C . ASP A 1 376 ? 1.907 -24.978 -4.965 1.00 34.16 376 ASP A C 1
ATOM 3059 O O . ASP A 1 376 ? 1.766 -25.660 -3.948 1.00 34.16 376 ASP A O 1
ATOM 3063 N N . PHE A 1 377 ? 1.070 -23.970 -5.246 1.00 39.03 377 PHE A N 1
ATOM 3064 C CA . PHE A 1 377 ? 0.031 -23.478 -4.332 1.00 39.03 377 PHE A CA 1
ATOM 3065 C C . PHE A 1 377 ? -1.383 -23.423 -4.945 1.00 39.03 377 PHE A C 1
ATOM 3067 O O . PHE A 1 377 ? -2.288 -22.847 -4.331 1.00 39.03 377 PHE A O 1
ATOM 3074 N N . THR A 1 378 ? -1.585 -24.027 -6.122 1.00 28.50 378 THR A N 1
ATOM 3075 C CA . THR A 1 378 ? -2.898 -24.309 -6.745 1.00 28.50 378 THR A CA 1
ATOM 3076 C C . THR A 1 378 ? -3.139 -25.803 -6.799 1.00 28.50 378 THR A C 1
ATOM 3078 O O . THR A 1 378 ? -4.274 -26.226 -6.490 1.00 28.50 378 THR A O 1
#

Radius of gyration: 24.67 Å; chains: 1; bounding box: 65×77×57 Å